Protein AF-0000000083340011 (afdb_homodimer)

Secondary structure (DSSP, 8-state):
---HHHHTSPEEEEEEETTEEEEEEE-TTSSS-SS--HHHHHHHHH----TT-EEEEES-TTSHHHHHHHHH-TTSEEEEEESBHHHHHHHHHHHHHTT-TTEEEEE-STTTTS-TT--EEEEEEE--TT--HHHHHHHHHHHHHHEEEEEEEEEEEEGGGHHHHHHHHHHHHS--EEEEE-SSEEEEEEE--/---HHHHTSPEEEEEEETTEEEEEEE-TTSSS-SS--HHHHHHHHH----TT-EEEEES-TTSHHHHHHHHH-TTSEEEEEESBHHHHHHHHHHHHHTT-TTEEEEE-STTTTS-TT--EEEEEEE--TT--HHHHHHHHHHHHHHEEEEEEEEEEEEGGGHHHHHHHHHHHHS--EEEEE-SSEEEEEEE--

Structure (mmCIF, N/CA/C/O backbone):
data_AF-0000000083340011-model_v1
#
loop_
_entity.id
_entity.type
_entity.pdbx_description
1 polymer 'Class I SAM-dependent methyltransferase'
#
loop_
_atom_site.group_PDB
_atom_site.id
_atom_site.type_symbol
_atom_site.label_atom_id
_atom_site.label_alt_id
_atom_site.label_comp_id
_atom_site.label_asym_id
_atom_site.label_entity_id
_atom_site.label_seq_id
_atom_site.pdbx_PDB_ins_code
_atom_site.Cartn_x
_atom_site.Cartn_y
_atom_site.Cartn_z
_atom_site.occupancy
_atom_site.B_iso_or_equiv
_atom_site.auth_seq_id
_atom_site.auth_comp_id
_atom_site.auth_asym_id
_atom_site.auth_atom_id
_atom_site.pdbx_PDB_model_num
ATOM 1 N N . MET A 1 1 ? 22.641 -5.551 -17.016 1 52.72 1 MET A N 1
ATOM 2 C CA . MET A 1 1 ? 21.766 -5.953 -15.922 1 52.72 1 MET A CA 1
ATOM 3 C C . MET A 1 1 ? 22.109 -5.223 -14.633 1 52.72 1 MET A C 1
ATOM 5 O O . MET A 1 1 ? 23.281 -5.191 -14.227 1 52.72 1 MET A O 1
ATOM 9 N N . ASP A 1 2 ? 21.172 -4.312 -14.086 1 65.56 2 ASP A N 1
ATOM 10 C CA . ASP A 1 2 ? 21.531 -3.594 -12.867 1 65.56 2 ASP A CA 1
ATOM 11 C C . ASP A 1 2 ? 21.969 -4.562 -11.773 1 65.56 2 ASP A C 1
ATOM 13 O O . ASP A 1 2 ? 21.406 -5.652 -11.641 1 65.56 2 ASP A O 1
ATOM 17 N N . ASN A 1 3 ? 23.047 -4.277 -11.188 1 88.88 3 ASN A N 1
ATOM 18 C CA . ASN A 1 3 ? 23.531 -5.074 -10.07 1 88.88 3 ASN A CA 1
ATOM 19 C C . ASN A 1 3 ? 22.484 -5.191 -8.961 1 88.88 3 ASN A C 1
ATOM 21 O O . ASN A 1 3 ? 22.188 -4.207 -8.281 1 88.88 3 ASN A O 1
ATOM 25 N N . ILE A 1 4 ? 21.875 -6.363 -8.898 1 96 4 ILE A N 1
ATOM 26 C CA . ILE A 1 4 ? 20.781 -6.613 -7.969 1 96 4 ILE A CA 1
ATOM 27 C C . ILE A 1 4 ? 21.234 -6.312 -6.543 1 96 4 ILE A C 1
ATOM 29 O O . ILE A 1 4 ? 20.469 -5.773 -5.742 1 96 4 ILE A O 1
ATOM 33 N N . ALA A 1 5 ? 22.438 -6.668 -6.25 1 95.88 5 ALA A N 1
ATOM 34 C CA . ALA A 1 5 ? 22.984 -6.379 -4.926 1 95.88 5 ALA A CA 1
ATOM 35 C C . ALA A 1 5 ? 22.953 -4.879 -4.633 1 95.88 5 ALA A C 1
ATOM 37 O O . ALA A 1 5 ? 22.656 -4.469 -3.506 1 95.88 5 ALA A O 1
ATOM 38 N N . GLN A 1 6 ? 23.234 -4.098 -5.574 1 96.94 6 GLN A N 1
ATOM 39 C CA . GLN A 1 6 ? 23.203 -2.648 -5.426 1 96.94 6 GLN A CA 1
ATOM 40 C C . GLN A 1 6 ? 21.781 -2.137 -5.254 1 96.94 6 GLN A C 1
ATOM 42 O O . GLN A 1 6 ? 21.531 -1.257 -4.43 1 96.94 6 GLN A O 1
ATOM 47 N N . LEU A 1 7 ? 20.859 -2.715 -6.035 1 97.25 7 LEU A N 1
ATOM 48 C CA . LEU A 1 7 ? 19.469 -2.312 -5.965 1 97.25 7 LEU A CA 1
ATOM 49 C C . LEU A 1 7 ? 18.891 -2.568 -4.574 1 97.25 7 LEU A C 1
ATOM 51 O O . LEU A 1 7 ? 18 -1.854 -4.125 1 97.25 7 LEU A O 1
ATOM 55 N N . LYS A 1 8 ? 19.5 -3.521 -3.877 1 97.19 8 LYS A N 1
ATOM 56 C CA . LYS A 1 8 ? 18.938 -3.928 -2.59 1 97.19 8 LYS A CA 1
ATOM 57 C C . LYS A 1 8 ? 19.5 -3.07 -1.456 1 97.19 8 LYS A C 1
ATOM 59 O O . LYS A 1 8 ? 19.047 -3.18 -0.312 1 97.19 8 LYS A O 1
ATOM 64 N N . GLN A 1 9 ? 20.438 -2.232 -1.775 1 97.94 9 GLN A N 1
ATOM 65 C CA . GLN A 1 9 ? 20.938 -1.296 -0.78 1 97.94 9 GLN A CA 1
ATOM 66 C C . GLN A 1 9 ? 19.984 -0.13 -0.576 1 97.94 9 GLN A C 1
ATOM 68 O O . GLN A 1 9 ? 19.281 0.272 -1.506 1 97.94 9 GLN A O 1
ATOM 73 N N . ASP A 1 10 ? 20.016 0.389 0.642 1 98.44 10 ASP A N 1
ATOM 74 C CA . ASP A 1 10 ? 19.188 1.56 0.917 1 98.44 10 ASP A CA 1
ATOM 75 C C . ASP A 1 10 ? 19.594 2.732 0.023 1 98.44 10 ASP A C 1
ATOM 77 O O . ASP A 1 10 ? 20.766 2.918 -0.285 1 98.44 10 ASP A O 1
ATOM 81 N N . LEU A 1 11 ? 18.609 3.465 -0.335 1 98.69 11 LEU A N 1
ATOM 82 C CA . LEU A 1 11 ? 18.828 4.785 -0.915 1 98.69 11 LEU A CA 1
ATOM 83 C C . LEU A 1 11 ? 19 5.836 0.176 1 98.69 11 LEU A C 1
ATOM 85 O O . LEU A 1 11 ? 18.562 5.641 1.309 1 98.69 11 LEU A O 1
ATOM 89 N N . THR A 1 12 ? 19.703 6.898 -0.152 1 98.81 12 THR A N 1
ATOM 90 C CA . THR A 1 12 ? 19.859 8.031 0.756 1 98.81 12 THR A CA 1
ATOM 91 C C . THR A 1 12 ? 19.391 9.32 0.094 1 98.81 12 THR A C 1
ATOM 93 O O . THR A 1 12 ? 19.75 9.602 -1.053 1 98.81 12 THR A O 1
ATOM 96 N N . ILE A 1 13 ? 18.625 10.055 0.791 1 98.88 13 ILE A N 1
ATOM 97 C CA . ILE A 1 13 ? 18.141 11.352 0.34 1 98.88 13 ILE A CA 1
ATOM 98 C C . ILE A 1 13 ? 18.578 12.438 1.326 1 98.88 13 ILE A C 1
ATOM 100 O O . ILE A 1 13 ? 18.281 12.344 2.521 1 98.88 13 ILE A O 1
ATOM 104 N N . HIS A 1 14 ? 19.266 13.398 0.87 1 98.81 14 HIS A N 1
ATOM 105 C CA . HIS A 1 14 ? 19.531 14.625 1.624 1 98.81 14 HIS A CA 1
ATOM 106 C C . HIS A 1 14 ? 18.625 15.758 1.169 1 98.81 14 HIS A C 1
ATOM 108 O O . HIS A 1 14 ? 18.516 16.031 -0.028 1 98.81 14 HIS A O 1
ATOM 114 N N . ALA A 1 15 ? 17.969 16.312 2.125 1 98.56 15 ALA A N 1
ATOM 115 C CA . ALA A 1 15 ? 17 17.359 1.741 1 98.56 15 ALA A CA 1
ATOM 116 C C . ALA A 1 15 ? 16.969 18.484 2.771 1 98.56 15 ALA A C 1
ATOM 118 O O . ALA A 1 15 ? 17.219 18.25 3.957 1 98.56 15 ALA A O 1
ATOM 119 N N . GLU A 1 16 ? 16.75 19.688 2.303 1 98.5 16 GLU A N 1
ATOM 120 C CA . GLU A 1 16 ? 16.375 20.797 3.154 1 98.5 16 GLU A CA 1
ATOM 121 C C . GLU A 1 16 ? 14.867 21.062 3.088 1 98.5 16 GLU A C 1
ATOM 123 O O . GLU A 1 16 ? 14.352 21.5 2.055 1 98.5 16 GLU A O 1
ATOM 128 N N . LEU A 1 17 ? 14.203 20.781 4.145 1 98.56 17 LEU A N 1
ATOM 129 C CA . LEU A 1 17 ? 12.75 20.906 4.215 1 98.56 17 LEU A CA 1
ATOM 130 C C . LEU A 1 17 ? 12.352 21.875 5.324 1 98.56 17 LEU A C 1
ATOM 132 O O . LEU A 1 17 ? 12.648 21.641 6.496 1 98.56 17 LEU A O 1
ATOM 136 N N . LYS A 1 18 ? 11.727 22.953 4.988 1 97.44 18 LYS A N 1
ATOM 137 C CA . LYS A 1 18 ? 11.297 24 5.91 1 97.44 18 LYS A CA 1
ATOM 138 C C . LYS A 1 18 ? 12.469 24.5 6.758 1 97.44 18 LYS A C 1
ATOM 140 O O . LYS A 1 18 ? 12.336 24.656 7.973 1 97.44 18 LYS A O 1
ATOM 145 N N . GLY A 1 19 ? 13.555 24.625 6.137 1 96.88 19 GLY A N 1
ATOM 146 C CA . GLY A 1 19 ? 14.727 25.188 6.781 1 96.88 19 GLY A CA 1
ATOM 147 C C . GLY A 1 19 ? 15.516 24.172 7.59 1 96.88 19 GLY A C 1
ATOM 148 O O . GLY A 1 19 ? 16.469 24.531 8.273 1 96.88 19 GLY A O 1
ATOM 149 N N . HIS A 1 20 ? 15.133 22.906 7.559 1 98.38 20 HIS A N 1
ATOM 150 C CA . HIS A 1 20 ? 15.828 21.859 8.289 1 98.38 20 HIS A CA 1
ATOM 151 C C . HIS A 1 20 ? 16.547 20.906 7.328 1 98.38 20 HIS A C 1
ATOM 153 O O . HIS A 1 20 ? 15.938 20.406 6.379 1 98.38 20 HIS A O 1
ATOM 159 N N . ALA A 1 21 ? 17.781 20.719 7.59 1 98.69 21 ALA A N 1
ATOM 160 C CA . ALA A 1 21 ? 18.516 19.688 6.863 1 98.69 21 ALA A CA 1
ATOM 161 C C . ALA A 1 21 ? 18.188 18.297 7.398 1 98.69 21 ALA A C 1
ATOM 163 O O . ALA A 1 21 ? 18.453 18 8.57 1 98.69 21 ALA A O 1
ATOM 164 N N . LEU A 1 22 ? 17.672 17.469 6.586 1 98.88 22 LEU A N 1
ATOM 165 C CA . LEU A 1 22 ? 17.281 16.125 6.984 1 98.88 22 LEU A CA 1
ATOM 166 C C . LEU A 1 22 ? 17.859 15.086 6.035 1 98.88 22 LEU A C 1
ATOM 168 O O . LEU A 1 22 ? 18.078 15.367 4.855 1 98.88 22 LEU A O 1
ATOM 172 N N . THR A 1 23 ? 18.156 13.953 6.559 1 98.94 23 THR A N 1
ATOM 173 C CA . THR A 1 23 ? 18.609 12.797 5.797 1 98.94 23 THR A CA 1
ATOM 174 C C . THR A 1 23 ? 17.609 11.648 5.914 1 98.94 23 THR A C 1
ATOM 176 O O . THR A 1 23 ? 17.156 11.328 7.008 1 98.94 23 THR A O 1
ATOM 179 N N . PHE A 1 24 ? 17.312 11.094 4.785 1 98.94 24 PHE A N 1
ATOM 180 C CA . PHE A 1 24 ? 16.375 9.984 4.758 1 98.94 24 PHE A CA 1
ATOM 181 C C . PHE A 1 24 ? 17 8.758 4.102 1 98.94 24 PHE A C 1
ATOM 183 O O . PHE A 1 24 ? 17.688 8.875 3.09 1 98.94 24 PHE A O 1
ATOM 190 N N . ARG A 1 25 ? 16.75 7.629 4.746 1 98.94 25 ARG A N 1
ATOM 191 C CA . ARG A 1 25 ? 16.906 6.355 4.055 1 98.94 25 ARG A CA 1
ATOM 192 C C . ARG A 1 25 ? 15.594 5.906 3.428 1 98.94 25 ARG A C 1
ATOM 194 O O . ARG A 1 25 ? 14.523 6.129 3.996 1 98.94 25 ARG A O 1
ATOM 201 N N . SER A 1 26 ? 15.695 5.352 2.266 1 98.75 26 SER A N 1
ATOM 202 C CA . SER A 1 26 ? 14.539 4.828 1.541 1 98.75 26 SER A CA 1
ATOM 203 C C . SER A 1 26 ? 14.891 3.545 0.795 1 98.75 26 SER A C 1
ATOM 205 O O . SER A 1 26 ? 16.047 3.1 0.823 1 98.75 26 SER A O 1
ATOM 207 N N . THR A 1 27 ? 13.867 2.891 0.229 1 98.44 27 THR A N 1
ATOM 208 C CA . THR A 1 27 ? 14.07 1.668 -0.54 1 98.44 27 THR A CA 1
ATOM 209 C C . THR A 1 27 ? 12.992 1.512 -1.605 1 98.44 27 THR A C 1
ATOM 211 O O . THR A 1 27 ? 12 2.244 -1.604 1 98.44 27 THR A O 1
ATOM 214 N N . TRP A 1 28 ? 13.234 0.636 -2.518 1 97.94 28 TRP A N 1
ATOM 215 C CA . TRP A 1 28 ? 12.258 0.339 -3.561 1 97.94 28 TRP A CA 1
ATOM 216 C C . TRP A 1 28 ? 11.008 -0.293 -2.971 1 97.94 28 TRP A C 1
ATOM 218 O O . TRP A 1 28 ? 11.086 -1.11 -2.051 1 97.94 28 TRP A O 1
ATOM 228 N N . GLY A 1 29 ? 9.867 0.068 -3.512 1 96.06 29 GLY A N 1
ATOM 229 C CA . GLY A 1 29 ? 8.594 -0.448 -3.025 1 96.06 29 GLY A CA 1
ATOM 230 C C . GLY A 1 29 ? 7.844 0.542 -2.156 1 96.06 29 GLY A C 1
ATOM 231 O O . GLY A 1 29 ? 6.684 0.312 -1.805 1 96.06 29 GLY A O 1
ATOM 232 N N . ILE A 1 30 ? 8.508 1.592 -1.795 1 96.94 30 ILE A N 1
ATOM 233 C CA . ILE A 1 30 ? 7.816 2.664 -1.09 1 96.94 30 ILE A CA 1
ATOM 234 C C . ILE A 1 30 ? 7.613 3.854 -2.027 1 96.94 30 ILE A C 1
ATOM 236 O O . ILE A 1 30 ? 8.305 3.975 -3.043 1 96.94 30 ILE A O 1
ATOM 240 N N . PHE A 1 31 ? 6.66 4.656 -1.719 1 96.44 31 PHE A N 1
ATOM 241 C CA . PHE A 1 31 ? 6.324 5.805 -2.549 1 96.44 31 PHE A CA 1
ATOM 242 C C . PHE A 1 31 ? 7.492 6.781 -2.621 1 96.44 31 PHE A C 1
ATOM 244 O O . PHE A 1 31 ? 8.062 7.148 -1.592 1 96.44 31 PHE A O 1
ATOM 251 N N . SER A 1 32 ? 7.871 7.18 -3.83 1 97.69 32 SER A N 1
ATOM 252 C CA . SER A 1 32 ? 8.891 8.18 -4.129 1 97.69 32 SER A CA 1
ATOM 253 C C . SER A 1 32 ? 10.203 7.855 -3.42 1 97.69 32 SER A C 1
ATOM 255 O O . SER A 1 32 ? 10.727 8.68 -2.662 1 97.69 32 SER A O 1
ATOM 257 N N . PRO A 1 33 ? 10.75 6.727 -3.73 1 98.12 33 PRO A N 1
ATOM 258 C CA . PRO A 1 33 ? 11.914 6.27 -2.973 1 98.12 33 PRO A CA 1
ATOM 259 C C . PRO A 1 33 ? 13.188 7.035 -3.326 1 98.12 33 PRO A C 1
ATOM 261 O O . PRO A 1 33 ? 14.156 7.02 -2.561 1 98.12 33 PRO A O 1
ATOM 264 N N . ARG A 1 34 ? 13.281 7.793 -4.406 1 97.69 34 ARG A N 1
ATOM 265 C CA . ARG A 1 34 ? 14.523 8.352 -4.914 1 97.69 34 ARG A CA 1
ATOM 266 C C . ARG A 1 34 ? 14.734 9.773 -4.391 1 97.69 34 ARG A C 1
ATOM 268 O O . ARG A 1 34 ? 15.875 10.25 -4.316 1 97.69 34 ARG A O 1
ATOM 275 N N . GLU A 1 35 ? 13.594 10.422 -4.168 1 98.56 35 GLU A N 1
ATOM 276 C CA . GLU A 1 35 ? 13.656 11.844 -3.838 1 98.56 35 GLU A CA 1
ATOM 277 C C . GLU A 1 35 ? 12.383 12.305 -3.133 1 98.56 35 GLU A C 1
ATOM 279 O O . GLU A 1 35 ? 11.383 11.578 -3.109 1 98.56 35 GLU A O 1
ATOM 284 N N . ILE A 1 36 ? 12.484 13.469 -2.592 1 98.75 36 ILE A N 1
ATOM 285 C CA . ILE A 1 36 ? 11.281 14.078 -2.027 1 98.75 36 ILE A CA 1
ATOM 286 C C . ILE A 1 36 ? 10.281 14.375 -3.143 1 98.75 36 ILE A C 1
ATOM 288 O O . ILE A 1 36 ? 10.609 15.07 -4.109 1 98.75 36 ILE A O 1
ATOM 292 N N . ASP A 1 37 ? 9.102 13.836 -3.029 1 97.56 37 ASP A N 1
ATOM 293 C CA . ASP A 1 37 ? 8.047 14.047 -4.012 1 97.56 37 ASP A CA 1
ATOM 294 C C . ASP A 1 37 ? 7.684 15.531 -4.113 1 97.56 37 ASP A C 1
ATOM 296 O O . ASP A 1 37 ? 7.652 16.234 -3.104 1 97.56 37 ASP A O 1
ATOM 300 N N . SER A 1 38 ? 7.305 15.992 -5.309 1 97.81 38 SER A N 1
ATOM 301 C CA . SER A 1 38 ? 7.059 17.406 -5.551 1 97.81 38 SER A CA 1
ATOM 302 C C . SER A 1 38 ? 5.84 17.906 -4.777 1 97.81 38 SER A C 1
ATOM 304 O O . SER A 1 38 ? 5.789 19.062 -4.359 1 97.81 38 SER A O 1
ATOM 306 N N . GLY A 1 39 ? 4.828 17.047 -4.598 1 98.31 39 GLY A N 1
ATOM 307 C CA . GLY A 1 39 ? 3.688 17.422 -3.775 1 98.31 39 GLY A CA 1
ATOM 308 C C . GLY A 1 39 ? 4.051 17.656 -2.322 1 98.31 39 GLY A C 1
ATOM 309 O O . GLY A 1 39 ? 3.598 18.625 -1.713 1 98.31 39 GLY A O 1
ATOM 310 N N . THR A 1 40 ? 4.871 16.781 -1.778 1 98.56 40 THR A N 1
ATOM 311 C CA . THR A 1 40 ? 5.371 16.922 -0.415 1 98.56 40 THR A CA 1
ATOM 312 C C . THR A 1 40 ? 6.176 18.203 -0.254 1 98.56 40 THR A C 1
ATOM 314 O O . THR A 1 40 ? 6.008 18.922 0.729 1 98.56 40 THR A O 1
ATOM 317 N N . ASP A 1 41 ? 7.012 18.453 -1.233 1 98.19 41 ASP A N 1
ATOM 318 C CA . ASP A 1 41 ? 7.824 19.672 -1.193 1 98.19 41 ASP A CA 1
ATOM 319 C C . ASP A 1 41 ? 6.949 20.922 -1.162 1 98.19 41 ASP A C 1
ATOM 321 O O . ASP A 1 41 ? 7.156 21.812 -0.334 1 98.19 41 ASP A O 1
ATOM 325 N N . LEU A 1 42 ? 6.031 21.016 -2.102 1 98.44 42 LEU A N 1
ATOM 326 C CA . LEU A 1 42 ? 5.098 22.141 -2.137 1 98.44 42 LEU A CA 1
ATOM 327 C C . LEU A 1 42 ? 4.332 22.25 -0.823 1 98.44 42 LEU A C 1
ATOM 329 O O . LEU A 1 42 ? 4.172 23.344 -0.285 1 98.44 42 LEU A O 1
ATOM 333 N N . PHE A 1 43 ? 3.873 21.141 -0.366 1 98.81 43 PHE A N 1
ATOM 334 C CA . PHE A 1 43 ? 3.08 21.031 0.853 1 98.81 43 PHE A CA 1
ATOM 335 C C . PHE A 1 43 ? 3.818 21.656 2.035 1 98.81 43 PHE A C 1
ATOM 337 O O . PHE A 1 43 ? 3.27 22.5 2.746 1 98.81 43 PHE A O 1
ATOM 344 N N . LEU A 1 44 ? 5.031 21.234 2.244 1 98.75 44 LEU A N 1
ATOM 345 C CA . LEU A 1 44 ? 5.816 21.641 3.406 1 98.75 44 LEU A CA 1
ATOM 346 C C . LEU A 1 44 ? 6.133 23.141 3.354 1 98.75 44 LEU A C 1
ATOM 348 O O . LEU A 1 44 ? 6.219 23.797 4.395 1 98.75 44 LEU A O 1
ATOM 352 N N . LYS A 1 45 ? 6.238 23.688 2.197 1 98.19 45 LYS A N 1
ATOM 353 C CA . LYS A 1 45 ? 6.523 25.109 2.039 1 98.19 45 LYS A CA 1
ATOM 354 C C . LYS A 1 45 ? 5.352 25.953 2.521 1 98.19 45 LYS A C 1
ATOM 356 O O . LYS A 1 45 ? 5.527 27.125 2.869 1 98.19 45 LYS A O 1
ATOM 361 N N . HIS A 1 46 ? 4.184 25.344 2.58 1 98.31 46 HIS A N 1
ATOM 362 C CA . HIS A 1 46 ? 2.994 26.125 2.865 1 98.31 46 HIS A CA 1
ATOM 363 C C . HIS A 1 46 ? 2.324 25.672 4.156 1 98.31 46 HIS A C 1
ATOM 365 O O . HIS A 1 46 ? 1.261 26.188 4.52 1 98.31 46 HIS A O 1
ATOM 371 N N . LEU A 1 47 ? 2.865 24.766 4.816 1 98.44 47 LEU A N 1
ATOM 372 C CA . LEU A 1 47 ? 2.326 24.281 6.086 1 98.44 47 LEU A CA 1
ATOM 373 C C . LEU A 1 47 ? 2.787 25.172 7.238 1 98.44 47 LEU A C 1
ATOM 375 O O . LEU A 1 47 ? 3.982 25.422 7.387 1 98.44 47 LEU A O 1
ATOM 379 N N . GLU A 1 48 ? 1.874 25.688 7.98 1 95.5 48 GLU A N 1
ATOM 380 C CA . GLU A 1 48 ? 2.191 26.469 9.172 1 95.5 48 GLU A CA 1
ATOM 381 C C . GLU A 1 48 ? 2.062 25.625 10.438 1 95.5 48 GLU A C 1
ATOM 383 O O . GLU A 1 48 ? 1.054 24.938 10.633 1 95.5 48 GLU A O 1
ATOM 388 N N . LEU A 1 49 ? 3.053 25.672 11.281 1 96.06 49 LEU A N 1
ATOM 389 C CA . LEU A 1 49 ? 3.094 24.844 12.484 1 96.06 49 LEU A CA 1
ATOM 390 C C . LEU A 1 49 ? 3.604 25.656 13.672 1 96.06 49 LEU A C 1
ATOM 392 O O . LEU A 1 49 ? 4.508 26.484 13.531 1 96.06 49 LEU A O 1
ATOM 396 N N . ALA A 1 50 ? 3.018 25.391 14.828 1 97.25 50 ALA A N 1
ATOM 397 C CA . ALA A 1 50 ? 3.564 25.891 16.094 1 97.25 50 ALA A CA 1
ATOM 398 C C . ALA A 1 50 ? 4.594 24.922 16.656 1 97.25 50 ALA A C 1
ATOM 400 O O . ALA A 1 50 ? 4.66 23.766 16.25 1 97.25 50 ALA A O 1
ATOM 401 N N . GLU A 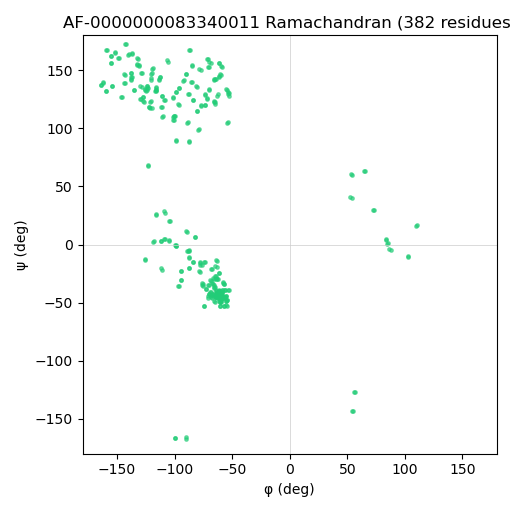1 51 ? 5.352 25.344 17.656 1 98.19 51 GLU A N 1
ATOM 402 C CA . GLU A 1 51 ? 6.465 24.562 18.188 1 98.19 51 GLU A CA 1
ATOM 403 C C . GLU A 1 51 ? 5.961 23.438 19.094 1 98.19 51 GLU A C 1
ATOM 405 O O . GLU A 1 51 ? 6.703 22.516 19.406 1 98.19 51 GLU A O 1
ATOM 410 N N . ASP A 1 52 ? 4.719 23.562 19.547 1 98.44 52 ASP A N 1
ATOM 411 C CA . ASP A 1 52 ? 4.207 22.594 20.516 1 98.44 52 ASP A CA 1
ATOM 412 C C . ASP A 1 52 ? 3.049 21.797 19.938 1 98.44 52 ASP A C 1
ATOM 414 O O . ASP A 1 52 ? 2.193 21.297 20.672 1 98.44 52 ASP A O 1
ATOM 418 N N . GLU A 1 53 ? 2.979 21.641 18.609 1 98.06 53 GLU A N 1
ATOM 419 C CA . GLU A 1 53 ? 1.888 20.953 17.938 1 98.06 53 GLU A CA 1
ATOM 420 C C . GLU A 1 53 ? 1.851 19.469 18.297 1 98.06 53 GLU A C 1
ATOM 422 O O . GLU A 1 53 ? 2.895 18.859 18.516 1 98.06 53 GLU A O 1
ATOM 427 N N . ILE A 1 54 ? 0.667 18.984 18.438 1 98.88 54 ILE A N 1
ATOM 428 C CA . ILE A 1 54 ? 0.414 17.547 18.422 1 98.88 54 ILE A CA 1
ATOM 429 C C . ILE A 1 54 ? -0.095 17.109 17.047 1 98.88 54 ILE A C 1
ATOM 431 O O . ILE A 1 54 ? -1.239 17.406 16.688 1 98.88 54 ILE A O 1
ATOM 435 N N . CYS A 1 55 ? 0.755 16.359 16.312 1 98.88 55 CYS A N 1
ATOM 436 C CA . CYS A 1 55 ? 0.523 16.203 14.883 1 98.88 55 CYS A CA 1
ATOM 437 C C . CYS A 1 55 ? 0.302 14.734 14.531 1 98.88 55 CYS A C 1
ATOM 439 O O . CYS A 1 55 ? 0.803 13.836 15.219 1 98.88 55 CYS A O 1
ATOM 441 N N . LEU A 1 56 ? -0.455 14.539 13.477 1 98.94 56 LEU A N 1
ATOM 442 C CA . LEU A 1 56 ? -0.595 13.234 12.836 1 98.94 56 LEU A CA 1
ATOM 443 C C . LEU A 1 56 ? -0.3 13.336 11.344 1 98.94 56 LEU A C 1
ATOM 445 O O . LEU A 1 56 ? -0.889 14.164 10.641 1 98.94 56 LEU A O 1
ATOM 449 N N . ASP A 1 57 ? 0.634 12.57 10.883 1 98.94 57 ASP A N 1
ATOM 450 C CA . ASP A 1 57 ? 0.903 12.383 9.461 1 98.94 57 ASP A CA 1
ATOM 451 C C . ASP A 1 57 ? 0.31 11.062 8.969 1 98.94 57 ASP A C 1
ATOM 453 O O . ASP A 1 57 ? 0.859 9.992 9.227 1 98.94 57 ASP A O 1
ATOM 457 N N . LEU A 1 58 ? -0.788 11.102 8.195 1 98.75 58 LEU A N 1
ATOM 458 C CA . LEU A 1 58 ? -1.475 9.93 7.66 1 98.75 58 LEU A CA 1
ATOM 459 C C . LEU A 1 58 ? -0.875 9.508 6.324 1 98.75 58 LEU A C 1
ATOM 461 O O . LEU A 1 58 ? -0.843 10.305 5.375 1 98.75 58 LEU A O 1
ATOM 465 N N . GLY A 1 59 ? -0.548 8.227 6.203 1 98.44 59 GLY A N 1
ATOM 466 C CA . GLY A 1 59 ? 0.208 7.809 5.035 1 98.44 59 GLY A CA 1
ATOM 467 C C . GLY A 1 59 ? 1.6 8.406 4.977 1 98.44 59 GLY A C 1
ATOM 468 O O . GLY A 1 59 ? 1.952 9.078 4.004 1 98.44 59 GLY A O 1
ATOM 469 N N . CYS A 1 60 ? 2.408 8.047 5.965 1 98.88 60 CYS A N 1
ATOM 470 C CA . CYS A 1 60 ? 3.598 8.844 6.242 1 98.88 60 CYS A CA 1
ATOM 471 C C . CYS A 1 60 ? 4.754 8.43 5.336 1 98.88 60 CYS A C 1
ATOM 473 O O . CYS A 1 60 ? 5.754 9.141 5.238 1 98.88 60 CYS A O 1
ATOM 475 N N . GLY A 1 61 ? 4.656 7.25 4.66 1 98.75 61 GLY A N 1
ATOM 476 C CA . GLY A 1 61 ? 5.828 6.789 3.932 1 98.75 61 GLY A CA 1
ATOM 477 C C . GLY A 1 61 ? 7.07 6.703 4.797 1 98.75 61 GLY A C 1
ATOM 478 O O . GLY A 1 61 ? 7.008 6.25 5.941 1 98.75 61 GLY A O 1
ATOM 479 N N . TYR A 1 62 ? 8.172 7.043 4.195 1 98.94 62 TYR A N 1
ATOM 480 C CA . TYR A 1 62 ? 9.406 6.961 4.973 1 98.94 62 TYR A CA 1
ATOM 481 C C . TYR A 1 62 ? 9.586 8.203 5.836 1 98.94 62 TYR A C 1
ATOM 483 O O . TYR A 1 62 ? 10.664 8.414 6.41 1 98.94 62 TYR A O 1
ATOM 491 N N . GLY A 1 63 ? 8.617 9.102 5.898 1 98.94 63 GLY A N 1
ATOM 492 C CA . GLY A 1 63 ? 8.508 10.055 6.996 1 98.94 63 GLY A CA 1
ATOM 493 C C . GLY A 1 63 ? 8.828 11.477 6.586 1 98.94 63 GLY A C 1
ATOM 494 O O . GLY A 1 63 ? 9.07 12.336 7.441 1 98.94 63 GLY A O 1
ATOM 495 N N . PRO A 1 64 ? 8.867 11.859 5.312 1 98.94 64 PRO A N 1
ATOM 496 C CA . PRO A 1 64 ? 9.312 13.211 4.957 1 98.94 64 PRO A CA 1
ATOM 497 C C . PRO A 1 64 ? 8.445 14.305 5.578 1 98.94 64 PRO A C 1
ATOM 499 O O . PRO A 1 64 ? 8.977 15.273 6.125 1 98.94 64 PRO A O 1
ATOM 502 N N . ILE A 1 65 ? 7.18 14.141 5.547 1 98.94 65 ILE A N 1
ATOM 503 C CA . ILE A 1 65 ? 6.312 15.18 6.09 1 98.94 65 ILE A CA 1
ATOM 504 C C . ILE A 1 65 ? 6.355 15.141 7.617 1 98.94 65 ILE A C 1
ATOM 506 O O . ILE A 1 65 ? 6.664 16.141 8.266 1 98.94 65 ILE A O 1
ATOM 510 N N . GLY A 1 66 ? 6.102 13.984 8.203 1 98.94 66 GLY A N 1
ATOM 511 C CA . GLY A 1 66 ? 6.047 13.836 9.648 1 98.94 66 GLY A CA 1
ATOM 512 C C . GLY A 1 66 ? 7.336 14.234 10.336 1 98.94 66 GLY A C 1
ATOM 513 O O . GLY A 1 66 ? 7.312 14.914 11.367 1 98.94 66 GLY A O 1
ATOM 514 N N . LEU A 1 67 ? 8.422 13.883 9.781 1 98.94 67 LEU A N 1
ATOM 515 C CA . LEU A 1 67 ? 9.695 14.172 10.43 1 98.94 67 LEU A CA 1
ATOM 516 C C . LEU A 1 67 ? 10.062 15.641 10.273 1 98.94 67 LEU A C 1
ATOM 518 O O . LEU A 1 67 ? 10.68 16.234 11.164 1 98.94 67 LEU A O 1
ATOM 522 N N . THR A 1 68 ? 9.68 16.234 9.164 1 98.94 68 THR A N 1
ATOM 523 C CA . THR A 1 68 ? 9.836 17.672 9.047 1 98.94 68 THR A CA 1
ATOM 524 C C . THR A 1 68 ? 9.008 18.391 10.102 1 98.94 68 THR A C 1
ATOM 526 O O . THR A 1 68 ? 9.484 19.344 10.734 1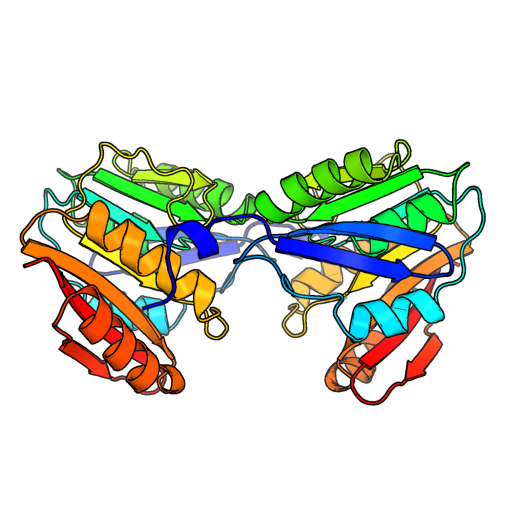 98.94 68 THR A O 1
ATOM 529 N N . MET A 1 69 ? 7.812 17.938 10.312 1 98.94 69 MET A N 1
ATOM 530 C CA . MET A 1 69 ? 6.969 18.5 11.352 1 98.94 69 MET A CA 1
ATOM 531 C C . MET A 1 69 ? 7.617 18.359 12.727 1 98.94 69 MET A C 1
ATOM 533 O O . MET A 1 69 ? 7.562 19.281 13.547 1 98.94 69 MET A O 1
ATOM 537 N N . ALA A 1 70 ? 8.195 17.219 12.953 1 98.94 70 ALA A N 1
ATOM 538 C CA . ALA A 1 70 ? 8.859 16.969 14.227 1 98.94 70 ALA A CA 1
ATOM 539 C C . ALA A 1 70 ? 10.008 17.953 14.445 1 98.94 70 ALA A C 1
ATOM 541 O O . ALA A 1 70 ? 10.219 18.438 15.555 1 98.94 70 ALA A O 1
ATOM 542 N N . ALA A 1 71 ? 10.742 18.234 13.383 1 98.88 71 ALA A N 1
ATOM 543 C CA . ALA A 1 71 ? 11.836 19.188 13.461 1 98.88 71 ALA A CA 1
ATOM 544 C C . ALA A 1 71 ? 11.305 20.594 13.742 1 98.88 71 ALA A C 1
ATOM 546 O O . ALA A 1 71 ? 11.938 21.375 14.469 1 98.88 71 ALA A O 1
ATOM 547 N N . CYS A 1 72 ? 10.18 20.922 13.219 1 98.56 72 CYS A N 1
ATOM 548 C CA . CYS A 1 72 ? 9.586 22.25 13.352 1 98.56 72 CYS A CA 1
ATOM 549 C C . CYS A 1 72 ? 8.922 22.422 14.711 1 98.56 72 CYS A C 1
ATOM 551 O O . CYS A 1 72 ? 8.734 23.531 15.18 1 98.56 72 CYS A O 1
ATOM 553 N N . ALA A 1 73 ? 8.562 21.312 15.352 1 98.5 73 ALA A N 1
ATOM 554 C CA . ALA A 1 73 ? 7.82 21.344 16.609 1 98.5 73 ALA A CA 1
ATOM 555 C C . ALA A 1 73 ? 8.57 20.594 17.703 1 98.5 73 ALA A C 1
ATOM 557 O O . ALA A 1 73 ? 8.055 19.609 18.25 1 98.5 73 ALA A O 1
ATOM 558 N N . PRO A 1 74 ? 9.672 21.125 18.109 1 98.12 74 PRO A N 1
ATOM 559 C CA . PRO A 1 74 ? 10.516 20.391 19.062 1 98.12 74 PRO A CA 1
ATOM 560 C C . PRO A 1 74 ? 9.844 20.203 20.422 1 98.12 74 PRO A C 1
ATOM 562 O O . PRO A 1 74 ? 10.219 19.297 21.172 1 98.12 74 PRO A O 1
ATOM 565 N N . LYS A 1 75 ? 8.859 20.953 20.734 1 98.69 75 LYS A N 1
ATOM 566 C CA . LYS A 1 75 ? 8.148 20.828 22 1 98.69 75 LYS A CA 1
ATOM 567 C C . LYS A 1 75 ? 6.859 20.031 21.844 1 98.69 75 LYS A C 1
ATOM 569 O O . LYS A 1 75 ? 6.094 19.859 22.797 1 98.69 75 LYS A O 1
ATOM 574 N N . GLY A 1 76 ? 6.602 19.625 20.609 1 98.62 76 GLY A N 1
ATOM 575 C CA . GLY A 1 76 ? 5.379 18.891 20.297 1 98.62 76 GLY A CA 1
ATOM 576 C C . GLY A 1 76 ? 5.582 17.391 20.203 1 98.62 76 GLY A C 1
ATOM 577 O O . GLY A 1 76 ? 6.535 16.859 20.766 1 98.62 76 GLY A O 1
ATOM 578 N N . GLN A 1 77 ? 4.578 16.75 19.656 1 98.81 77 GLN A N 1
ATOM 579 C CA . GLN A 1 77 ? 4.551 15.305 19.406 1 98.81 77 GLN A CA 1
ATOM 580 C C . GLN A 1 77 ? 4.004 15 18.016 1 98.81 77 GLN A C 1
ATOM 582 O O . GLN A 1 77 ? 2.992 15.57 17.594 1 98.81 77 GLN A O 1
ATOM 587 N N . VAL A 1 78 ? 4.734 14.141 17.344 1 98.94 78 VAL A N 1
ATOM 588 C CA . VAL A 1 78 ? 4.324 13.828 15.977 1 98.94 78 VAL A CA 1
ATOM 589 C C . VAL A 1 78 ? 4.078 12.328 15.844 1 98.94 78 VAL A C 1
ATOM 591 O O . VAL A 1 78 ? 4.988 11.523 16.062 1 98.94 78 VAL A O 1
ATOM 594 N N . HIS A 1 79 ? 2.842 11.984 15.516 1 98.94 79 HIS A N 1
ATOM 595 C CA . HIS A 1 79 ? 2.459 10.617 15.164 1 98.94 79 HIS A CA 1
ATOM 596 C C . HIS A 1 79 ? 2.463 10.422 13.648 1 98.94 79 HIS A C 1
ATOM 598 O O . HIS A 1 79 ? 2.016 11.297 12.906 1 98.94 79 HIS A O 1
ATOM 604 N N . MET A 1 80 ? 3.023 9.344 13.258 1 98.94 80 MET A N 1
ATOM 605 C CA . MET A 1 80 ? 3.055 8.945 11.852 1 98.94 80 MET A CA 1
ATOM 606 C C . MET A 1 80 ? 2.439 7.559 11.672 1 98.94 80 MET A C 1
ATOM 608 O O . MET A 1 80 ? 2.742 6.637 12.43 1 98.94 80 MET A O 1
ATOM 612 N N . VAL A 1 81 ? 1.567 7.438 10.617 1 98.94 81 VAL A N 1
ATOM 613 C CA . VAL A 1 81 ? 0.954 6.125 10.438 1 98.94 81 VAL A CA 1
ATOM 614 C C . VAL A 1 81 ? 0.926 5.77 8.953 1 98.94 81 VAL A C 1
ATOM 616 O O . VAL A 1 81 ? 0.835 6.652 8.094 1 98.94 81 VAL A O 1
ATOM 619 N N . ASP A 1 82 ? 1.052 4.523 8.695 1 98.81 82 ASP A N 1
ATOM 620 C CA . ASP A 1 82 ? 0.975 3.912 7.371 1 98.81 82 ASP A CA 1
ATOM 621 C C . ASP A 1 82 ? 0.565 2.443 7.465 1 98.81 82 ASP A C 1
ATOM 623 O O . ASP A 1 82 ? 0.748 1.809 8.508 1 98.81 82 ASP A O 1
ATOM 627 N N . LYS A 1 83 ? 0.019 1.948 6.441 1 98.31 83 LYS A N 1
ATOM 628 C CA . LYS A 1 83 ? -0.343 0.533 6.426 1 98.31 83 LYS A CA 1
ATOM 629 C C . LYS A 1 83 ? 0.824 -0.327 5.949 1 98.31 83 LYS A C 1
ATOM 631 O O . LYS A 1 83 ? 0.795 -1.552 6.086 1 98.31 83 LYS A O 1
ATOM 636 N N . ASP A 1 84 ? 1.775 0.251 5.266 1 98.56 84 ASP A N 1
ATOM 637 C CA . ASP A 1 84 ? 2.967 -0.391 4.723 1 98.56 84 ASP A CA 1
ATOM 638 C C . ASP A 1 84 ? 4.039 -0.562 5.797 1 98.56 84 ASP A C 1
ATOM 640 O O . ASP A 1 84 ? 4.609 0.42 6.273 1 98.56 84 ASP A O 1
ATOM 644 N N . PHE A 1 85 ? 4.375 -1.83 6.152 1 98.88 85 PHE A N 1
ATOM 645 C CA . PHE A 1 85 ? 5.312 -2.068 7.242 1 98.88 85 PHE A CA 1
ATOM 646 C C . PHE A 1 85 ? 6.691 -1.523 6.902 1 98.88 85 PHE A C 1
ATOM 648 O O . PHE A 1 85 ? 7.441 -1.108 7.789 1 98.88 85 PHE A O 1
ATOM 655 N N . VAL A 1 86 ? 7.035 -1.483 5.629 1 98.88 86 VAL A N 1
ATOM 656 C CA . VAL A 1 86 ? 8.328 -0.952 5.195 1 98.88 86 VAL A CA 1
ATOM 657 C C . VAL A 1 86 ? 8.375 0.554 5.441 1 98.88 86 VAL A C 1
ATOM 659 O O . VAL A 1 86 ? 9.391 1.082 5.902 1 98.88 86 VAL A O 1
ATOM 662 N N . ALA A 1 87 ? 7.301 1.184 5.109 1 98.88 87 ALA A N 1
ATOM 663 C CA . ALA A 1 87 ? 7.188 2.613 5.387 1 98.88 87 ALA A CA 1
ATOM 664 C C . ALA A 1 87 ? 7.434 2.908 6.863 1 98.88 87 ALA A C 1
ATOM 666 O O . ALA A 1 87 ? 8.227 3.789 7.199 1 98.88 87 ALA A O 1
ATOM 667 N N . ILE A 1 88 ? 6.797 2.148 7.727 1 98.94 88 ILE A N 1
ATOM 668 C CA . ILE A 1 88 ? 6.887 2.354 9.172 1 98.94 88 ILE A CA 1
ATOM 669 C C . ILE A 1 88 ? 8.32 2.109 9.641 1 98.94 88 ILE A C 1
ATOM 671 O O . ILE A 1 88 ? 8.867 2.891 10.422 1 98.94 88 ILE A O 1
ATOM 675 N N . GLU A 1 89 ? 8.906 1.06 9.172 1 98.94 89 GLU A N 1
ATOM 676 C CA . GLU A 1 89 ? 10.281 0.745 9.523 1 98.94 89 GLU A CA 1
ATOM 677 C C . GLU A 1 89 ? 11.227 1.883 9.141 1 98.94 89 GLU A C 1
ATOM 679 O O . GLU A 1 89 ? 12.047 2.318 9.953 1 98.94 89 GLU A O 1
ATOM 684 N N . TYR A 1 90 ? 11.078 2.4 7.977 1 98.94 90 TYR A N 1
ATOM 685 C CA . TYR A 1 90 ? 11.977 3.436 7.48 1 98.94 90 TYR A CA 1
ATOM 686 C C . TYR A 1 90 ? 11.672 4.781 8.133 1 98.94 90 TYR A C 1
ATOM 688 O O . TYR A 1 90 ? 12.578 5.582 8.367 1 98.94 90 TYR A O 1
ATOM 696 N N . ALA A 1 91 ? 10.422 5.051 8.391 1 98.94 91 ALA A N 1
ATOM 697 C CA . ALA A 1 91 ? 10.078 6.285 9.086 1 98.94 91 ALA A CA 1
ATOM 698 C C . ALA A 1 91 ? 10.734 6.34 10.461 1 98.94 91 ALA A C 1
ATOM 700 O O . ALA A 1 91 ? 11.289 7.371 10.852 1 98.94 91 ALA A O 1
ATOM 701 N N . ASN A 1 92 ? 10.648 5.258 11.156 1 99 92 ASN A N 1
ATOM 702 C CA . ASN A 1 92 ? 11.266 5.211 12.477 1 99 92 ASN A CA 1
ATOM 703 C C . ASN A 1 92 ? 12.789 5.262 12.391 1 99 92 ASN A C 1
ATOM 705 O O . ASN A 1 92 ? 13.438 5.934 13.188 1 99 92 ASN A O 1
ATOM 709 N N . LYS A 1 93 ? 13.367 4.539 11.461 1 98.94 93 LYS A N 1
ATOM 710 C CA . LYS A 1 93 ? 14.805 4.613 11.211 1 98.94 93 LYS A CA 1
ATOM 711 C C . LYS A 1 93 ? 15.234 6.051 10.922 1 98.94 93 LYS A C 1
ATOM 713 O O . LYS A 1 93 ? 16.25 6.512 11.445 1 98.94 93 LYS A O 1
ATOM 718 N N . ASN A 1 94 ? 14.469 6.707 10.125 1 98.94 94 ASN A N 1
ATOM 719 C CA . ASN A 1 94 ? 14.789 8.078 9.742 1 98.94 94 ASN A CA 1
ATOM 720 C C . ASN A 1 94 ? 14.602 9.047 10.906 1 98.94 94 ASN A C 1
ATOM 722 O O . ASN A 1 94 ? 15.328 10.031 11.023 1 98.94 94 ASN A O 1
ATOM 726 N N . ALA A 1 95 ? 13.602 8.805 11.773 1 98.94 95 ALA A N 1
ATOM 727 C CA . ALA A 1 95 ? 13.461 9.602 12.984 1 98.94 95 ALA A CA 1
ATOM 728 C C . ALA A 1 95 ? 14.727 9.539 13.836 1 98.94 95 ALA A C 1
ATOM 730 O O . ALA A 1 95 ? 15.234 10.562 14.289 1 98.94 95 ALA A O 1
ATOM 731 N N . GLU A 1 96 ? 15.203 8.352 13.992 1 98.94 96 GLU A N 1
ATOM 732 C CA . GLU A 1 96 ? 16.422 8.141 14.773 1 98.94 96 GLU A CA 1
ATOM 733 C C . GLU A 1 96 ? 17.625 8.805 14.102 1 98.94 96 GLU A C 1
ATOM 735 O O . GLU A 1 96 ? 18.422 9.469 14.766 1 98.94 96 GLU A O 1
ATOM 740 N N . LEU A 1 97 ? 17.734 8.617 12.836 1 98.88 97 LEU A N 1
ATOM 741 C CA . LEU A 1 97 ? 18.844 9.141 12.047 1 98.88 97 LEU A CA 1
ATOM 742 C C . LEU A 1 97 ? 18.938 10.656 12.18 1 98.88 97 LEU A C 1
ATOM 744 O O . LEU A 1 97 ? 20.047 11.219 12.172 1 98.88 97 LEU A O 1
ATOM 748 N N . ASN A 1 98 ? 17.828 11.305 12.312 1 98.94 98 ASN A N 1
ATOM 749 C CA . ASN A 1 98 ? 17.797 12.766 12.359 1 98.94 98 ASN A CA 1
ATOM 750 C C . ASN A 1 98 ? 17.688 13.273 13.797 1 98.94 98 ASN A C 1
ATOM 752 O O . ASN A 1 98 ? 17.531 14.477 14.023 1 98.94 98 ASN A O 1
ATOM 756 N N . GLY A 1 99 ? 17.625 12.383 14.789 1 98.81 99 GLY A N 1
ATOM 757 C CA . GLY A 1 99 ? 17.547 12.766 16.188 1 98.81 99 GLY A CA 1
ATOM 758 C C . GLY A 1 99 ? 16.188 13.328 16.578 1 98.81 99 GLY A C 1
ATOM 759 O O . GLY A 1 99 ? 16.094 14.227 17.406 1 98.81 99 GLY A O 1
ATOM 760 N N . LEU A 1 100 ? 15.203 12.898 15.93 1 98.88 100 LEU A N 1
ATOM 761 C CA . LEU A 1 100 ? 13.852 13.383 16.188 1 98.88 100 LEU A CA 1
ATOM 762 C C . LEU A 1 100 ? 13.086 12.414 17.094 1 98.88 100 LEU A C 1
ATOM 764 O O . LEU A 1 100 ? 12.266 11.633 16.609 1 98.88 100 LEU A O 1
ATOM 768 N N . HIS A 1 101 ? 13.195 12.617 18.344 1 98.62 101 HIS A N 1
ATOM 769 C CA . HIS A 1 101 ? 12.68 11.68 19.328 1 98.62 101 HIS A CA 1
ATOM 770 C C . HIS A 1 101 ? 11.219 11.977 19.656 1 98.62 101 HIS A C 1
ATOM 772 O O . HIS A 1 101 ? 10.547 11.164 20.297 1 98.62 101 HIS A O 1
ATOM 778 N N . ASN A 1 102 ? 10.75 13.086 19.203 1 98.81 102 ASN A N 1
ATOM 779 C CA . ASN A 1 102 ? 9.359 13.445 19.453 1 98.81 102 ASN A CA 1
ATOM 780 C C . ASN A 1 102 ? 8.438 12.922 18.344 1 98.81 102 ASN A C 1
ATOM 782 O O . ASN A 1 102 ? 7.273 13.312 18.266 1 98.81 102 ASN A O 1
ATOM 786 N N . ALA A 1 103 ? 8.93 12.047 17.469 1 98.94 103 ALA A N 1
ATOM 787 C CA . ALA A 1 103 ? 8.141 11.438 16.391 1 98.94 103 ALA A CA 1
ATOM 788 C C . ALA A 1 103 ? 8.125 9.922 16.531 1 98.94 103 ALA A C 1
ATOM 790 O O . ALA A 1 103 ? 9.141 9.312 16.891 1 98.94 103 ALA A O 1
ATOM 791 N N . LYS A 1 104 ? 6.98 9.359 16.203 1 98.88 104 LYS A N 1
ATOM 792 C CA . LYS A 1 104 ? 6.844 7.906 16.203 1 98.88 104 LYS A CA 1
ATOM 793 C C . LYS A 1 104 ? 5.934 7.441 15.078 1 98.88 104 LYS A C 1
ATOM 795 O O . LYS A 1 104 ? 4.906 8.07 14.797 1 98.88 104 LYS A O 1
ATOM 800 N N . ALA A 1 105 ? 6.336 6.355 14.438 1 98.94 105 ALA A N 1
ATOM 801 C CA . ALA A 1 105 ? 5.547 5.766 13.359 1 98.94 105 ALA A CA 1
ATOM 802 C C . ALA A 1 105 ? 5.02 4.391 13.758 1 98.94 105 ALA A C 1
ATOM 804 O O . ALA A 1 105 ? 5.719 3.615 14.414 1 98.94 105 ALA A O 1
ATOM 805 N N . TYR A 1 106 ? 3.852 4.07 13.383 1 98.94 106 TYR A N 1
ATOM 806 C CA . TYR A 1 106 ? 3.289 2.748 13.633 1 98.94 106 TYR A CA 1
ATOM 807 C C . TYR A 1 106 ? 2.201 2.416 12.617 1 98.94 106 TYR A C 1
ATOM 809 O O . TYR A 1 106 ? 1.727 3.295 11.898 1 98.94 106 TYR A O 1
ATOM 817 N N . LEU A 1 107 ? 1.877 1.143 12.5 1 98.94 107 LEU A N 1
ATOM 818 C CA . LEU A 1 107 ? 0.934 0.641 11.508 1 98.94 107 LEU A CA 1
ATOM 819 C C . LEU A 1 107 ? -0.487 1.086 11.836 1 98.94 107 LEU A C 1
ATOM 821 O O . LEU A 1 107 ? -0.935 0.963 12.977 1 98.94 107 LEU A O 1
ATOM 825 N N . SER A 1 108 ? -1.156 1.572 10.805 1 98.88 108 SER A N 1
ATOM 826 C CA . SER A 1 108 ? -2.566 1.924 10.938 1 98.88 108 SER A CA 1
ATOM 827 C C . SER A 1 108 ? -3.242 2.041 9.578 1 98.88 108 SER A C 1
ATOM 829 O O . SER A 1 108 ? -2.646 2.549 8.625 1 98.88 108 SER A O 1
ATOM 831 N N . ASN A 1 109 ? -4.422 1.582 9.422 1 98.5 109 ASN A N 1
ATOM 832 C CA . ASN A 1 109 ? -5.332 1.906 8.328 1 98.5 109 ASN A CA 1
ATOM 833 C C . ASN A 1 109 ? -6.184 3.131 8.648 1 98.5 109 ASN A C 1
ATOM 835 O O . ASN A 1 109 ? -7.215 3.016 9.32 1 98.5 109 ASN A O 1
ATOM 839 N N . GLY A 1 110 ? -5.844 4.25 8.039 1 98.06 110 GLY A N 1
ATOM 840 C CA . GLY A 1 110 ? -6.359 5.488 8.602 1 98.06 110 GLY A CA 1
ATOM 841 C C . GLY A 1 110 ? -5.996 5.68 10.062 1 98.06 110 GLY A C 1
ATOM 842 O O . GLY A 1 110 ? -4.824 5.59 10.43 1 98.06 110 GLY A O 1
ATOM 843 N N . LEU A 1 111 ? -6.969 5.914 10.859 1 98.69 111 LEU A N 1
ATOM 844 C CA . LEU A 1 111 ? -6.73 6.145 12.273 1 98.69 111 LEU A CA 1
ATOM 845 C C . LEU A 1 111 ? -7.121 4.922 13.102 1 98.69 111 LEU A C 1
ATOM 847 O O . LEU A 1 111 ? -7.316 5.02 14.312 1 98.69 111 LEU A O 1
ATOM 851 N N . SER A 1 112 ? -7.203 3.75 12.484 1 98.19 112 SER A N 1
ATOM 852 C CA . SER A 1 112 ? -7.762 2.566 13.125 1 98.19 112 SER A CA 1
ATOM 853 C C . SER A 1 112 ? -6.934 2.156 14.344 1 98.19 112 SER A C 1
ATOM 855 O O . SER A 1 112 ? -7.465 1.588 15.297 1 98.19 112 SER A O 1
ATOM 857 N N . LYS A 1 113 ? -5.645 2.438 14.305 1 98.69 113 LYS A N 1
ATOM 858 C CA . LYS A 1 113 ? -4.785 1.997 15.398 1 98.69 113 LYS A CA 1
ATOM 859 C C . LYS A 1 113 ? -4.262 3.186 16.203 1 98.69 113 LYS A C 1
ATOM 861 O O . LYS A 1 113 ? -3.404 3.025 17.062 1 98.69 113 LYS A O 1
ATOM 866 N N . VAL A 1 114 ? -4.695 4.367 15.852 1 98.88 114 VAL A N 1
ATOM 867 C CA . VAL A 1 114 ? -4.312 5.566 16.594 1 98.88 114 VAL A CA 1
ATOM 868 C C . VAL A 1 114 ? -5.047 5.609 17.922 1 98.88 114 VAL A C 1
ATOM 870 O O . VAL A 1 114 ? -6.27 5.457 17.984 1 98.88 114 VAL A O 1
ATOM 873 N N . PRO A 1 115 ? -4.301 5.809 19.016 1 98.5 115 PRO A N 1
ATOM 874 C CA . PRO A 1 115 ? -4.992 5.895 20.297 1 98.5 115 PRO A CA 1
ATOM 875 C C . PRO A 1 115 ? -6.098 6.949 20.312 1 98.5 115 PRO A C 1
ATOM 877 O O . PRO A 1 115 ? -5.863 8.094 19.906 1 98.5 115 PRO A O 1
ATOM 880 N N . LYS A 1 116 ? -7.211 6.57 20.812 1 97.75 116 LYS A N 1
ATOM 881 C CA . LYS A 1 116 ? -8.422 7.371 20.641 1 97.75 116 LYS A CA 1
ATOM 882 C C . LYS A 1 116 ? -8.422 8.57 21.594 1 97.75 116 LYS A C 1
ATOM 884 O O . LYS A 1 116 ? -9.195 9.516 21.406 1 97.75 116 LYS A O 1
ATOM 889 N N . ASP A 1 117 ? -7.586 8.547 22.562 1 97.75 117 ASP A N 1
ATOM 890 C CA . ASP A 1 117 ? -7.582 9.617 23.562 1 97.75 117 ASP A CA 1
ATOM 891 C C . ASP A 1 117 ? -6.699 10.773 23.109 1 97.75 117 ASP A C 1
ATOM 893 O O . ASP A 1 117 ? -6.656 11.82 23.781 1 97.75 117 ASP A O 1
ATOM 897 N N . ILE A 1 118 ? -6.027 10.664 22.047 1 98.31 118 ILE A N 1
ATOM 898 C CA . ILE A 1 118 ? -5.164 11.742 21.578 1 98.31 118 ILE A CA 1
ATOM 899 C C . ILE A 1 118 ? -6 12.789 20.844 1 98.31 118 ILE A C 1
ATOM 901 O O . ILE A 1 118 ? -6.871 12.453 20.047 1 98.31 118 ILE A O 1
ATOM 905 N N . GLN A 1 119 ? -5.719 14.023 21.141 1 98.31 119 GLN A N 1
ATOM 906 C CA . GLN A 1 119 ? -6.266 15.164 20.406 1 98.31 119 GLN A CA 1
ATOM 907 C C . GLN A 1 119 ? -5.176 15.883 19.609 1 98.31 119 GLN A C 1
ATOM 909 O O . GLN A 1 119 ? -4.277 16.484 20.203 1 98.31 119 GLN A O 1
ATOM 914 N N . PHE A 1 120 ? -5.379 15.875 18.391 1 98.88 120 PHE A N 1
ATOM 915 C CA . PHE A 1 120 ? -4.375 16.484 17.531 1 98.88 120 PHE A CA 1
ATOM 916 C C . PHE A 1 120 ? -4.68 17.969 17.312 1 98.88 120 PHE A C 1
ATOM 918 O O . PHE A 1 120 ? -5.844 18.359 17.266 1 98.88 120 PHE A O 1
ATOM 925 N N . THR A 1 121 ? -3.609 18.734 17.188 1 98.88 121 THR A N 1
ATOM 926 C CA . THR A 1 121 ? -3.766 20.125 16.766 1 98.88 121 THR A CA 1
ATOM 927 C C . THR A 1 121 ? -3.596 20.266 15.258 1 98.88 121 THR A C 1
ATOM 929 O O . THR A 1 121 ? -4.098 21.219 14.656 1 98.88 121 THR A O 1
ATOM 932 N N . THR A 1 122 ? -2.914 19.328 14.625 1 98.94 122 THR A N 1
ATOM 933 C CA . THR A 1 122 ? -2.709 19.344 13.188 1 98.94 122 THR A CA 1
ATOM 934 C C . THR A 1 122 ? -2.666 17.922 12.633 1 98.94 122 THR A C 1
ATOM 936 O O . THR A 1 122 ? -1.934 17.078 13.148 1 98.94 122 THR A O 1
ATOM 939 N N . VAL A 1 123 ? -3.447 17.594 11.656 1 98.94 123 VAL A N 1
ATOM 940 C CA . VAL A 1 123 ? -3.393 16.359 10.891 1 98.94 123 VAL A CA 1
ATOM 941 C C . VAL A 1 123 ? -3.051 16.672 9.43 1 98.94 123 VAL A C 1
ATOM 943 O O . VAL A 1 123 ? -3.576 17.625 8.852 1 98.94 123 VAL A O 1
ATOM 946 N N . VAL A 1 124 ? -2.123 15.898 8.875 1 98.94 124 VAL A N 1
ATOM 947 C CA . VAL A 1 124 ? -1.71 16.125 7.496 1 98.94 124 VAL A CA 1
ATOM 948 C C . VAL A 1 124 ? -1.707 14.812 6.73 1 98.94 124 VAL A C 1
ATOM 950 O O . VAL A 1 124 ? -1.674 13.734 7.332 1 98.94 124 VAL A O 1
ATOM 953 N N . SER A 1 125 ? -1.758 14.961 5.398 1 98.88 125 SER A N 1
ATOM 954 C CA . SER A 1 125 ? -1.63 13.781 4.551 1 98.88 125 SER A CA 1
ATOM 955 C C . SER A 1 125 ? -1.316 14.172 3.107 1 98.88 125 SER A C 1
ATOM 957 O O . SER A 1 125 ? -1.83 15.172 2.602 1 98.88 125 SER A O 1
ATOM 959 N N . ASN A 1 126 ? -0.395 13.453 2.5 1 98.62 126 ASN A N 1
ATOM 960 C CA . ASN A 1 126 ? -0.291 13.398 1.046 1 98.62 126 ASN A CA 1
ATOM 961 C C . ASN A 1 126 ? -1.18 12.305 0.463 1 98.62 126 ASN A C 1
ATOM 963 O O . ASN A 1 126 ? -0.743 11.164 0.302 1 98.62 126 ASN A O 1
ATOM 967 N N . ILE A 1 127 ? -2.426 12.633 0.169 1 96.44 127 ILE A N 1
ATOM 968 C CA . ILE A 1 127 ? -3.488 11.68 -0.142 1 96.44 127 ILE A CA 1
ATOM 969 C C . ILE A 1 127 ? -3.252 11.078 -1.525 1 96.44 127 ILE A C 1
ATOM 971 O O . ILE A 1 127 ? -3.07 11.812 -2.504 1 96.44 127 ILE A O 1
ATOM 975 N N . PRO A 1 128 ? -3.234 9.75 -1.518 1 92.75 128 PRO A N 1
ATOM 976 C CA . PRO A 1 128 ? -3.078 9.117 -2.83 1 92.75 128 PRO A CA 1
ATOM 977 C C . PRO A 1 128 ? -4.195 9.492 -3.801 1 92.75 128 PRO A C 1
ATOM 979 O O . PRO A 1 128 ? -5.348 9.656 -3.391 1 92.75 128 PRO A O 1
ATOM 982 N N . ALA A 1 129 ? -3.877 9.43 -5.051 1 90.31 129 ALA A N 1
ATOM 983 C CA . ALA A 1 129 ? -4.801 9.812 -6.113 1 90.31 129 ALA A CA 1
ATOM 984 C C . ALA A 1 129 ? -6.012 8.883 -6.148 1 90.31 129 ALA A C 1
ATOM 986 O O . ALA A 1 129 ? -7.098 9.281 -6.574 1 90.31 129 ALA A O 1
ATOM 987 N N . LYS A 1 130 ? -5.938 7.668 -5.734 1 88.25 130 LYS A N 1
ATOM 988 C CA . LYS A 1 130 ? -7.004 6.68 -5.875 1 88.25 130 LYS A CA 1
ATOM 989 C C . LYS A 1 130 ? -7.637 6.363 -4.52 1 88.25 130 LYS A C 1
ATOM 991 O O . LYS A 1 130 ? -8.156 5.262 -4.316 1 88.25 130 LYS A O 1
ATOM 996 N N . VAL A 1 131 ? -7.578 7.316 -3.709 1 88.31 131 VAL A N 1
ATOM 997 C CA . VAL A 1 131 ? -8.25 7.094 -2.436 1 88.31 131 VAL A CA 1
ATOM 998 C C . VAL A 1 131 ? -9.758 6.957 -2.664 1 88.31 131 VAL A C 1
ATOM 1000 O O . VAL A 1 131 ? -10.375 7.816 -3.301 1 88.31 131 VAL A O 1
ATOM 1003 N N . GLY A 1 132 ? -10.398 5.91 -2.33 1 91.56 132 GLY A N 1
ATOM 1004 C CA . GLY A 1 132 ? -11.82 5.676 -2.5 1 91.56 132 GLY A CA 1
ATOM 1005 C C . GLY A 1 132 ? -12.68 6.551 -1.607 1 91.56 132 GLY A C 1
ATOM 1006 O O . GLY A 1 132 ? -12.25 6.961 -0.529 1 91.56 132 GLY A O 1
ATOM 1007 N N . LYS A 1 133 ? -13.906 6.773 -2.012 1 95.38 133 LYS A N 1
ATOM 1008 C CA . LYS A 1 133 ? -14.852 7.633 -1.315 1 95.38 133 LYS A CA 1
ATOM 1009 C C . LYS A 1 133 ? -15.125 7.125 0.098 1 95.38 133 LYS A C 1
ATOM 1011 O O . LYS A 1 133 ? -15.172 7.91 1.048 1 95.38 133 LYS A O 1
ATOM 1016 N N . GLU A 1 134 ? -15.273 5.887 0.232 1 97.44 134 GLU A N 1
ATOM 1017 C CA . GLU A 1 134 ? -15.625 5.301 1.524 1 97.44 134 GLU A CA 1
ATOM 1018 C C . GLU A 1 134 ? -14.477 5.449 2.521 1 97.44 134 GLU A C 1
ATOM 1020 O O . GLU A 1 134 ? -14.688 5.863 3.662 1 97.44 134 GLU A O 1
ATOM 1025 N N . MET A 1 135 ? -13.289 5.121 2 1 97.31 135 MET A N 1
ATOM 1026 C CA . MET A 1 135 ? -12.133 5.25 2.883 1 97.31 135 MET A CA 1
ATOM 1027 C C . MET A 1 135 ? -11.914 6.707 3.287 1 97.31 135 MET A C 1
ATOM 1029 O O . MET A 1 135 ? -11.602 6.992 4.441 1 97.31 135 MET A O 1
ATOM 1033 N N . LEU A 1 136 ? -12.062 7.613 2.361 1 97.69 136 LEU A N 1
ATOM 1034 C CA . LEU A 1 136 ? -11.914 9.031 2.668 1 97.69 136 LEU A CA 1
ATOM 1035 C C . LEU A 1 136 ? -12.938 9.477 3.705 1 97.69 136 LEU A C 1
ATOM 1037 O O . LEU A 1 136 ? -12.609 10.211 4.637 1 97.69 136 LEU A O 1
ATOM 1041 N N . SER A 1 137 ? -14.141 9.078 3.588 1 98 137 SER A N 1
ATOM 1042 C CA . SER A 1 137 ? -15.203 9.422 4.531 1 98 137 SER A CA 1
ATOM 1043 C C . SER A 1 137 ? -14.859 8.945 5.941 1 98 137 SER A C 1
ATOM 1045 O O . SER A 1 137 ? -15.016 9.695 6.906 1 98 137 SER A O 1
ATOM 1047 N N . ILE A 1 138 ? -14.406 7.734 6.035 1 98.25 138 ILE A N 1
ATOM 1048 C CA . ILE A 1 138 ? -14.008 7.188 7.328 1 98.25 138 ILE A CA 1
ATOM 1049 C C . ILE A 1 138 ? -12.891 8.031 7.93 1 98.25 138 ILE A C 1
ATOM 1051 O O . ILE A 1 138 ? -12.969 8.438 9.094 1 98.25 138 ILE A O 1
ATOM 1055 N N . MET A 1 139 ? -11.891 8.281 7.113 1 98.31 139 MET A N 1
ATOM 1056 C CA . MET A 1 139 ? -10.727 9.031 7.57 1 98.31 139 MET A CA 1
ATOM 1057 C C . MET A 1 139 ? -11.125 10.422 8.055 1 98.31 139 MET A C 1
ATOM 1059 O O . MET A 1 139 ? -10.711 10.844 9.141 1 98.31 139 MET A O 1
ATOM 1063 N N . LEU A 1 140 ? -11.914 11.125 7.262 1 98.56 140 LEU A N 1
ATOM 1064 C CA . LEU A 1 140 ? -12.297 12.484 7.609 1 98.56 140 LEU A CA 1
ATOM 1065 C C . LEU A 1 140 ? -13.125 12.508 8.891 1 98.56 140 LEU A C 1
ATOM 1067 O O . LEU A 1 140 ? -12.945 13.398 9.734 1 98.56 140 LEU A O 1
ATOM 1071 N N . HIS A 1 141 ? -13.945 11.602 9.047 1 98.44 141 HIS A N 1
ATOM 1072 C CA . HIS A 1 141 ? -14.75 11.523 10.266 1 98.44 141 HIS A CA 1
ATOM 1073 C C . HIS A 1 141 ? -13.875 11.242 11.484 1 98.44 141 HIS A C 1
ATOM 1075 O O . HIS A 1 141 ? -14.031 11.883 12.523 1 98.44 141 HIS A O 1
ATOM 1081 N N . ASP A 1 142 ? -13.016 10.242 11.359 1 98.69 142 ASP A N 1
ATOM 1082 C CA . ASP A 1 142 ? -12.125 9.906 12.461 1 98.69 142 ASP A CA 1
ATOM 1083 C C . ASP A 1 142 ? -11.227 11.086 12.82 1 98.69 142 ASP A C 1
ATOM 1085 O O . ASP A 1 142 ? -10.969 11.344 14 1 98.69 142 ASP A O 1
ATOM 1089 N N . ILE A 1 143 ? -10.734 11.758 11.797 1 98.88 143 ILE A N 1
ATOM 1090 C CA . ILE A 1 143 ? -9.906 12.938 12.016 1 98.88 143 ILE A CA 1
ATOM 1091 C C . ILE A 1 143 ? -10.711 14 12.758 1 98.88 143 ILE A C 1
ATOM 1093 O O . ILE A 1 143 ? -10.227 14.594 13.727 1 98.88 143 ILE A O 1
ATOM 1097 N N . HIS A 1 144 ? -11.906 14.258 12.266 1 98.75 144 HIS A N 1
ATOM 1098 C CA . HIS A 1 144 ? -12.766 15.242 12.922 1 98.75 144 HIS A CA 1
ATOM 1099 C C . HIS A 1 144 ? -12.938 14.914 14.406 1 98.75 144 HIS A C 1
ATOM 1101 O O . HIS A 1 144 ? -12.883 15.812 15.25 1 98.75 144 HIS A O 1
ATOM 1107 N N . GLN A 1 145 ? -13.055 13.68 14.688 1 98.25 145 GLN A N 1
ATOM 1108 C CA . GLN A 1 145 ? -13.258 13.25 16.062 1 98.25 145 GLN A CA 1
ATOM 1109 C C . GLN A 1 145 ? -12 13.477 16.906 1 98.25 145 GLN A C 1
ATOM 1111 O O . GLN A 1 145 ? -12.086 13.781 18.094 1 98.25 145 GLN A O 1
ATOM 1116 N N . GLN A 1 146 ? -10.875 13.398 16.297 1 98.75 146 GLN A N 1
ATOM 1117 C CA . GLN A 1 146 ? -9.648 13.398 17.094 1 98.75 146 GLN A CA 1
ATOM 1118 C C . GLN A 1 146 ? -8.891 14.711 16.922 1 98.75 146 GLN A C 1
ATOM 1120 O O . GLN A 1 146 ? -7.758 14.844 17.391 1 98.75 146 GLN A O 1
ATOM 1125 N N . LEU A 1 147 ? -9.469 15.625 16.203 1 98.75 147 LEU A N 1
ATOM 1126 C CA . LEU A 1 147 ? -8.898 16.969 16.141 1 98.75 147 LEU A CA 1
ATOM 1127 C C . LEU A 1 147 ? -9.383 17.812 17.312 1 98.75 147 LEU A C 1
ATOM 1129 O O . LEU A 1 147 ? -10.562 17.781 17.672 1 98.75 147 LEU A O 1
ATOM 1133 N N . ALA A 1 148 ? -8.461 18.609 17.875 1 98.44 148 ALA A N 1
ATOM 1134 C CA . ALA A 1 148 ? -8.836 19.594 18.891 1 98.44 148 ALA A CA 1
ATOM 1135 C C . ALA A 1 148 ? -9.641 20.734 18.281 1 98.44 148 ALA A C 1
ATOM 1137 O O . ALA A 1 148 ? -9.508 21.031 17.094 1 98.44 148 ALA A O 1
ATOM 1138 N N . PRO A 1 149 ? -10.484 21.328 19.172 1 98.06 149 PRO A N 1
ATOM 1139 C CA . PRO A 1 149 ? -11.102 22.547 18.672 1 98.06 149 PRO A CA 1
ATOM 1140 C C . PRO A 1 149 ? -10.086 23.562 18.156 1 98.06 149 PRO A C 1
ATOM 1142 O O . PRO A 1 149 ? -9.078 23.828 18.812 1 98.06 149 PRO A O 1
ATOM 1145 N N . GLY A 1 150 ? -10.336 24.016 16.969 1 98.25 150 GLY A N 1
ATOM 1146 C CA . GLY A 1 150 ? -9.398 24.938 16.359 1 98.25 150 GLY A CA 1
ATOM 1147 C C . GLY A 1 150 ? -8.266 24.25 15.625 1 98.25 150 GLY A C 1
ATOM 1148 O O . GLY A 1 150 ? -7.465 24.906 14.953 1 98.25 150 GLY A O 1
ATOM 1149 N N . GLY A 1 151 ? -8.266 22.906 15.727 1 98.69 151 GLY A N 1
ATOM 1150 C CA . GLY A 1 151 ? -7.25 22.141 15.023 1 98.69 151 GLY A CA 1
ATOM 1151 C C . GLY A 1 151 ? -7.453 22.109 13.523 1 98.69 151 GLY A C 1
ATOM 1152 O O . GLY A 1 151 ? -8.555 22.359 13.031 1 98.69 151 GLY A O 1
ATOM 1153 N N . GLN A 1 152 ? -6.375 21.797 12.781 1 98.81 152 GLN A N 1
ATOM 1154 C CA . GLN A 1 152 ? -6.453 21.859 11.32 1 98.81 152 GLN A CA 1
ATOM 1155 C C . GLN A 1 152 ? -6.164 20.484 10.703 1 98.81 152 GLN A C 1
ATOM 1157 O O . GLN A 1 152 ? -5.395 19.703 11.25 1 98.81 152 GLN A O 1
ATOM 1162 N N . LEU A 1 153 ? -6.801 20.266 9.617 1 98.88 153 LEU A N 1
ATOM 1163 C CA . LEU A 1 153 ? -6.43 19.25 8.633 1 98.88 153 LEU A CA 1
ATOM 1164 C C . LEU A 1 153 ? -5.887 19.906 7.367 1 98.88 153 LEU A C 1
ATOM 1166 O O . LEU A 1 153 ? -6.535 20.766 6.781 1 98.88 153 LEU A O 1
ATOM 1170 N N . VAL A 1 154 ? -4.676 19.531 6.965 1 98.94 154 VAL A N 1
ATOM 1171 C CA . VAL A 1 154 ? -4.078 20.031 5.73 1 98.94 154 VAL A CA 1
ATOM 1172 C C . VAL A 1 154 ? -3.615 18.859 4.867 1 98.94 154 VAL A C 1
ATOM 1174 O O . VAL A 1 154 ? -2.881 17.984 5.336 1 98.94 154 VAL A O 1
ATOM 1177 N N . VAL A 1 155 ? -4.078 18.859 3.58 1 98.88 155 VAL A N 1
ATOM 1178 C CA . VAL A 1 155 ? -3.709 17.734 2.715 1 98.88 155 VAL A CA 1
ATOM 1179 C C . VAL A 1 155 ? -3.172 18.266 1.388 1 98.88 155 VAL A C 1
ATOM 1181 O O . VAL A 1 155 ? -3.453 19.406 1.008 1 98.88 155 VAL A O 1
ATOM 1184 N N . VAL A 1 156 ? -2.359 17.516 0.75 1 98.88 156 VAL A N 1
ATOM 1185 C CA . VAL A 1 156 ? -1.929 17.781 -0.619 1 98.88 156 VAL A CA 1
ATOM 1186 C C . VAL A 1 156 ? -2.416 16.656 -1.537 1 98.88 156 VAL A C 1
ATOM 1188 O O . VAL A 1 156 ? -2.359 15.477 -1.174 1 98.88 156 VAL A O 1
ATOM 1191 N N . THR A 1 157 ? -3.012 17.031 -2.66 1 98.62 157 THR A N 1
ATOM 1192 C CA . THR A 1 157 ? -3.502 16.109 -3.682 1 98.62 157 THR A CA 1
ATOM 1193 C C . THR A 1 157 ? -3.145 16.625 -5.078 1 98.62 157 THR A C 1
ATOM 1195 O O . THR A 1 157 ? -2.764 17.781 -5.246 1 98.62 157 THR A O 1
ATOM 1198 N N . ILE A 1 158 ? -3.26 15.672 -6.039 1 98.12 158 ILE A N 1
ATOM 1199 C CA . ILE A 1 158 ? -3.17 16.141 -7.418 1 98.12 158 ILE A CA 1
ATOM 1200 C C . ILE A 1 158 ? -4.301 17.125 -7.707 1 98.12 158 ILE A C 1
ATOM 1202 O O . ILE A 1 158 ? -5.355 17.062 -7.074 1 98.12 158 ILE A O 1
ATOM 1206 N N . ASN A 1 159 ? -4.086 17.984 -8.688 1 98.44 159 ASN A N 1
ATOM 1207 C CA . ASN A 1 159 ? -5.059 19.031 -9.008 1 98.44 159 ASN A CA 1
ATOM 1208 C C . ASN A 1 159 ? -6.426 18.438 -9.344 1 98.44 159 ASN A C 1
ATOM 1210 O O . ASN A 1 159 ? -7.457 19.047 -9.062 1 98.44 159 ASN A O 1
ATOM 1214 N N . GLY A 1 160 ? -6.508 17.297 -9.922 1 97.5 160 GLY A N 1
ATOM 1215 C CA . GLY A 1 160 ? -7.742 16.672 -10.344 1 97.5 160 GLY A CA 1
ATOM 1216 C C . GLY A 1 160 ? -8.672 16.344 -9.195 1 97.5 160 GLY A C 1
ATOM 1217 O O . GLY A 1 160 ? -9.867 16.125 -9.398 1 97.5 160 GLY A O 1
ATOM 1218 N N . LEU A 1 161 ? -8.164 16.391 -7.957 1 98 161 LEU A N 1
ATOM 1219 C CA . LEU A 1 161 ? -8.961 16 -6.793 1 98 161 LEU A CA 1
ATOM 1220 C C . LEU A 1 161 ? -9.406 17.234 -6.016 1 98 161 LEU A C 1
ATOM 1222 O O . LEU A 1 161 ? -10.055 17.125 -4.969 1 98 161 LEU A O 1
ATOM 1226 N N . ARG A 1 162 ? -9.109 18.375 -6.473 1 97.75 162 ARG A N 1
ATOM 1227 C CA . ARG A 1 162 ? -9.359 19.609 -5.723 1 97.75 162 ARG A CA 1
ATOM 1228 C C . ARG A 1 162 ? -10.836 19.734 -5.367 1 97.75 162 ARG A C 1
ATOM 1230 O O . ARG A 1 162 ? -11.188 19.938 -4.207 1 97.75 162 ARG A O 1
ATOM 1237 N N . GLN A 1 163 ? -11.703 19.609 -6.414 1 98.19 163 GLN A N 1
ATOM 1238 C CA . GLN A 1 163 ? -13.133 19.781 -6.184 1 98.19 163 GLN A CA 1
ATOM 1239 C C . GLN A 1 163 ? -13.688 18.672 -5.293 1 98.19 163 GLN A C 1
ATOM 1241 O O . GLN A 1 163 ? -14.586 18.906 -4.484 1 98.19 163 GLN A O 1
ATOM 1246 N N . TYR A 1 164 ? -13.148 17.516 -5.516 1 98.12 164 TYR A N 1
ATOM 1247 C CA . TYR A 1 164 ? -13.516 16.359 -4.699 1 98.12 164 TYR A CA 1
ATOM 1248 C C . TYR A 1 164 ? -13.211 16.609 -3.227 1 98.12 164 TYR A C 1
ATOM 1250 O O . TYR A 1 164 ? -14.047 16.359 -2.357 1 98.12 164 TYR A O 1
ATOM 1258 N N . MET A 1 165 ? -12.07 17.188 -2.877 1 98.38 165 MET A N 1
ATOM 1259 C CA . MET A 1 165 ? -11.664 17.5 -1.506 1 98.38 165 MET A CA 1
ATOM 1260 C C . MET A 1 165 ? -12.5 18.641 -0.936 1 98.38 165 MET A C 1
ATOM 1262 O O . MET A 1 165 ? -12.906 18.594 0.225 1 98.38 165 MET A O 1
ATOM 1266 N N . LYS A 1 166 ? -12.711 19.625 -1.748 1 98.69 166 LYS A N 1
ATOM 1267 C CA . LYS A 1 166 ? -13.523 20.75 -1.311 1 98.69 166 LYS A CA 1
ATOM 1268 C C . LYS A 1 166 ? -14.898 20.281 -0.832 1 98.69 166 LYS A C 1
ATOM 1270 O O . LYS A 1 166 ? -15.344 20.656 0.25 1 98.69 166 LYS A O 1
ATOM 1275 N N . ARG A 1 167 ? -15.508 19.469 -1.628 1 98.38 167 ARG A N 1
ATOM 1276 C CA . ARG A 1 167 ? -16.828 18.953 -1.285 1 98.38 167 ARG A CA 1
ATOM 1277 C C . ARG A 1 167 ? -16.797 18.156 0.012 1 98.38 167 ARG A C 1
ATOM 1279 O O . ARG A 1 167 ? -17.625 18.359 0.897 1 98.38 167 ARG A O 1
ATOM 1286 N N . ASN A 1 168 ? -15.844 17.297 0.162 1 98.25 168 ASN A N 1
ATOM 1287 C CA . ASN A 1 168 ? -15.781 16.406 1.319 1 98.25 168 ASN A CA 1
ATOM 1288 C C . ASN A 1 168 ? -15.391 17.172 2.584 1 98.25 168 ASN A C 1
ATOM 1290 O O . ASN A 1 168 ? -15.898 16.875 3.67 1 98.25 168 ASN A O 1
ATOM 1294 N N . PHE A 1 169 ? -14.461 18.156 2.48 1 98.69 169 PHE A N 1
ATOM 1295 C CA . PHE A 1 169 ? -14.102 18.984 3.623 1 98.69 169 PHE A CA 1
ATOM 1296 C C . PHE A 1 169 ? -15.305 19.766 4.117 1 98.69 169 PHE A C 1
ATOM 1298 O O . PHE A 1 169 ? -15.57 19.828 5.32 1 98.69 169 PHE A O 1
ATOM 1305 N N . ASN A 1 170 ? -16.031 20.391 3.17 1 98.62 170 ASN A N 1
ATOM 1306 C CA . ASN A 1 170 ? -17.219 21.141 3.555 1 98.62 170 ASN A CA 1
ATOM 1307 C C . ASN A 1 170 ? -18.266 20.25 4.219 1 98.62 170 ASN A C 1
ATOM 1309 O O . ASN A 1 170 ? -18.906 20.656 5.188 1 98.62 170 ASN A O 1
ATOM 1313 N N . GLU A 1 171 ? -18.391 19.125 3.705 1 97.75 171 GLU A N 1
ATOM 1314 C CA . GLU A 1 171 ? -19.375 18.188 4.246 1 97.75 171 GLU A CA 1
ATOM 1315 C C . GLU A 1 171 ? -19.047 17.812 5.688 1 97.75 171 GLU A C 1
ATOM 1317 O O . GLU A 1 171 ? -19.953 17.734 6.535 1 97.75 171 GLU A O 1
ATOM 1322 N N . VAL A 1 172 ? -17.828 17.578 6.027 1 98.06 172 VAL A N 1
ATOM 1323 C CA . VAL A 1 172 ? -17.453 17 7.32 1 98.06 172 VAL A CA 1
ATOM 1324 C C . VAL A 1 172 ? -17.078 18.125 8.297 1 98.06 172 VAL A C 1
ATOM 1326 O O . VAL A 1 172 ? -17.406 18.047 9.484 1 98.06 172 VAL A O 1
ATOM 1329 N N . PHE A 1 173 ? -16.453 19.172 7.812 1 98.38 173 PHE A N 1
ATOM 1330 C CA . PHE A 1 173 ? -15.906 20.188 8.703 1 98.38 173 PHE A CA 1
ATOM 1331 C C . PHE A 1 173 ? -16.672 21.5 8.578 1 98.38 173 PHE A C 1
ATOM 1333 O O . PHE A 1 173 ? -16.562 22.375 9.438 1 98.38 173 PHE A O 1
ATOM 1340 N N . GLY A 1 174 ? -17.375 21.641 7.445 1 98.5 174 GLY A N 1
ATOM 1341 C CA . GLY A 1 174 ? -18.156 22.844 7.223 1 98.5 174 GLY A CA 1
ATOM 1342 C C . GLY A 1 174 ? -17.344 23.984 6.641 1 98.5 174 GLY A C 1
ATOM 1343 O O . GLY A 1 174 ? -17.844 25.109 6.492 1 98.5 174 GLY A O 1
ATOM 1344 N N . ASN A 1 175 ? -16.047 23.766 6.387 1 98.75 175 ASN A N 1
ATOM 1345 C CA . ASN A 1 175 ? -15.195 24.797 5.785 1 98.75 175 ASN A CA 1
ATOM 1346 C C . ASN A 1 175 ? -14.102 24.172 4.918 1 98.75 175 ASN A C 1
ATOM 1348 O O . ASN A 1 175 ? -13.805 22.984 5.039 1 98.75 175 ASN A O 1
ATOM 1352 N N . TYR A 1 176 ? -13.594 25 4.074 1 98.75 176 TYR A N 1
ATOM 1353 C CA . TYR A 1 176 ? -12.539 24.625 3.135 1 98.75 176 TYR A CA 1
ATOM 1354 C C . TYR A 1 176 ? -11.727 25.859 2.732 1 98.75 176 TYR A C 1
ATOM 1356 O O . TYR A 1 176 ? -12.281 26.938 2.496 1 98.75 176 TYR A O 1
ATOM 1364 N N . GLU A 1 177 ? -10.406 25.656 2.707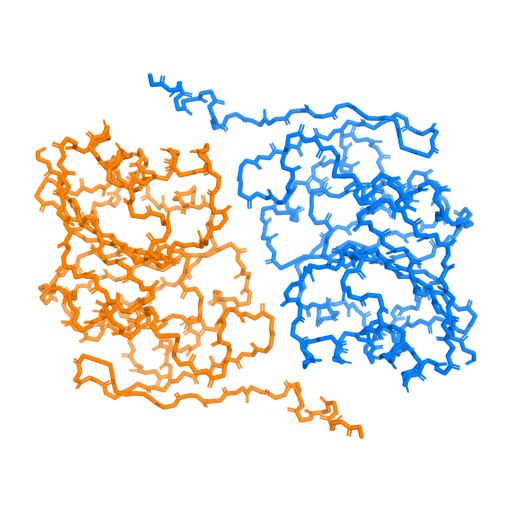 1 98.81 177 GLU A N 1
ATOM 1365 C CA . GLU A 1 177 ? -9.484 26.672 2.193 1 98.81 177 GLU A CA 1
ATOM 1366 C C . GLU A 1 177 ? -8.516 26.062 1.178 1 98.81 177 GLU A C 1
ATOM 1368 O O . GLU A 1 177 ? -7.852 25.078 1.463 1 98.81 177 GLU A O 1
ATOM 1373 N N . LYS A 1 178 ? -8.469 26.625 -0.002 1 98.75 178 LYS A N 1
ATOM 1374 C CA . LYS A 1 178 ? -7.391 26.328 -0.94 1 98.75 178 LYS A CA 1
ATOM 1375 C C . LYS A 1 178 ? -6.121 27.094 -0.586 1 98.75 178 LYS A C 1
ATOM 1377 O O . LYS A 1 178 ? -5.938 28.234 -1.017 1 98.75 178 LYS A O 1
ATOM 1382 N N . VAL A 1 179 ? -5.207 26.469 0.055 1 98.88 179 VAL A N 1
ATOM 1383 C CA . VAL A 1 179 ? -4.016 27.125 0.573 1 98.88 179 VAL A CA 1
ATOM 1384 C C . VAL A 1 179 ? -3.092 27.516 -0.583 1 98.88 179 VAL A C 1
ATOM 1386 O O . VAL A 1 179 ? -2.533 28.609 -0.603 1 98.88 179 VAL A O 1
ATOM 1389 N N . LYS A 1 180 ? -2.861 26.641 -1.51 1 98.69 180 LYS A N 1
ATOM 1390 C CA . LYS A 1 180 ? -1.989 26.844 -2.664 1 98.69 180 LYS A CA 1
ATOM 1391 C C . LYS A 1 180 ? -2.326 25.859 -3.781 1 98.69 180 LYS A C 1
ATOM 1393 O O . LYS A 1 180 ? -2.58 24.672 -3.521 1 98.69 180 LYS A O 1
ATOM 1398 N N . GLN A 1 181 ? -2.459 26.312 -4.988 1 98.19 181 GLN A N 1
ATOM 1399 C CA . GLN A 1 181 ? -2.514 25.453 -6.168 1 98.19 181 GLN A CA 1
ATOM 1400 C C . GLN A 1 181 ? -1.254 25.609 -7.016 1 98.19 181 GLN A C 1
ATOM 1402 O O . GLN A 1 181 ? -0.994 26.672 -7.566 1 98.19 181 GLN A O 1
ATOM 1407 N N . GLY A 1 182 ? -0.49 24.547 -6.996 1 97.69 182 GLY A N 1
ATOM 1408 C CA . GLY A 1 182 ? 0.683 24.531 -7.855 1 97.69 182 GLY A CA 1
ATOM 1409 C C . GLY A 1 182 ? 0.406 23.953 -9.227 1 97.69 182 GLY A C 1
ATOM 1410 O O . GLY A 1 182 ? -0.749 23.875 -9.656 1 97.69 182 GLY A O 1
ATOM 1411 N N . LYS A 1 183 ? 1.489 23.641 -9.953 1 97.19 183 LYS A N 1
ATOM 1412 C CA . LYS A 1 183 ? 1.396 23.125 -11.312 1 97.19 183 LYS A CA 1
ATOM 1413 C C . LYS A 1 183 ? 0.614 21.812 -11.344 1 97.19 183 LYS A C 1
ATOM 1415 O O . LYS A 1 183 ? -0.258 21.625 -12.195 1 97.19 183 LYS A O 1
ATOM 1420 N N . ASP A 1 184 ? 0.902 20.953 -10.32 1 98.12 184 ASP A N 1
ATOM 1421 C CA . ASP A 1 184 ? 0.345 19.594 -10.398 1 98.12 184 ASP A CA 1
ATOM 1422 C C . ASP A 1 184 ? -0.449 19.266 -9.141 1 98.12 184 ASP A C 1
ATOM 1424 O O . ASP A 1 184 ? -1.215 18.297 -9.125 1 98.12 184 ASP A O 1
ATOM 1428 N N . TYR A 1 185 ? -0.289 20.094 -8.102 1 98.62 185 TYR A N 1
ATOM 1429 C CA . TYR A 1 185 ? -0.829 19.719 -6.797 1 98.62 185 TYR A CA 1
ATOM 1430 C C . TYR A 1 185 ? -1.602 20.875 -6.18 1 98.62 185 TYR A C 1
ATOM 1432 O O . TYR A 1 185 ? -1.324 22.047 -6.469 1 98.62 185 TYR A O 1
ATOM 1440 N N . THR A 1 186 ? -2.5 20.547 -5.34 1 98.81 186 THR A N 1
ATOM 1441 C CA . THR A 1 186 ? -3.266 21.516 -4.555 1 98.81 186 THR A CA 1
ATOM 1442 C C . THR A 1 186 ? -3.164 21.203 -3.064 1 98.81 186 THR A C 1
ATOM 1444 O O . THR A 1 186 ? -3.273 20.031 -2.662 1 98.81 186 THR A O 1
ATOM 1447 N N . ILE A 1 187 ? -2.918 22.172 -2.273 1 98.94 187 ILE A N 1
ATOM 1448 C CA . ILE A 1 187 ? -2.961 22.062 -0.819 1 98.94 187 ILE A CA 1
ATOM 1449 C C . ILE A 1 187 ? -4.316 22.547 -0.304 1 98.94 187 ILE A C 1
ATOM 1451 O O . ILE A 1 187 ? -4.707 23.688 -0.551 1 98.94 187 ILE A O 1
ATOM 1455 N N . SER A 1 188 ? -5.012 21.719 0.353 1 98.88 188 SER A N 1
ATOM 1456 C CA . SER A 1 188 ? -6.32 22 0.925 1 98.88 188 SER A CA 1
ATOM 1457 C C . SER A 1 188 ? -6.273 22 2.449 1 98.88 188 SER A C 1
ATOM 1459 O O . SER A 1 188 ? -5.574 21.172 3.049 1 98.88 188 SER A O 1
ATOM 1461 N N . ARG A 1 189 ? -7.051 22.875 3.07 1 98.88 189 ARG A N 1
ATOM 1462 C CA . ARG A 1 189 ? -7.082 23 4.523 1 98.88 189 ARG A CA 1
ATOM 1463 C C . ARG A 1 189 ? -8.508 23.156 5.031 1 98.88 189 ARG A C 1
ATOM 1465 O O . ARG A 1 189 ? -9.336 23.797 4.387 1 98.88 189 ARG A O 1
ATOM 1472 N N . CYS A 1 190 ? -8.781 22.594 6.145 1 98.81 190 CYS A N 1
ATOM 1473 C CA . CYS A 1 190 ? -9.977 22.875 6.926 1 98.81 190 CYS A CA 1
ATOM 1474 C C . CYS A 1 190 ? -9.656 22.906 8.414 1 98.81 190 CYS A C 1
ATOM 1476 O O . CYS A 1 190 ? -8.578 22.484 8.836 1 98.81 190 CYS A O 1
ATOM 1478 N N . VAL A 1 191 ? -10.57 23.5 9.234 1 98.62 191 VAL A N 1
ATOM 1479 C CA . VAL A 1 191 ? -10.391 23.672 10.672 1 98.62 191 VAL A CA 1
ATOM 1480 C C . VAL A 1 191 ? -11.602 23.141 11.422 1 98.62 191 VAL A C 1
ATOM 1482 O O . VAL A 1 191 ? -12.742 23.328 10.984 1 98.62 191 VAL A O 1
ATOM 1485 N N . LYS A 1 192 ? -11.312 22.438 12.453 1 98.06 192 LYS A N 1
ATOM 1486 C CA . LYS A 1 192 ? -12.422 22.047 13.32 1 98.06 192 LYS A CA 1
ATOM 1487 C C . LYS A 1 192 ? -12.93 23.234 14.125 1 98.06 192 LYS A C 1
ATOM 1489 O O . LYS A 1 192 ? -12.18 23.844 14.898 1 98.06 192 LYS A O 1
ATOM 1494 N N . GLN A 1 193 ? -14.203 23.562 13.945 1 94.62 193 GLN A N 1
ATOM 1495 C CA . GLN A 1 193 ? -14.805 24.688 14.648 1 94.62 193 GLN A CA 1
ATOM 1496 C C . GLN A 1 193 ? -15.461 24.234 15.953 1 94.62 193 GLN A C 1
ATOM 1498 O O . GLN A 1 193 ? -15.898 23.078 16.062 1 94.62 193 GLN A O 1
ATOM 1503 N N . MET B 1 1 ? -25.438 11.492 4.266 1 52.56 1 MET B N 1
ATOM 1504 C CA . MET B 1 1 ? -24.109 11.125 4.77 1 52.56 1 MET B CA 1
ATOM 1505 C C . MET B 1 1 ? -24.047 9.633 5.07 1 52.56 1 MET B C 1
ATOM 1507 O O . MET B 1 1 ? -24.922 9.086 5.758 1 52.56 1 MET B O 1
ATOM 1511 N N . ASP B 1 2 ? -23.188 8.82 4.293 1 65.69 2 ASP B N 1
ATOM 1512 C CA . ASP B 1 2 ? -23.141 7.387 4.566 1 65.69 2 ASP B CA 1
ATOM 1513 C C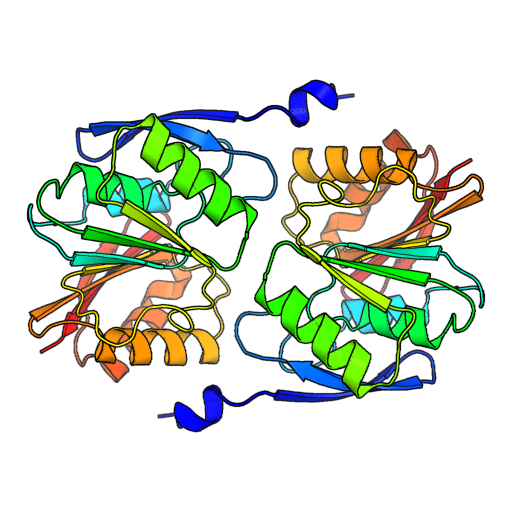 . ASP B 1 2 ? -22.859 7.117 6.043 1 65.69 2 ASP B C 1
ATOM 1515 O O . ASP B 1 2 ? -22.094 7.836 6.672 1 65.69 2 ASP B O 1
ATOM 1519 N N . ASN B 1 3 ? -23.641 6.301 6.609 1 88.94 3 ASN B N 1
ATOM 1520 C CA . ASN B 1 3 ? -23.453 5.898 7.996 1 88.94 3 ASN B CA 1
ATOM 1521 C C . ASN B 1 3 ? -22.047 5.363 8.234 1 88.94 3 ASN B C 1
ATOM 1523 O O . ASN B 1 3 ? -21.688 4.293 7.738 1 88.94 3 ASN B O 1
ATOM 1527 N N . ILE B 1 4 ? -21.234 6.184 8.883 1 95.94 4 ILE B N 1
ATOM 1528 C CA . ILE B 1 4 ? -19.812 5.875 9.102 1 95.94 4 ILE B CA 1
ATOM 1529 C C . ILE B 1 4 ? -19.688 4.535 9.82 1 95.94 4 ILE B C 1
ATOM 1531 O O . ILE B 1 4 ? -18.781 3.75 9.531 1 95.94 4 ILE B O 1
ATOM 1535 N N . ALA B 1 5 ? -20.578 4.305 10.742 1 95.88 5 ALA B N 1
ATOM 1536 C CA . ALA B 1 5 ? -20.562 3.029 11.453 1 95.88 5 ALA B CA 1
ATOM 1537 C C . ALA B 1 5 ? -20.719 1.859 10.484 1 95.88 5 ALA B C 1
ATOM 1539 O O . ALA B 1 5 ? -20.078 0.819 10.648 1 95.88 5 ALA B O 1
ATOM 1540 N N . GLN B 1 6 ? -21.516 1.995 9.531 1 96.88 6 GLN B N 1
ATOM 1541 C CA . GLN B 1 6 ? -21.719 0.959 8.523 1 96.88 6 GLN B CA 1
ATOM 1542 C C . GLN B 1 6 ? -20.484 0.791 7.645 1 96.88 6 GLN B C 1
ATOM 1544 O O . GLN B 1 6 ? -20.094 -0.333 7.32 1 96.88 6 GLN B O 1
ATOM 1549 N N . LEU B 1 7 ? -19.875 1.921 7.281 1 97.19 7 LEU B N 1
ATOM 1550 C CA . LEU B 1 7 ? -18.688 1.893 6.434 1 97.19 7 LEU B CA 1
ATOM 1551 C C . LEU B 1 7 ? -17.547 1.142 7.121 1 97.19 7 LEU B C 1
ATOM 1553 O O . LEU B 1 7 ? -16.719 0.531 6.453 1 97.19 7 LEU B O 1
ATOM 1557 N N . LYS B 1 8 ? -17.609 1.11 8.445 1 97.12 8 LYS B N 1
ATOM 1558 C CA . LYS B 1 8 ? -16.5 0.528 9.195 1 97.12 8 LYS B CA 1
ATOM 1559 C C . LYS B 1 8 ? -16.688 -0.972 9.398 1 97.12 8 LYS B C 1
ATOM 1561 O O . LYS B 1 8 ? -15.797 -1.659 9.898 1 97.12 8 LYS B O 1
ATOM 1566 N N . GLN B 1 9 ? -17.828 -1.459 8.984 1 97.88 9 GLN B N 1
ATOM 1567 C CA . GLN B 1 9 ? -18.047 -2.9 9.031 1 97.88 9 GLN B CA 1
ATOM 1568 C C . GLN B 1 9 ? -17.359 -3.605 7.875 1 97.88 9 GLN B C 1
ATOM 1570 O O . GLN B 1 9 ? -17.188 -3.031 6.793 1 97.88 9 GLN B O 1
ATOM 1575 N N . ASP B 1 10 ? -17 -4.855 8.148 1 98.44 10 ASP B N 1
ATOM 1576 C CA . ASP B 1 10 ? -16.391 -5.645 7.082 1 98.44 10 ASP B CA 1
ATOM 1577 C C . ASP B 1 10 ? -17.344 -5.809 5.902 1 98.44 10 ASP B C 1
ATOM 1579 O O . ASP B 1 10 ? -18.547 -5.934 6.09 1 98.44 10 ASP B O 1
ATOM 1583 N N . LEU B 1 11 ? -16.766 -5.809 4.766 1 98.69 11 LEU B N 1
ATOM 1584 C CA . LEU B 1 11 ? -17.469 -6.27 3.576 1 98.69 11 LEU B CA 1
ATOM 1585 C C . LEU B 1 11 ? -17.375 -7.785 3.443 1 98.69 11 LEU B C 1
ATOM 1587 O O . LEU B 1 11 ? -16.484 -8.406 4.004 1 98.69 11 LEU B O 1
ATOM 1591 N N . THR B 1 12 ? -18.344 -8.367 2.758 1 98.81 12 THR B N 1
ATOM 1592 C CA . THR B 1 12 ? -18.328 -9.797 2.463 1 98.81 12 THR B CA 1
ATOM 1593 C C . THR B 1 12 ? -18.453 -10.039 0.962 1 98.81 12 THR B C 1
ATOM 1595 O O . THR B 1 12 ? -19.297 -9.438 0.297 1 98.81 12 THR B O 1
ATOM 1598 N N . ILE B 1 13 ? -17.625 -10.859 0.478 1 98.88 13 ILE B N 1
ATOM 1599 C CA . ILE B 1 13 ? -17.656 -11.258 -0.924 1 98.88 13 ILE B CA 1
ATOM 1600 C C . ILE B 1 13 ? -17.844 -12.773 -1.024 1 98.88 13 ILE B C 1
ATOM 1602 O O . ILE B 1 13 ? -17.078 -13.539 -0.446 1 98.88 13 ILE B O 1
ATOM 1606 N N . HIS B 1 14 ? -18.844 -13.188 -1.704 1 98.81 14 HIS B N 1
ATOM 1607 C CA . HIS B 1 14 ? -19.016 -14.586 -2.102 1 98.81 14 HIS B CA 1
ATOM 1608 C C . HIS B 1 14 ? -18.625 -14.789 -3.562 1 98.81 14 HIS B C 1
ATOM 1610 O O . HIS B 1 14 ? -19.094 -14.062 -4.441 1 98.81 14 HIS B O 1
ATOM 1616 N N . ALA B 1 15 ? -17.766 -15.734 -3.736 1 98.56 15 ALA B N 1
ATOM 1617 C CA . ALA B 1 15 ? -17.281 -15.914 -5.102 1 98.56 15 ALA B CA 1
ATOM 1618 C C . ALA B 1 15 ? -17.047 -17.391 -5.41 1 98.56 15 ALA B C 1
ATOM 1620 O O . ALA B 1 15 ? -16.734 -18.172 -4.512 1 98.56 15 ALA B O 1
ATOM 1621 N N . GLU B 1 16 ? -17.281 -17.766 -6.648 1 98.5 16 GLU B N 1
ATOM 1622 C CA . GLU B 1 16 ? -16.812 -19.047 -7.188 1 98.5 16 GLU B CA 1
ATOM 1623 C C . GLU B 1 16 ? -15.562 -18.859 -8.039 1 98.5 16 GLU B C 1
ATOM 1625 O O . GLU B 1 16 ? -15.625 -18.266 -9.117 1 98.5 16 GLU B O 1
ATOM 1630 N N . LEU B 1 17 ? -14.484 -19.312 -7.539 1 98.56 17 LEU B N 1
ATOM 1631 C CA . LEU B 1 17 ? -13.195 -19.156 -8.195 1 98.56 17 LEU B CA 1
ATOM 1632 C C . LEU B 1 17 ? -12.57 -20.516 -8.5 1 98.56 17 LEU B C 1
ATOM 1634 O O . LEU B 1 17 ? -12.305 -21.297 -7.586 1 98.56 17 LEU B O 1
ATOM 1638 N N . LYS B 1 18 ? -12.359 -20.828 -9.734 1 97.5 18 LYS B N 1
ATOM 1639 C CA . LYS B 1 18 ? -11.812 -22.094 -10.211 1 97.5 18 LYS B CA 1
ATOM 1640 C C . LYS B 1 18 ? -12.594 -23.281 -9.641 1 97.5 18 LYS B C 1
ATOM 1642 O O . LYS B 1 18 ? -12 -24.266 -9.18 1 97.5 18 LYS B O 1
ATOM 1647 N N . GLY B 1 19 ? -13.844 -23.109 -9.617 1 96.88 19 GLY B N 1
ATOM 1648 C CA . GLY B 1 19 ? -14.727 -24.188 -9.211 1 96.88 19 GLY B CA 1
ATOM 1649 C C . GLY B 1 19 ? -14.883 -24.297 -7.711 1 96.88 19 GLY B C 1
ATOM 1650 O O . GLY B 1 19 ? -15.523 -25.234 -7.215 1 96.88 19 GLY B O 1
ATOM 1651 N N . HIS B 1 20 ? -14.312 -23.406 -6.941 1 98.38 20 HIS B N 1
ATOM 1652 C CA . HIS B 1 20 ? -14.422 -23.406 -5.488 1 98.38 20 HIS B CA 1
ATOM 1653 C C . HIS B 1 20 ? -15.258 -22.234 -4.992 1 98.38 20 HIS B C 1
ATOM 1655 O O . HIS B 1 20 ? -15.008 -21.094 -5.367 1 98.38 20 HIS B O 1
ATOM 1661 N N . ALA B 1 21 ? -16.219 -22.562 -4.203 1 98.69 21 ALA B N 1
ATOM 1662 C CA . ALA B 1 21 ? -16.969 -21.5 -3.52 1 98.69 21 ALA B CA 1
ATOM 1663 C C . ALA B 1 21 ? -16.172 -20.953 -2.342 1 98.69 21 ALA B C 1
ATOM 1665 O O . ALA B 1 21 ? -15.859 -21.672 -1.397 1 98.69 21 ALA B O 1
ATOM 1666 N N . LEU B 1 22 ? -15.875 -19.719 -2.371 1 98.88 22 LEU B N 1
ATOM 1667 C CA . LEU B 1 22 ? -15.094 -19.078 -1.323 1 98.88 22 LEU B CA 1
ATOM 1668 C C . LEU B 1 22 ? -15.797 -17.828 -0.811 1 98.88 22 LEU B C 1
ATOM 1670 O O . LEU B 1 22 ? -16.531 -17.172 -1.556 1 98.88 22 LEU B O 1
ATOM 1674 N N . THR B 1 23 ? -15.617 -17.547 0.421 1 98.94 23 THR B N 1
ATOM 1675 C CA . THR B 1 23 ? -16.094 -16.328 1.066 1 98.94 23 THR B CA 1
ATOM 1676 C C . THR B 1 23 ? -14.93 -15.477 1.562 1 98.94 23 THR B C 1
ATOM 1678 O O . THR B 1 23 ? -14 -15.992 2.184 1 98.94 23 THR B O 1
ATOM 1681 N N . PHE B 1 24 ? -15.023 -14.227 1.264 1 98.94 24 PHE B N 1
ATOM 1682 C CA . PHE B 1 24 ? -13.977 -13.305 1.686 1 98.94 24 PHE B CA 1
ATOM 1683 C C . PHE B 1 24 ? -14.562 -12.164 2.506 1 98.94 24 PHE B C 1
ATOM 1685 O O . PHE B 1 24 ? -15.609 -11.617 2.162 1 98.94 24 PHE B O 1
ATOM 1692 N N . ARG B 1 25 ? -13.859 -11.867 3.588 1 98.94 25 ARG B N 1
ATOM 1693 C CA . ARG B 1 25 ? -14.031 -10.57 4.234 1 98.94 25 ARG B CA 1
ATOM 1694 C C . ARG B 1 25 ? -13.023 -9.555 3.693 1 98.94 25 ARG B C 1
ATOM 1696 O O . ARG B 1 25 ? -11.883 -9.906 3.391 1 98.94 25 ARG B O 1
ATOM 1703 N N . SER B 1 26 ? -13.484 -8.359 3.535 1 98.75 26 SER B N 1
ATOM 1704 C CA . SER B 1 26 ? -12.656 -7.258 3.064 1 98.75 26 SER B CA 1
ATOM 1705 C C . SER B 1 26 ? -13.023 -5.953 3.766 1 98.75 26 SER B C 1
ATOM 1707 O O . SER B 1 26 ? -13.945 -5.918 4.586 1 98.75 26 SER B O 1
ATOM 1709 N N . THR B 1 27 ? -12.211 -4.902 3.523 1 98.38 27 THR B N 1
ATOM 1710 C CA . THR B 1 27 ? -12.461 -3.59 4.113 1 98.38 27 THR B CA 1
ATOM 1711 C C . THR B 1 27 ? -11.914 -2.482 3.217 1 98.38 27 THR B C 1
ATOM 1713 O O . THR B 1 27 ? -11.188 -2.752 2.262 1 98.38 27 THR B O 1
ATOM 1716 N N . TRP B 1 28 ? -12.344 -1.295 3.49 1 97.94 28 TRP B N 1
ATOM 1717 C CA . TRP B 1 28 ? -11.852 -0.134 2.756 1 97.94 28 TRP B CA 1
ATOM 1718 C C . TRP B 1 28 ? -10.367 0.091 3.018 1 97.94 28 TRP B C 1
ATOM 1720 O O . TRP B 1 28 ? -9.898 -0.08 4.145 1 97.94 28 TRP B O 1
ATOM 1730 N N . GLY B 1 29 ? -9.648 0.491 1.995 1 96 29 GLY B N 1
ATOM 1731 C CA . GLY B 1 29 ? -8.219 0.724 2.109 1 96 29 GLY B CA 1
ATOM 1732 C C . GLY B 1 29 ? -7.387 -0.397 1.521 1 96 29 GLY B C 1
ATOM 1733 O O . GLY B 1 29 ? -6.164 -0.274 1.404 1 96 29 GLY B O 1
ATOM 1734 N N . ILE B 1 30 ? -8.023 -1.469 1.197 1 97 30 ILE B N 1
ATOM 1735 C CA . ILE B 1 30 ? -7.32 -2.533 0.489 1 97 30 ILE B CA 1
ATOM 1736 C C . ILE B 1 30 ? -7.773 -2.568 -0.97 1 97 30 ILE B C 1
ATOM 1738 O O . ILE B 1 30 ? -8.82 -2.025 -1.313 1 97 30 ILE B O 1
ATOM 1742 N N . PHE B 1 31 ? -6.969 -3.139 -1.795 1 96.44 31 PHE B N 1
ATOM 1743 C CA . PHE B 1 31 ? -7.238 -3.201 -3.227 1 96.44 31 PHE B CA 1
ATOM 1744 C C . PHE B 1 31 ? -8.5 -4.004 -3.504 1 96.44 31 PHE B C 1
ATOM 1746 O O . PHE B 1 31 ? -8.664 -5.117 -3 1 96.44 31 PHE B O 1
ATOM 1753 N N . SER B 1 32 ? -9.43 -3.434 -4.273 1 97.75 32 SER B N 1
ATOM 1754 C CA . SER B 1 32 ? -10.656 -4.055 -4.746 1 97.75 32 SER B CA 1
ATOM 1755 C C . SER B 1 32 ? -11.469 -4.633 -3.588 1 97.75 32 SER B C 1
ATOM 1757 O O . SER B 1 32 ? -11.781 -5.824 -3.582 1 97.75 32 SER B O 1
ATOM 1759 N N . PRO B 1 33 ? -11.844 -3.801 -2.688 1 98.06 33 PRO B N 1
ATOM 1760 C CA . PRO B 1 33 ? -12.477 -4.301 -1.466 1 98.06 33 PRO B CA 1
ATOM 1761 C C . PRO B 1 33 ? -13.906 -4.785 -1.696 1 98.06 33 PRO B C 1
ATOM 1763 O O . PRO B 1 33 ? -14.445 -5.547 -0.887 1 98.06 33 PRO B O 1
ATOM 1766 N N . ARG B 1 34 ? -14.586 -4.48 -2.787 1 97.62 34 ARG B N 1
ATOM 1767 C CA . ARG B 1 34 ? -16.016 -4.715 -2.959 1 97.62 34 ARG B CA 1
ATOM 1768 C C . ARG B 1 34 ? -16.266 -6.051 -3.648 1 97.62 34 ARG B C 1
ATOM 1770 O O . ARG B 1 34 ? -17.344 -6.641 -3.492 1 97.62 34 ARG B O 1
ATOM 1777 N N . GLU B 1 35 ? -15.305 -6.406 -4.488 1 98.56 35 GLU B N 1
ATOM 1778 C CA . GLU B 1 35 ? -15.5 -7.57 -5.348 1 98.56 35 GLU B CA 1
ATOM 1779 C C . GLU B 1 35 ? -14.172 -8.125 -5.84 1 98.56 35 GLU B C 1
ATOM 1781 O O . GLU B 1 35 ? -13.133 -7.48 -5.703 1 98.56 35 GLU B O 1
ATOM 1786 N N . ILE B 1 36 ? -14.273 -9.305 -6.383 1 98.75 36 ILE B N 1
ATOM 1787 C CA . ILE B 1 36 ? -13.086 -9.867 -7.027 1 98.75 36 ILE B CA 1
ATOM 1788 C C . ILE B 1 36 ? -12.711 -9.031 -8.242 1 98.75 36 ILE B C 1
ATOM 1790 O O . ILE B 1 36 ? -13.539 -8.812 -9.133 1 98.75 36 ILE B O 1
ATOM 1794 N N . ASP B 1 37 ? -11.508 -8.539 -8.266 1 97.62 37 ASP B N 1
ATOM 1795 C CA . ASP B 1 37 ? -11 -7.738 -9.375 1 97.62 37 ASP B CA 1
ATOM 1796 C C . ASP B 1 37 ? -11.031 -8.531 -10.68 1 97.62 37 ASP B C 1
ATOM 1798 O O . ASP B 1 37 ? -10.742 -9.727 -10.695 1 97.62 37 ASP B O 1
ATOM 1802 N N . SER B 1 38 ? -11.281 -7.855 -11.805 1 97.88 38 SER B N 1
ATOM 1803 C CA . SER B 1 38 ? -11.461 -8.531 -13.086 1 97.88 38 SER B CA 1
ATOM 1804 C C . SER B 1 38 ? -10.156 -9.172 -13.562 1 97.88 38 SER B C 1
ATOM 1806 O O . SER B 1 38 ? -10.18 -10.211 -14.227 1 97.88 38 SER B O 1
ATOM 1808 N N . GLY B 1 39 ? -9.008 -8.555 -13.258 1 98.31 39 GLY B N 1
ATOM 1809 C CA . GLY B 1 39 ? -7.738 -9.18 -13.578 1 98.31 39 GLY B CA 1
ATOM 1810 C C . GLY B 1 39 ? -7.504 -10.484 -12.836 1 98.31 39 GLY B C 1
ATOM 1811 O O . GLY B 1 39 ? -7.047 -11.469 -13.422 1 98.31 39 GLY B O 1
ATOM 1812 N N . THR B 1 40 ? -7.828 -10.492 -11.562 1 98.56 40 THR B N 1
ATOM 1813 C CA . THR B 1 40 ? -7.734 -11.68 -10.734 1 98.56 40 THR B CA 1
ATOM 1814 C C . THR B 1 40 ? -8.641 -12.789 -11.266 1 98.56 40 THR B C 1
ATOM 1816 O O . THR B 1 40 ? -8.227 -13.945 -11.352 1 98.56 40 THR B O 1
ATOM 1819 N N . ASP B 1 41 ? -9.836 -12.383 -11.617 1 98.19 41 ASP B N 1
ATOM 1820 C CA . ASP B 1 41 ? -10.789 -13.352 -12.156 1 98.19 41 ASP B CA 1
ATOM 1821 C C . ASP B 1 41 ? -10.25 -14 -13.43 1 98.19 41 ASP B C 1
ATOM 1823 O O . ASP B 1 41 ? -10.273 -15.227 -13.562 1 98.19 41 ASP B O 1
ATOM 1827 N N . LEU B 1 42 ? -9.852 -13.188 -14.383 1 98.44 42 LEU B N 1
ATOM 1828 C CA . LEU B 1 42 ? -9.266 -13.695 -15.625 1 98.44 42 LEU B CA 1
ATOM 1829 C C . LEU B 1 42 ? -8.062 -14.586 -15.328 1 98.44 42 LEU B C 1
ATOM 1831 O O . LEU B 1 42 ? -7.918 -15.656 -15.93 1 98.44 42 LEU B O 1
ATOM 1835 N N . PHE B 1 43 ? -7.242 -14.125 -14.461 1 98.81 43 PHE B N 1
ATOM 1836 C CA . PHE B 1 43 ? -6.012 -14.805 -14.07 1 98.81 43 PHE B CA 1
ATOM 1837 C C . PHE B 1 43 ? -6.301 -16.219 -13.594 1 98.81 43 PHE B C 1
ATOM 1839 O O . PHE B 1 43 ? -5.691 -17.188 -14.078 1 98.81 43 PHE B O 1
ATOM 1846 N N . LEU B 1 44 ? -7.215 -16.359 -12.68 1 98.75 44 LEU B N 1
ATOM 1847 C CA . LEU B 1 44 ? -7.512 -17.641 -12.047 1 98.75 44 LEU B CA 1
ATOM 1848 C C . LEU B 1 44 ? -8.117 -18.625 -13.047 1 98.75 44 LEU B C 1
ATOM 1850 O O . LEU B 1 44 ? -7.898 -19.828 -12.945 1 98.75 44 LEU B O 1
ATOM 1854 N N . LYS B 1 45 ? -8.789 -18.125 -14.016 1 98.19 45 LYS B N 1
ATOM 1855 C CA . LYS B 1 45 ? -9.398 -18.984 -15.039 1 98.19 45 LYS B CA 1
ATOM 1856 C C . LYS B 1 45 ? -8.328 -19.656 -15.898 1 98.19 45 LYS B C 1
ATOM 1858 O O . LYS B 1 45 ? -8.578 -20.688 -16.516 1 98.19 45 LYS B O 1
ATOM 1863 N N . HIS B 1 46 ? -7.148 -19.062 -15.891 1 98.38 46 HIS B N 1
ATOM 1864 C CA . HIS B 1 46 ? -6.133 -19.547 -16.812 1 98.38 46 HIS B CA 1
ATOM 1865 C C . HIS B 1 46 ? -4.91 -20.078 -16.078 1 98.38 46 HIS B C 1
ATOM 1867 O O . HIS B 1 46 ? -3.922 -20.469 -16.703 1 98.38 46 HIS B O 1
ATOM 1873 N N . LEU B 1 47 ? -4.934 -20.094 -14.828 1 98.44 47 LEU B N 1
ATOM 1874 C CA . LEU B 1 47 ? -3.834 -20.609 -14.031 1 98.44 47 LEU B CA 1
ATOM 1875 C C . LEU B 1 47 ? -3.941 -22.125 -13.891 1 98.44 47 LEU B C 1
ATOM 1877 O O . LEU B 1 47 ? -4.996 -22.656 -13.516 1 98.44 47 LEU B O 1
ATOM 1881 N N . GLU B 1 48 ? -2.924 -22.828 -14.258 1 95.56 48 GLU B N 1
ATOM 1882 C CA . GLU B 1 48 ? -2.869 -24.266 -14.086 1 95.56 48 GLU B CA 1
ATOM 1883 C C . GLU B 1 48 ? -2.066 -24.641 -12.844 1 95.56 48 GLU B C 1
ATOM 1885 O O . GLU B 1 48 ? -0.952 -24.156 -12.641 1 95.56 48 GLU B O 1
ATOM 1890 N N . LEU B 1 49 ? -2.617 -25.5 -12.031 1 96.19 49 LEU B N 1
ATOM 1891 C CA . LEU B 1 49 ? -1.996 -25.875 -10.766 1 96.19 49 LEU B CA 1
ATOM 1892 C C . LEU B 1 49 ? -2.117 -27.375 -10.523 1 96.19 49 LEU B C 1
ATOM 1894 O O . LEU B 1 49 ? -3.146 -27.984 -10.836 1 96.19 49 LEU B O 1
ATOM 1898 N N . ALA B 1 50 ? -1.063 -27.953 -9.977 1 97.31 50 ALA B N 1
ATOM 1899 C CA . ALA B 1 50 ? -1.128 -29.312 -9.453 1 97.31 50 ALA B CA 1
ATOM 1900 C C . ALA B 1 50 ? -1.607 -29.328 -8 1 97.31 50 ALA B C 1
ATOM 1902 O O . ALA B 1 50 ? -1.61 -28.281 -7.336 1 97.31 50 ALA B O 1
ATOM 1903 N N . GLU B 1 51 ? -1.965 -30.484 -7.473 1 98.19 51 GLU B N 1
ATOM 1904 C CA . GLU B 1 51 ? -2.57 -30.609 -6.152 1 98.19 51 GLU B CA 1
ATOM 1905 C C . GLU B 1 51 ? -1.525 -30.453 -5.047 1 98.19 51 GLU B C 1
ATOM 1907 O O . GLU B 1 51 ? -1.869 -30.25 -3.885 1 98.19 51 GLU B O 1
ATOM 1912 N N . ASP B 1 52 ? -0.266 -30.609 -5.422 1 98.44 52 ASP B N 1
ATOM 1913 C CA . ASP B 1 52 ? 0.783 -30.609 -4.406 1 98.44 52 ASP B CA 1
ATOM 1914 C C . ASP B 1 52 ? 1.733 -29.438 -4.594 1 98.44 52 ASP B C 1
ATOM 1916 O O . ASP B 1 52 ? 2.896 -29.5 -4.191 1 98.44 52 ASP B O 1
ATOM 1920 N N . GLU B 1 53 ? 1.292 -28.359 -5.207 1 98.06 53 GLU B N 1
ATOM 1921 C CA . GLU B 1 53 ? 2.119 -27.188 -5.504 1 98.06 53 GLU B CA 1
ATOM 1922 C C . GLU B 1 53 ? 2.604 -26.516 -4.227 1 98.06 53 GLU B C 1
ATOM 1924 O O . GLU B 1 53 ? 1.89 -26.5 -3.219 1 98.06 53 GLU B O 1
ATOM 1929 N N . ILE B 1 54 ? 3.809 -26.047 -4.273 1 98.88 54 ILE B N 1
ATOM 1930 C CA . ILE B 1 54 ? 4.316 -25.078 -3.312 1 98.88 54 ILE B CA 1
ATOM 1931 C C . ILE B 1 54 ? 4.289 -23.688 -3.928 1 98.88 54 ILE B C 1
ATOM 1933 O O . ILE B 1 54 ? 5.098 -23.375 -4.805 1 98.88 54 ILE B O 1
ATOM 1937 N N . CYS B 1 55 ? 3.385 -22.812 -3.404 1 98.88 55 CYS B N 1
ATOM 1938 C CA . CYS B 1 55 ? 3.029 -21.609 -4.133 1 98.88 55 CYS B CA 1
ATOM 1939 C C . CYS B 1 55 ? 3.375 -20.359 -3.326 1 98.88 55 CYS B C 1
ATOM 1941 O O . CYS B 1 55 ? 3.398 -20.406 -2.094 1 98.88 55 CYS B O 1
ATOM 1943 N N . LEU B 1 56 ? 3.654 -19.312 -4.043 1 98.94 56 LEU B N 1
ATOM 1944 C CA . LEU B 1 56 ? 3.773 -17.969 -3.479 1 98.94 56 LEU B CA 1
ATOM 1945 C C . LEU B 1 56 ? 2.873 -16.984 -4.215 1 98.94 56 LEU B C 1
ATOM 1947 O O . LEU B 1 56 ? 2.934 -16.875 -5.445 1 98.94 56 LEU B O 1
ATOM 1951 N N . ASP B 1 57 ? 2.014 -16.344 -3.508 1 98.94 57 ASP B N 1
ATOM 1952 C CA . ASP B 1 57 ? 1.225 -15.219 -4.004 1 98.94 57 ASP B CA 1
ATOM 1953 C C . ASP B 1 57 ? 1.811 -13.891 -3.535 1 98.94 57 ASP B C 1
ATOM 1955 O O . ASP B 1 57 ? 1.653 -13.516 -2.373 1 98.94 57 ASP B O 1
ATOM 1959 N N . LEU B 1 58 ? 2.449 -13.117 -4.43 1 98.75 58 LEU B N 1
ATOM 1960 C CA . LEU B 1 58 ? 3.074 -11.836 -4.125 1 98.75 58 LEU B CA 1
ATOM 1961 C C . LEU B 1 58 ? 2.072 -10.695 -4.266 1 98.75 58 LEU B C 1
ATOM 1963 O O . LEU B 1 58 ? 1.5 -10.492 -5.34 1 98.75 58 LEU B O 1
ATOM 1967 N N . GLY B 1 59 ? 1.997 -9.852 -3.24 1 98.5 59 GLY B N 1
ATOM 1968 C CA . GLY B 1 59 ? 0.927 -8.867 -3.232 1 98.5 59 GLY B CA 1
ATOM 1969 C C . GLY B 1 59 ? -0.454 -9.492 -3.133 1 98.5 59 GLY B C 1
ATOM 1970 O O . GLY B 1 59 ? -1.309 -9.258 -3.99 1 98.5 59 GLY B O 1
ATOM 1971 N N . CYS B 1 60 ? -0.685 -10.156 -2.018 1 98.88 60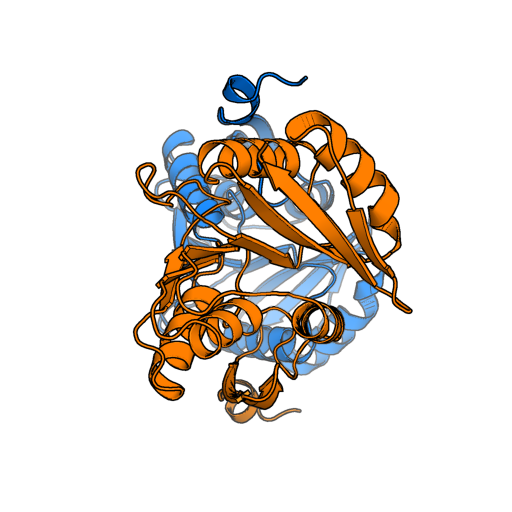 CYS B N 1
ATOM 1972 C CA . CYS B 1 60 ? -1.787 -11.109 -1.975 1 98.88 60 CYS B CA 1
ATOM 1973 C C . CYS B 1 60 ? -3.105 -10.406 -1.674 1 98.88 60 CYS B C 1
ATOM 1975 O O . CYS B 1 60 ? -4.176 -10.992 -1.843 1 98.88 60 CYS B O 1
ATOM 1977 N N . GLY B 1 61 ? -3.059 -9.133 -1.189 1 98.75 61 GLY B N 1
ATOM 1978 C CA . GLY B 1 61 ? -4.309 -8.531 -0.744 1 98.75 61 GLY B CA 1
ATOM 1979 C C . GLY B 1 61 ? -5.035 -9.375 0.292 1 98.75 61 GLY B C 1
ATOM 1980 O O . GLY B 1 61 ? -4.41 -9.922 1.202 1 98.75 61 GLY B O 1
ATOM 1981 N N . TYR B 1 62 ? -6.336 -9.359 0.179 1 98.94 62 TYR B N 1
ATOM 1982 C CA . TYR B 1 62 ? -7.09 -10.133 1.164 1 98.94 62 TYR B CA 1
ATOM 1983 C C . TYR B 1 62 ? -7.148 -11.602 0.778 1 98.94 62 TYR B C 1
ATOM 1985 O O . TYR B 1 62 ? -7.902 -12.375 1.374 1 98.94 62 TYR B O 1
ATOM 1993 N N . GLY B 1 63 ? -6.453 -12.039 -0.261 1 98.94 63 GLY B N 1
ATOM 1994 C CA . GLY B 1 63 ? -6.09 -13.438 -0.43 1 98.94 63 GLY B CA 1
ATOM 1995 C C . GLY B 1 63 ? -6.832 -14.109 -1.57 1 98.94 63 GLY B C 1
ATOM 1996 O O . GLY B 1 63 ? -6.859 -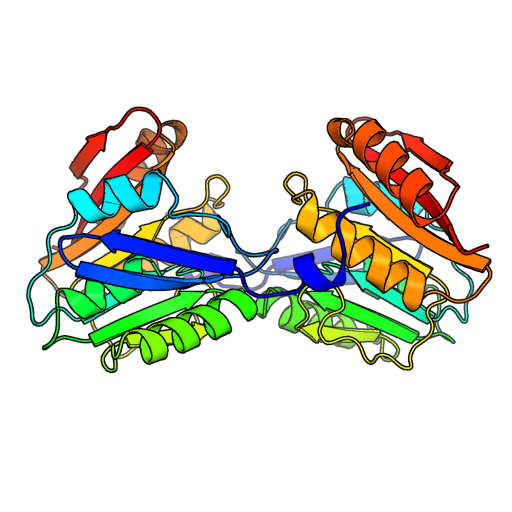15.336 -1.659 1 98.94 63 GLY B O 1
ATOM 1997 N N . PRO B 1 64 ? -7.461 -13.414 -2.516 1 98.94 64 PRO B N 1
ATOM 1998 C CA . PRO B 1 64 ? -8.273 -14.102 -3.518 1 98.94 64 PRO B CA 1
ATOM 1999 C C . PRO B 1 64 ? -7.465 -15.094 -4.355 1 98.94 64 PRO B C 1
ATOM 2001 O O . PRO B 1 64 ? -7.902 -16.219 -4.57 1 98.94 64 PRO B O 1
ATOM 2004 N N . ILE B 1 65 ? -6.324 -14.711 -4.793 1 98.94 65 ILE B N 1
ATOM 2005 C CA . ILE B 1 65 ? -5.539 -15.609 -5.633 1 98.94 65 ILE B CA 1
ATOM 2006 C C . ILE B 1 65 ? -4.938 -16.719 -4.781 1 98.94 65 ILE B C 1
ATOM 2008 O O . ILE B 1 65 ? -5.145 -17.906 -5.055 1 98.94 65 ILE B O 1
ATOM 2012 N N . GLY B 1 66 ? -4.234 -16.359 -3.707 1 98.94 66 GLY B N 1
ATOM 2013 C CA . GLY B 1 66 ? -3.557 -17.328 -2.857 1 98.94 66 GLY B CA 1
ATOM 2014 C C . GLY B 1 66 ? -4.496 -18.359 -2.256 1 98.94 66 GLY B C 1
ATOM 2015 O O . GLY B 1 66 ? -4.184 -19.547 -2.229 1 98.94 66 GLY B O 1
ATOM 2016 N N . LEU B 1 67 ? -5.621 -17.938 -1.839 1 98.94 67 LEU B N 1
ATOM 2017 C CA . LEU B 1 67 ? -6.547 -18.844 -1.187 1 98.94 67 LEU B CA 1
ATOM 2018 C C . LEU B 1 67 ? -7.227 -19.75 -2.211 1 98.94 67 LEU B C 1
ATOM 2020 O O . LEU B 1 67 ? -7.527 -20.906 -1.919 1 98.94 67 LEU B O 1
ATOM 2024 N N . THR B 1 68 ? -7.465 -19.219 -3.391 1 98.94 68 THR B N 1
ATOM 2025 C CA . THR B 1 68 ? -7.941 -20.094 -4.457 1 98.94 68 THR B CA 1
ATOM 2026 C C . THR B 1 68 ? -6.914 -21.172 -4.777 1 98.94 68 THR B C 1
ATOM 2028 O O . THR B 1 68 ? -7.266 -22.344 -4.949 1 98.94 68 THR B O 1
ATOM 2031 N N . MET B 1 69 ? -5.672 -20.797 -4.82 1 98.94 69 MET B N 1
ATOM 2032 C CA . MET B 1 69 ? -4.605 -21.766 -5.043 1 98.94 69 MET B CA 1
ATOM 2033 C C . MET B 1 69 ? -4.59 -22.828 -3.941 1 98.94 69 MET B C 1
ATOM 2035 O O . MET B 1 69 ? -4.387 -24.016 -4.211 1 98.94 69 MET B O 1
ATOM 2039 N N . ALA B 1 70 ? -4.777 -22.375 -2.732 1 98.94 70 ALA B N 1
ATOM 2040 C CA . ALA B 1 70 ? -4.797 -23.297 -1.602 1 98.94 70 ALA B CA 1
ATOM 2041 C C . ALA B 1 70 ? -5.926 -24.312 -1.741 1 98.94 70 ALA B C 1
ATOM 2043 O O . ALA B 1 70 ? -5.746 -25.5 -1.43 1 98.94 70 ALA B O 1
ATOM 2044 N N . ALA B 1 71 ? -7.062 -23.844 -2.205 1 98.88 71 ALA B N 1
ATOM 2045 C CA . ALA B 1 71 ? -8.195 -24.734 -2.428 1 98.88 71 ALA B CA 1
ATOM 2046 C C . ALA B 1 71 ? -7.895 -25.75 -3.535 1 98.88 71 ALA B C 1
ATOM 2048 O O . ALA B 1 71 ? -8.312 -26.906 -3.463 1 98.88 71 ALA B O 1
ATOM 2049 N N . CYS B 1 72 ? -7.188 -25.344 -4.523 1 98.56 72 CYS B N 1
ATOM 2050 C CA . CYS B 1 72 ? -6.867 -26.156 -5.68 1 98.56 72 CYS B CA 1
ATOM 2051 C C . CYS B 1 72 ? -5.75 -27.141 -5.355 1 98.56 72 CYS B C 1
ATOM 2053 O O . CYS B 1 72 ? -5.609 -28.172 -6.023 1 98.56 72 CYS B O 1
ATOM 2055 N N . ALA B 1 73 ? -4.941 -26.844 -4.355 1 98.5 73 ALA B N 1
ATOM 2056 C CA . ALA B 1 73 ? -3.77 -27.656 -4.027 1 98.5 73 ALA B CA 1
ATOM 2057 C C . ALA B 1 73 ? -3.826 -28.141 -2.58 1 98.5 73 ALA B C 1
ATOM 2059 O O . ALA B 1 73 ? -2.945 -27.828 -1.777 1 98.5 73 ALA B O 1
ATOM 2060 N N . PRO B 1 74 ? -4.754 -28.984 -2.301 1 98.12 74 PRO B N 1
ATOM 2061 C CA . PRO B 1 74 ? -4.965 -29.406 -0.912 1 98.12 74 PRO B CA 1
ATOM 2062 C C . PRO B 1 74 ? -3.764 -30.156 -0.333 1 98.12 74 PRO B C 1
ATOM 2064 O O . PRO B 1 74 ? -3.6 -30.203 0.889 1 98.12 74 PRO B O 1
ATOM 2067 N N . LYS B 1 75 ? -2.906 -30.672 -1.125 1 98.69 75 LYS B N 1
ATOM 2068 C CA . LYS B 1 75 ? -1.724 -31.391 -0.657 1 98.69 75 LYS B CA 1
ATOM 2069 C C . LYS B 1 75 ? -0.489 -30.5 -0.687 1 98.69 75 LYS B C 1
ATOM 2071 O O . LYS B 1 75 ? 0.62 -30.953 -0.396 1 98.69 75 LYS B O 1
ATOM 2076 N N . GLY B 1 76 ? -0.681 -29.281 -1.138 1 98.62 76 GLY B N 1
ATOM 2077 C CA . GLY B 1 76 ? 0.416 -28.328 -1.275 1 98.62 76 GLY B CA 1
ATOM 2078 C C . GLY B 1 76 ? 0.496 -27.344 -0.131 1 98.62 76 GLY B C 1
ATOM 2079 O O . GLY B 1 76 ? -0.005 -27.609 0.964 1 98.62 76 GLY B O 1
ATOM 2080 N N . GLN B 1 77 ? 1.288 -26.312 -0.346 1 98.81 77 GLN B N 1
ATOM 2081 C CA . GLN B 1 77 ? 1.497 -25.203 0.577 1 98.81 77 GLN B CA 1
ATOM 2082 C C . GLN B 1 77 ? 1.468 -23.859 -0.156 1 98.81 77 GLN B C 1
ATOM 2084 O O . GLN B 1 77 ? 2.078 -23.719 -1.218 1 98.81 77 GLN B O 1
ATOM 2089 N N . VAL B 1 78 ? 0.721 -22.969 0.427 1 98.94 78 VAL B N 1
ATOM 2090 C CA . VAL B 1 78 ? 0.583 -21.672 -0.228 1 98.94 78 VAL B CA 1
ATOM 2091 C C . VAL B 1 78 ? 1.048 -20.562 0.714 1 98.94 78 VAL B C 1
ATOM 2093 O O . VAL B 1 78 ? 0.493 -20.391 1.803 1 98.94 78 VAL B O 1
ATOM 2096 N N . HIS B 1 79 ? 2.08 -19.844 0.286 1 98.94 79 HIS B N 1
ATOM 2097 C CA . HIS B 1 79 ? 2.547 -18.641 0.953 1 98.94 79 HIS B CA 1
ATOM 2098 C C . HIS B 1 79 ? 1.958 -17.391 0.304 1 98.94 79 HIS B C 1
ATOM 2100 O O . HIS B 1 79 ? 1.871 -17.297 -0.923 1 98.94 79 HIS B O 1
ATOM 2106 N N . MET B 1 80 ? 1.512 -16.516 1.122 1 98.94 80 MET B N 1
ATOM 2107 C CA . MET B 1 80 ? 0.985 -15.227 0.694 1 98.94 80 MET B CA 1
ATOM 2108 C C . MET B 1 80 ? 1.733 -14.086 1.372 1 98.94 80 MET B C 1
ATOM 2110 O O . MET B 1 80 ? 1.963 -14.117 2.582 1 98.94 80 MET B O 1
ATOM 2114 N N . VAL B 1 81 ? 2.1 -13.047 0.551 1 98.94 81 VAL B N 1
ATOM 2115 C CA . VAL B 1 81 ? 2.832 -11.953 1.174 1 98.94 81 VAL B CA 1
ATOM 2116 C C . VAL B 1 81 ? 2.312 -10.617 0.641 1 98.94 81 VAL B C 1
ATOM 2118 O O . VAL B 1 81 ? 1.862 -10.531 -0.504 1 98.94 81 VAL B O 1
ATOM 2121 N N . ASP B 1 82 ? 2.346 -9.648 1.486 1 98.81 82 ASP B N 1
ATOM 2122 C CA . ASP B 1 82 ? 1.987 -8.266 1.207 1 98.81 82 ASP B CA 1
ATOM 2123 C C . ASP B 1 82 ? 2.684 -7.309 2.176 1 98.81 82 ASP B C 1
ATOM 2125 O O . ASP B 1 82 ? 3.076 -7.711 3.273 1 98.81 82 ASP B O 1
ATOM 2129 N N . LYS B 1 83 ? 2.844 -6.117 1.773 1 98.38 83 LYS B N 1
ATOM 2130 C CA . LYS B 1 83 ? 3.441 -5.129 2.664 1 98.38 83 LYS B CA 1
ATOM 2131 C C . LYS B 1 83 ? 2.379 -4.461 3.535 1 98.38 83 LYS B C 1
ATOM 2133 O O . LYS B 1 83 ? 2.705 -3.775 4.504 1 98.38 83 LYS B O 1
ATOM 2138 N N . ASP B 1 84 ? 1.138 -4.516 3.133 1 98.56 84 ASP B N 1
ATOM 2139 C CA . ASP B 1 84 ? -0.017 -3.939 3.814 1 98.56 84 ASP B CA 1
ATOM 2140 C C . ASP B 1 84 ? -0.491 -4.844 4.949 1 98.56 84 ASP B C 1
ATOM 2142 O O . ASP B 1 84 ? -1.002 -5.938 4.707 1 98.56 84 ASP B O 1
ATOM 2146 N N . PHE B 1 85 ? -0.386 -4.363 6.219 1 98.88 85 PHE B N 1
ATOM 2147 C CA . PHE B 1 85 ? -0.719 -5.207 7.359 1 98.88 85 PHE B CA 1
ATOM 2148 C C . PHE B 1 85 ? -2.197 -5.582 7.344 1 98.88 85 PHE B C 1
ATOM 2150 O O . PHE B 1 85 ? -2.576 -6.656 7.812 1 98.88 85 PHE B O 1
ATOM 2157 N N . VAL B 1 86 ? -3.037 -4.73 6.789 1 98.81 86 VAL B N 1
ATOM 2158 C CA . VAL B 1 86 ? -4.469 -5.008 6.699 1 98.81 86 VAL B CA 1
ATOM 2159 C C . VAL B 1 86 ? -4.707 -6.168 5.73 1 98.81 86 VAL B C 1
ATOM 2161 O O . VAL B 1 86 ? -5.523 -7.051 6.008 1 98.81 86 VAL B O 1
ATOM 2164 N N . ALA B 1 87 ? -4.023 -6.109 4.641 1 98.88 87 ALA B N 1
ATOM 2165 C CA . ALA B 1 87 ? -4.094 -7.207 3.68 1 98.88 87 ALA B CA 1
ATOM 2166 C C . ALA B 1 87 ? -3.76 -8.539 4.34 1 98.88 87 ALA B C 1
ATOM 2168 O O . ALA B 1 87 ? -4.504 -9.516 4.199 1 98.88 87 ALA B O 1
ATOM 2169 N N . ILE B 1 88 ? -2.678 -8.57 5.094 1 98.94 88 ILE B N 1
ATOM 2170 C CA . ILE B 1 88 ? -2.199 -9.789 5.738 1 98.94 88 ILE B CA 1
ATOM 2171 C C . ILE B 1 88 ? -3.227 -10.273 6.762 1 98.94 88 ILE B C 1
ATOM 2173 O O . ILE B 1 88 ? -3.545 -11.461 6.816 1 98.94 88 ILE B O 1
ATOM 2177 N N . GLU B 1 89 ? -3.73 -9.367 7.535 1 98.94 89 GLU B N 1
ATOM 2178 C CA . GLU B 1 89 ? -4.742 -9.711 8.531 1 98.94 89 GLU B CA 1
ATOM 2179 C C . GLU B 1 89 ? -5.969 -10.344 7.875 1 98.94 89 GLU B C 1
ATOM 2181 O O . GLU B 1 89 ? -6.445 -11.391 8.32 1 98.94 89 GLU B O 1
ATOM 2186 N N . TYR B 1 90 ? -6.426 -9.773 6.816 1 98.94 90 TYR B N 1
ATOM 2187 C CA . TYR B 1 90 ? -7.641 -10.258 6.164 1 98.94 90 TYR B CA 1
ATOM 2188 C C . TYR B 1 90 ? -7.367 -11.531 5.379 1 98.94 90 TYR B C 1
ATOM 2190 O O . TYR B 1 90 ? -8.234 -12.406 5.285 1 98.94 90 TYR B O 1
ATOM 2198 N N . ALA B 1 91 ? -6.211 -11.641 4.793 1 98.94 91 ALA B N 1
ATOM 2199 C CA . ALA B 1 91 ? -5.863 -12.883 4.102 1 98.94 91 ALA B CA 1
ATOM 2200 C C . ALA B 1 91 ? -5.887 -14.07 5.059 1 98.94 91 ALA B C 1
ATOM 2202 O O . ALA B 1 91 ? -6.426 -15.133 4.73 1 98.94 91 ALA B O 1
ATOM 2203 N N . ASN B 1 92 ? -5.293 -13.883 6.195 1 99 92 ASN B N 1
ATOM 2204 C CA . ASN B 1 92 ? -5.285 -14.953 7.184 1 99 92 ASN B CA 1
ATOM 2205 C C . ASN B 1 92 ? -6.684 -15.227 7.727 1 99 92 ASN B C 1
ATOM 2207 O O . ASN B 1 92 ? -7.062 -16.391 7.926 1 99 92 ASN B O 1
ATOM 2211 N N . LYS B 1 93 ? -7.445 -14.188 8.016 1 98.94 93 LYS B N 1
ATOM 2212 C CA . LYS B 1 93 ? -8.836 -14.336 8.422 1 98.94 93 LYS B CA 1
ATOM 2213 C C . LYS B 1 93 ? -9.625 -15.133 7.387 1 98.94 93 LYS B C 1
ATOM 2215 O O . LYS B 1 93 ? -10.406 -16.016 7.738 1 98.94 93 LYS B O 1
ATOM 2220 N N . ASN B 1 94 ? -9.414 -14.805 6.164 1 98.94 94 ASN B N 1
ATOM 2221 C CA . ASN B 1 94 ? -10.133 -15.461 5.078 1 98.94 94 ASN B CA 1
ATOM 2222 C C . ASN B 1 94 ? -9.672 -16.906 4.895 1 98.94 94 ASN B C 1
ATOM 2224 O O . ASN B 1 94 ? -10.469 -17.766 4.531 1 98.94 94 ASN B O 1
ATOM 2228 N N . ALA B 1 95 ? -8.383 -17.188 5.109 1 98.94 95 ALA B N 1
ATOM 2229 C CA . ALA B 1 95 ? -7.914 -18.578 5.098 1 98.94 95 ALA B CA 1
ATOM 2230 C C . ALA B 1 95 ? -8.672 -19.422 6.125 1 98.94 95 ALA B C 1
ATOM 2232 O O . ALA B 1 95 ? -9.141 -20.516 5.812 1 98.94 95 ALA B O 1
ATOM 2233 N N . GLU B 1 96 ? -8.789 -18.875 7.285 1 98.94 96 GLU B N 1
ATOM 2234 C CA . GLU B 1 96 ? -9.508 -19.562 8.359 1 98.94 96 GLU B CA 1
ATOM 2235 C C . GLU B 1 96 ? -10.984 -19.734 8.016 1 98.94 96 GLU B C 1
ATOM 2237 O O . GLU B 1 96 ? -11.547 -20.812 8.203 1 98.94 96 GLU B O 1
ATOM 2242 N N . LEU B 1 97 ? -11.57 -18.688 7.531 1 98.88 97 LEU B N 1
ATOM 2243 C CA . LEU B 1 97 ? -12.984 -18.672 7.191 1 98.88 97 LEU B CA 1
ATOM 2244 C C . LEU B 1 97 ? -13.32 -19.766 6.18 1 98.88 97 LEU B C 1
ATOM 2246 O O . LEU B 1 97 ? -14.414 -20.328 6.215 1 98.88 97 LEU B O 1
ATOM 2250 N N . ASN B 1 98 ? -12.414 -20.047 5.305 1 98.94 98 ASN B N 1
ATOM 2251 C CA . ASN B 1 98 ? -12.648 -21 4.23 1 98.94 98 ASN B CA 1
ATOM 2252 C C . ASN B 1 98 ? -12.062 -22.375 4.562 1 98.94 98 ASN B C 1
ATOM 2254 O O . ASN B 1 98 ? -12.07 -23.281 3.723 1 98.94 98 ASN B O 1
ATOM 2258 N N . GLY B 1 99 ? -11.43 -22.531 5.727 1 98.81 99 GLY B N 1
ATOM 2259 C CA . GLY B 1 99 ? -10.859 -23.797 6.145 1 98.81 99 GLY B CA 1
ATOM 2260 C C . GLY B 1 99 ? -9.602 -24.172 5.375 1 98.81 99 GLY B C 1
ATOM 2261 O O . GLY B 1 99 ? -9.352 -25.344 5.113 1 98.81 99 GLY B O 1
ATOM 2262 N N . LEU B 1 100 ? -8.898 -23.219 4.941 1 98.88 100 LEU B N 1
ATOM 2263 C CA . LEU B 1 100 ? -7.691 -23.453 4.156 1 98.88 100 LEU B CA 1
ATOM 2264 C C . LEU B 1 100 ? -6.445 -23.359 5.031 1 98.88 100 LEU B C 1
ATOM 2266 O O . LEU B 1 100 ? -5.758 -22.328 5.023 1 98.88 100 LEU B O 1
ATOM 2270 N N . HIS B 1 101 ? -6.066 -24.438 5.578 1 98.62 101 HIS B N 1
ATOM 2271 C CA . HIS B 1 101 ? -5.008 -24.469 6.582 1 98.62 101 HIS B CA 1
ATOM 2272 C C . HIS B 1 101 ? -3.637 -24.594 5.93 1 98.62 101 HIS B C 1
ATOM 2274 O O . HIS B 1 101 ? -2.611 -24.422 6.594 1 98.62 101 HIS B O 1
ATOM 2280 N N . ASN B 1 102 ? -3.633 -24.875 4.676 1 98.81 102 ASN B N 1
ATOM 2281 C CA . ASN B 1 102 ? -2.367 -25.016 3.963 1 98.81 102 ASN B CA 1
ATOM 2282 C C . ASN B 1 102 ? -1.907 -23.672 3.391 1 98.81 102 ASN B C 1
ATOM 2284 O O . ASN B 1 102 ? -0.993 -23.625 2.566 1 98.81 102 ASN B O 1
ATOM 2288 N N . ALA B 1 103 ? -2.531 -22.562 3.773 1 98.94 103 ALA B N 1
ATOM 2289 C CA . ALA B 1 103 ? -2.162 -21.219 3.336 1 98.94 103 ALA B CA 1
ATOM 2290 C C . ALA B 1 103 ? -1.789 -20.328 4.523 1 98.94 103 ALA B C 1
ATOM 2292 O O . ALA B 1 103 ? -2.416 -20.406 5.582 1 98.94 103 ALA B O 1
ATOM 2293 N N . LYS B 1 104 ? -0.791 -19.516 4.312 1 98.88 104 LYS B N 1
ATOM 2294 C CA . LYS B 1 104 ? -0.379 -18.547 5.336 1 98.88 104 LYS B CA 1
ATOM 2295 C C . LYS B 1 104 ? 0.061 -17.234 4.707 1 98.88 104 LYS B C 1
ATOM 2297 O O . LYS B 1 104 ? 0.73 -17.219 3.672 1 98.88 104 LYS B O 1
ATOM 2302 N N . ALA B 1 105 ? -0.344 -16.141 5.336 1 98.94 105 ALA B N 1
ATOM 2303 C CA . ALA B 1 105 ? 0.032 -14.812 4.879 1 98.94 105 ALA B CA 1
ATOM 2304 C C . ALA B 1 105 ? 0.939 -14.117 5.891 1 98.94 105 ALA B C 1
ATOM 2306 O O . ALA B 1 105 ? 0.746 -14.25 7.102 1 98.94 105 ALA B O 1
ATOM 2307 N N . TYR B 1 106 ? 1.893 -13.398 5.441 1 98.94 106 TYR B N 1
ATOM 2308 C CA . TYR B 1 106 ? 2.76 -12.633 6.324 1 98.94 106 TYR B CA 1
ATOM 2309 C C . TYR B 1 106 ? 3.377 -11.445 5.586 1 98.94 106 TYR B C 1
ATOM 2311 O O . TYR B 1 106 ? 3.32 -11.375 4.359 1 98.94 106 TYR B O 1
ATOM 2319 N N . LEU B 1 107 ? 3.871 -10.484 6.336 1 98.94 107 LEU B N 1
ATOM 2320 C CA . LEU B 1 107 ? 4.398 -9.234 5.793 1 98.94 107 LEU B CA 1
ATOM 2321 C C . LEU B 1 107 ? 5.707 -9.469 5.047 1 98.94 107 LEU B C 1
ATOM 2323 O O . LEU B 1 107 ? 6.602 -10.148 5.559 1 98.94 107 LEU B O 1
ATOM 2327 N N . SER B 1 108 ? 5.781 -8.883 3.865 1 98.88 108 SER B N 1
ATOM 2328 C CA . SER B 1 108 ? 7.02 -8.93 3.094 1 98.88 108 SER B CA 1
ATOM 2329 C C . SER B 1 108 ? 7.031 -7.855 2.01 1 98.88 108 SER B C 1
ATOM 2331 O O . SER B 1 108 ? 6.004 -7.586 1.382 1 98.88 108 SER B O 1
ATOM 2333 N N . ASN B 1 109 ? 8.102 -7.203 1.78 1 98.5 109 ASN B N 1
ATOM 2334 C CA . ASN B 1 109 ? 8.391 -6.418 0.586 1 98.5 109 ASN B CA 1
ATOM 2335 C C . ASN B 1 109 ? 9.039 -7.27 -0.501 1 98.5 109 ASN B C 1
ATOM 2337 O O . ASN B 1 109 ? 10.25 -7.48 -0.488 1 98.5 109 ASN B O 1
ATOM 2341 N N . GLY B 1 110 ? 8.266 -7.598 -1.521 1 98 110 GLY B N 1
ATOM 2342 C CA . GLY B 1 110 ? 8.703 -8.703 -2.355 1 98 110 GLY B CA 1
ATOM 2343 C C . GLY B 1 110 ? 8.945 -9.977 -1.572 1 98 110 GLY B C 1
ATOM 2344 O O . GLY B 1 110 ? 8.078 -10.43 -0.827 1 98 110 GLY B O 1
ATOM 2345 N N . LEU B 1 111 ? 10.094 -10.531 -1.727 1 98.69 111 LEU B N 1
ATOM 2346 C CA . LEU B 1 111 ? 10.422 -11.773 -1.047 1 98.69 111 LEU B CA 1
ATOM 2347 C C . LEU B 1 111 ? 11.352 -11.523 0.134 1 98.69 111 LEU B C 1
ATOM 2349 O O . LEU B 1 111 ? 12.008 -12.453 0.621 1 98.69 111 LEU B O 1
ATOM 2353 N N . SER B 1 112 ? 11.398 -10.297 0.64 1 98.25 112 SER B N 1
ATOM 2354 C CA . SER B 1 112 ? 12.398 -9.914 1.628 1 98.25 112 SER B CA 1
ATOM 2355 C C . SER B 1 112 ? 12.25 -10.719 2.914 1 98.25 112 SER B C 1
ATOM 2357 O O . SER B 1 112 ? 13.227 -10.953 3.621 1 98.25 112 SER B O 1
ATOM 2359 N N . LYS B 1 113 ? 11.039 -11.133 3.223 1 98.69 113 LYS B N 1
ATOM 2360 C CA . LYS B 1 113 ? 10.812 -11.836 4.48 1 98.69 113 LYS B CA 1
ATOM 2361 C C . LYS B 1 113 ? 10.445 -13.297 4.238 1 98.69 113 LYS B C 1
ATOM 2363 O O . LYS B 1 113 ? 10.078 -14.016 5.168 1 98.69 113 LYS B O 1
ATOM 2368 N N . VAL B 1 114 ? 10.453 -13.711 3 1 98.88 114 VAL B N 1
ATOM 2369 C CA . VAL B 1 114 ? 10.172 -15.094 2.654 1 98.88 114 VAL B CA 1
ATOM 2370 C C . VAL B 1 114 ? 11.367 -15.977 3.023 1 98.88 114 VAL B C 1
ATOM 2372 O O . VAL B 1 114 ? 12.5 -15.672 2.654 1 98.88 114 VAL B O 1
ATOM 2375 N N . PRO B 1 115 ? 11.117 -17.062 3.75 1 98.5 115 PRO B N 1
ATOM 2376 C CA . PRO B 1 115 ? 12.242 -17.922 4.078 1 98.5 115 PRO B CA 1
ATOM 2377 C C . PRO B 1 115 ? 13.016 -18.391 2.844 1 98.5 115 PRO B C 1
ATOM 2379 O O . PRO B 1 115 ? 12.414 -18.875 1.881 1 98.5 115 PRO B O 1
ATOM 2382 N N . LYS B 1 116 ? 14.289 -18.297 2.93 1 97.75 116 LYS B N 1
ATOM 2383 C CA . LYS B 1 116 ? 15.133 -18.438 1.744 1 97.75 116 LYS B CA 1
ATOM 2384 C C . LYS B 1 116 ? 15.281 -19.906 1.357 1 97.75 116 LYS B C 1
ATOM 2386 O O . LYS B 1 116 ? 15.703 -20.219 0.239 1 97.75 116 LYS B O 1
ATOM 2391 N N . ASP B 1 117 ? 14.945 -20.781 2.236 1 97.75 117 ASP B N 1
ATOM 2392 C CA . ASP B 1 117 ? 15.141 -22.203 1.977 1 97.75 117 ASP B CA 1
ATOM 2393 C C . ASP B 1 117 ? 13.938 -22.797 1.245 1 97.75 117 ASP B C 1
ATOM 2395 O O . ASP B 1 117 ? 13.961 -23.969 0.834 1 97.75 117 ASP B O 1
ATOM 2399 N N . ILE B 1 118 ? 12.922 -22.078 1.045 1 98.31 118 ILE B N 1
ATOM 2400 C CA . ILE B 1 118 ? 11.742 -22.578 0.351 1 98.31 118 ILE B CA 1
ATOM 2401 C C . ILE B 1 118 ? 11.977 -22.547 -1.157 1 98.31 118 ILE B C 1
ATOM 2403 O O . ILE B 1 118 ? 12.477 -21.562 -1.691 1 98.31 118 ILE B O 1
ATOM 2407 N N . GLN B 1 119 ? 11.594 -23.609 -1.81 1 98.31 119 GLN B N 1
ATOM 2408 C CA . GLN B 1 119 ? 11.547 -23.688 -3.266 1 98.31 119 GLN B CA 1
ATOM 2409 C C . GLN B 1 119 ? 10.109 -23.781 -3.768 1 98.31 119 GLN B C 1
ATOM 2411 O O . GLN B 1 119 ? 9.438 -24.781 -3.543 1 98.31 119 GLN B O 1
ATOM 2416 N N . PHE B 1 120 ? 9.789 -22.828 -4.48 1 98.88 120 PHE B N 1
ATOM 2417 C CA . PHE B 1 120 ? 8.414 -22.781 -4.977 1 98.88 120 PHE B CA 1
ATOM 2418 C C . PHE B 1 120 ? 8.297 -23.5 -6.312 1 98.88 120 PHE B C 1
ATOM 2420 O O . PHE B 1 120 ? 9.234 -23.484 -7.113 1 98.88 120 PHE B O 1
ATOM 2427 N N . THR B 1 121 ? 7.141 -24.109 -6.52 1 98.94 121 THR B N 1
ATOM 2428 C CA . THR B 1 121 ? 6.828 -24.656 -7.832 1 98.94 121 THR B CA 1
ATOM 2429 C C . THR B 1 121 ? 6.023 -23.672 -8.664 1 98.94 121 THR B C 1
ATOM 2431 O O . THR B 1 121 ? 6.031 -23.734 -9.891 1 98.94 121 THR B O 1
ATOM 2434 N N . THR B 1 122 ? 5.34 -22.75 -8.016 1 98.94 122 THR B N 1
ATOM 2435 C CA . THR B 1 122 ? 4.555 -21.719 -8.695 1 98.94 122 THR B CA 1
ATOM 2436 C C . THR B 1 122 ? 4.574 -20.406 -7.914 1 98.94 122 THR B C 1
ATOM 2438 O O . THR B 1 122 ? 4.305 -20.391 -6.711 1 98.94 122 THR B O 1
ATOM 2441 N N . VAL B 1 123 ? 4.93 -19.328 -8.523 1 98.94 123 VAL B N 1
ATOM 2442 C CA . VAL B 1 123 ? 4.812 -17.984 -7.988 1 98.94 123 VAL B CA 1
ATOM 2443 C C . VAL B 1 123 ? 3.846 -17.172 -8.844 1 98.94 123 VAL B C 1
ATOM 2445 O O . VAL B 1 123 ? 3.879 -17.25 -10.078 1 98.94 123 VAL B O 1
ATOM 2448 N N . VAL B 1 124 ? 2.955 -16.438 -8.172 1 98.94 124 VAL B N 1
ATOM 2449 C CA . VAL B 1 124 ? 1.971 -15.641 -8.906 1 98.94 124 VAL B CA 1
ATOM 2450 C C . VAL B 1 124 ? 1.915 -14.227 -8.328 1 98.94 124 VAL B C 1
ATOM 2452 O O . VAL B 1 124 ? 2.35 -13.992 -7.199 1 98.94 124 VAL B O 1
ATOM 2455 N N . SER B 1 125 ? 1.381 -13.328 -9.164 1 98.88 125 SER B N 1
ATOM 2456 C CA . SER B 1 125 ? 1.152 -11.977 -8.68 1 98.88 125 SER B CA 1
ATOM 2457 C C . SER B 1 125 ? 0.201 -11.211 -9.602 1 98.88 125 SER B C 1
ATOM 2459 O O . SER B 1 125 ? 0.249 -11.375 -10.82 1 98.88 125 SER B O 1
ATOM 2461 N N . ASN B 1 126 ? -0.723 -10.484 -9.016 1 98.62 126 ASN B N 1
ATOM 2462 C CA . ASN B 1 126 ? -1.403 -9.391 -9.703 1 98.62 126 ASN B CA 1
ATOM 2463 C C . ASN B 1 126 ? -0.633 -8.086 -9.57 1 98.62 126 ASN B C 1
ATOM 2465 O O . ASN B 1 126 ? -0.85 -7.324 -8.625 1 98.62 126 ASN B O 1
ATOM 2469 N N . ILE B 1 127 ? 0.277 -7.828 -10.484 1 96.5 127 ILE B N 1
ATOM 2470 C CA . ILE B 1 127 ? 1.281 -6.773 -10.391 1 96.5 127 ILE B CA 1
ATOM 2471 C C . ILE B 1 127 ? 0.619 -5.41 -10.578 1 96.5 127 ILE B C 1
ATOM 2473 O O . ILE B 1 127 ? -0.09 -5.188 -11.562 1 96.5 127 ILE B O 1
ATOM 2477 N N . PRO B 1 128 ? 0.87 -4.566 -9.578 1 92.94 128 PRO B N 1
ATOM 2478 C CA . PRO B 1 128 ? 0.315 -3.221 -9.734 1 92.94 128 PRO B CA 1
ATOM 2479 C C . PRO B 1 128 ? 0.827 -2.518 -10.992 1 92.94 128 PRO B C 1
ATOM 2481 O O . PRO B 1 128 ? 1.986 -2.693 -11.375 1 92.94 128 PRO B O 1
ATOM 2484 N N . ALA B 1 129 ? 0.044 -1.625 -11.5 1 90.56 129 ALA B N 1
ATOM 2485 C CA . ALA B 1 129 ? 0.348 -0.898 -12.727 1 90.56 129 ALA B CA 1
ATOM 2486 C C . ALA B 1 129 ? 1.589 -0.026 -12.562 1 90.56 129 ALA B C 1
ATOM 2488 O O . ALA B 1 129 ? 2.297 0.253 -13.531 1 90.56 129 ALA B O 1
ATOM 2489 N N . LYS B 1 130 ? 1.928 0.426 -11.398 1 88.56 130 LYS B N 1
ATOM 2490 C CA . LYS B 1 130 ? 3.01 1.382 -11.18 1 88.56 130 LYS B CA 1
ATOM 2491 C C . LYS B 1 130 ? 4.203 0.715 -10.508 1 88.56 130 LYS B C 1
ATOM 2493 O O . LYS B 1 130 ? 4.98 1.376 -9.812 1 88.56 130 LYS B O 1
ATOM 2498 N N . VAL B 1 131 ? 4.305 -0.505 -10.734 1 88.81 131 VAL B N 1
ATOM 2499 C CA . VAL B 1 131 ? 5.484 -1.167 -10.18 1 88.81 131 VAL B CA 1
ATOM 2500 C C . VAL B 1 131 ? 6.746 -0.605 -10.836 1 88.81 131 VAL B C 1
ATOM 2502 O O . VAL B 1 131 ? 6.848 -0.558 -12.062 1 88.81 131 VAL B O 1
ATOM 2505 N N . GLY B 1 132 ? 7.672 -0.08 -10.133 1 92 132 GLY B N 1
ATOM 2506 C CA . GLY B 1 132 ? 8.914 0.482 -10.648 1 92 132 GLY B CA 1
ATOM 2507 C C . GLY B 1 132 ? 9.867 -0.569 -11.18 1 92 132 GLY B C 1
ATOM 2508 O O . GLY B 1 132 ? 9.844 -1.719 -10.734 1 92 132 GLY B O 1
ATOM 2509 N N . LYS B 1 133 ? 10.758 -0.156 -12.055 1 95.5 133 LYS B N 1
ATOM 2510 C CA . LYS B 1 133 ? 11.719 -1.038 -12.719 1 95.5 133 LYS B CA 1
ATOM 2511 C C . LYS B 1 133 ? 12.641 -1.702 -11.703 1 95.5 133 LYS B C 1
ATOM 2513 O O . LYS B 1 133 ? 12.922 -2.898 -11.797 1 95.5 133 LYS B O 1
ATOM 2518 N N . GLU B 1 134 ? 13.062 -0.972 -10.773 1 97.5 134 GLU B N 1
ATOM 2519 C CA . GLU B 1 134 ? 14.023 -1.484 -9.805 1 97.5 134 GLU B CA 1
ATOM 2520 C C . GLU B 1 134 ? 13.391 -2.547 -8.906 1 97.5 134 GLU B C 1
ATOM 2522 O O . GLU B 1 134 ? 13.961 -3.615 -8.703 1 97.5 134 GLU B O 1
ATOM 2527 N N . MET B 1 135 ? 12.188 -2.195 -8.453 1 97.38 135 MET B N 1
ATOM 2528 C CA . MET B 1 135 ? 11.492 -3.162 -7.602 1 97.38 135 MET B CA 1
ATOM 2529 C C . MET B 1 135 ? 11.18 -4.438 -8.375 1 97.38 135 MET B C 1
ATOM 2531 O O . MET B 1 135 ? 11.328 -5.543 -7.848 1 97.38 135 MET B O 1
ATOM 2535 N N . LEU B 1 136 ? 10.742 -4.301 -9.594 1 97.75 136 LEU B N 1
ATOM 2536 C CA . LEU B 1 136 ? 10.453 -5.469 -10.422 1 97.75 136 LEU B CA 1
ATOM 2537 C C . LEU B 1 136 ? 11.711 -6.312 -10.625 1 97.75 136 LEU B C 1
ATOM 2539 O O . LEU B 1 136 ? 11.656 -7.543 -10.547 1 97.75 136 LEU B O 1
ATOM 2543 N N . SER B 1 137 ? 12.812 -5.73 -10.891 1 98.06 137 SER B N 1
ATOM 2544 C CA . SER B 1 137 ? 14.07 -6.438 -11.086 1 98.06 137 SER B CA 1
ATOM 2545 C C . SER B 1 137 ? 14.445 -7.246 -9.852 1 98.06 137 SER B C 1
ATOM 2547 O O . SER B 1 137 ? 14.828 -8.414 -9.961 1 98.06 137 SER B O 1
ATOM 2549 N N . ILE B 1 138 ? 14.32 -6.625 -8.719 1 98.25 138 ILE B N 1
ATOM 2550 C CA . ILE B 1 138 ? 14.625 -7.312 -7.465 1 98.25 138 ILE B CA 1
ATOM 2551 C C . ILE B 1 138 ? 13.711 -8.523 -7.312 1 98.25 138 ILE B C 1
ATOM 2553 O O . ILE B 1 138 ? 14.18 -9.633 -7.035 1 98.25 138 ILE B O 1
ATOM 2557 N N . MET B 1 139 ? 12.438 -8.289 -7.508 1 98.31 139 MET B N 1
ATOM 2558 C CA . MET B 1 139 ? 11.438 -9.344 -7.332 1 98.31 139 MET B CA 1
ATOM 2559 C C . MET B 1 139 ? 11.711 -10.508 -8.273 1 98.31 139 MET B C 1
ATOM 2561 O O . MET B 1 139 ? 11.711 -11.664 -7.848 1 98.31 139 MET B O 1
ATOM 2565 N N . LEU B 1 140 ? 11.945 -10.211 -9.547 1 98.62 140 LEU B N 1
ATOM 2566 C CA . LEU B 1 140 ? 12.148 -11.266 -10.531 1 98.62 140 LEU B CA 1
ATOM 2567 C C . LEU B 1 140 ? 13.406 -12.07 -10.211 1 98.62 140 LEU B C 1
ATOM 2569 O O . LEU B 1 140 ? 13.414 -13.289 -10.352 1 98.62 140 LEU B O 1
ATOM 2573 N N . HIS B 1 141 ? 14.391 -11.438 -9.805 1 98.44 141 HIS B N 1
ATOM 2574 C CA . HIS B 1 141 ? 15.617 -12.125 -9.438 1 98.44 141 HIS B CA 1
ATOM 2575 C C . HIS B 1 141 ? 15.406 -13.023 -8.227 1 98.44 141 HIS B C 1
ATOM 2577 O O . HIS B 1 141 ? 15.852 -14.172 -8.211 1 98.44 141 HIS B O 1
ATOM 2583 N N . ASP B 1 142 ? 14.805 -12.469 -7.191 1 98.75 142 ASP B N 1
ATOM 2584 C CA . ASP B 1 142 ? 14.539 -13.25 -5.988 1 98.75 142 ASP B CA 1
ATOM 2585 C C . ASP B 1 142 ? 13.648 -14.453 -6.301 1 98.75 142 ASP B C 1
ATOM 2587 O O . ASP B 1 142 ? 13.852 -15.539 -5.766 1 98.75 142 ASP B O 1
ATOM 2591 N N . ILE B 1 143 ? 12.641 -14.219 -7.129 1 98.88 143 ILE B N 1
ATOM 2592 C CA . ILE B 1 143 ? 11.758 -15.305 -7.543 1 98.88 143 ILE B CA 1
ATOM 2593 C C . ILE B 1 143 ? 12.57 -16.375 -8.273 1 98.88 143 ILE B C 1
ATOM 2595 O O . ILE B 1 143 ? 12.422 -17.578 -8 1 98.88 143 ILE B O 1
ATOM 2599 N N . HIS B 1 144 ? 13.367 -15.93 -9.227 1 98.75 144 HIS B N 1
ATOM 2600 C CA . HIS B 1 144 ? 14.203 -16.875 -9.961 1 98.75 144 HIS B CA 1
ATOM 2601 C C . HIS B 1 144 ? 15.031 -17.734 -9.016 1 98.75 144 HIS B C 1
ATOM 2603 O O . HIS B 1 144 ? 15.148 -18.953 -9.211 1 98.75 144 HIS B O 1
ATOM 2609 N N . GLN B 1 145 ? 15.516 -17.125 -7.996 1 98.25 145 GLN B N 1
ATOM 2610 C CA . GLN B 1 145 ? 16.359 -17.828 -7.031 1 98.25 145 GLN B CA 1
ATOM 2611 C C . GLN B 1 145 ? 15.539 -18.859 -6.234 1 98.25 145 GLN B C 1
ATOM 2613 O O . GLN B 1 145 ? 16.047 -19.906 -5.871 1 98.25 145 GLN B O 1
ATOM 2618 N N . GLN B 1 146 ? 14.305 -18.578 -6.027 1 98.75 146 GLN B N 1
ATOM 2619 C CA . GLN B 1 146 ? 13.547 -19.406 -5.105 1 98.75 146 GLN B CA 1
ATOM 2620 C C . GLN B 1 146 ? 12.531 -20.281 -5.852 1 98.75 146 GLN B C 1
ATOM 2622 O O . GLN B 1 146 ? 11.695 -20.938 -5.234 1 98.75 146 GLN B O 1
ATOM 2627 N N . LEU B 1 147 ? 12.57 -20.219 -7.152 1 98.75 147 LEU B N 1
ATOM 2628 C CA . LEU B 1 147 ? 11.766 -21.141 -7.949 1 98.75 147 LEU B CA 1
ATOM 2629 C C . LEU B 1 147 ? 12.508 -22.453 -8.164 1 98.75 147 LEU B C 1
ATOM 2631 O O . LEU B 1 147 ? 13.711 -22.469 -8.438 1 98.75 147 LEU B O 1
ATOM 2635 N N . ALA B 1 148 ? 11.75 -23.562 -8.078 1 98.44 148 ALA B N 1
ATOM 2636 C CA . ALA B 1 148 ? 12.312 -24.859 -8.422 1 98.44 148 ALA B CA 1
ATOM 2637 C C . ALA B 1 148 ? 12.547 -24.984 -9.93 1 98.44 148 ALA B C 1
ATOM 2639 O O . ALA B 1 148 ? 11.875 -24.312 -10.719 1 98.44 148 ALA B O 1
ATOM 2640 N N . PRO B 1 149 ? 13.539 -25.844 -10.25 1 98.12 149 PRO B N 1
ATOM 2641 C CA . PRO B 1 149 ? 13.633 -26.141 -11.688 1 98.12 149 PRO B CA 1
ATOM 2642 C C . PRO B 1 149 ? 12.312 -26.609 -12.289 1 98.12 149 PRO B C 1
ATOM 2644 O O . PRO B 1 149 ? 11.648 -27.469 -11.719 1 98.12 149 PRO B O 1
ATOM 2647 N N . GLY B 1 150 ? 11.961 -25.953 -13.336 1 98.25 150 GLY B N 1
ATOM 2648 C CA . GLY B 1 150 ? 10.695 -26.297 -13.969 1 98.25 150 GLY B CA 1
ATOM 2649 C C . GLY B 1 150 ? 9.516 -25.531 -13.375 1 98.25 150 GLY B C 1
ATOM 2650 O O . GLY B 1 150 ? 8.398 -25.625 -13.883 1 98.25 150 GLY B O 1
ATOM 2651 N N . GLY B 1 151 ? 9.828 -24.766 -12.328 1 98.69 151 GLY B N 1
ATOM 2652 C CA . GLY B 1 151 ? 8.789 -23.953 -11.703 1 98.69 151 GLY B CA 1
ATOM 2653 C C . GLY B 1 151 ? 8.344 -22.781 -12.555 1 98.69 151 GLY B C 1
ATOM 2654 O O . GLY B 1 151 ? 9.07 -22.359 -13.461 1 98.69 151 GLY B O 1
ATOM 2655 N N . GLN B 1 152 ? 7.145 -22.25 -12.258 1 98.81 152 GLN B N 1
ATOM 2656 C CA . GLN B 1 152 ? 6.598 -21.203 -13.102 1 98.81 152 GLN B CA 1
ATOM 2657 C C . GLN B 1 152 ? 6.359 -19.922 -12.297 1 98.81 152 GLN B C 1
ATOM 2659 O O . GLN B 1 152 ? 6.062 -19.984 -11.102 1 98.81 152 GLN B O 1
ATOM 2664 N N . LEU B 1 153 ? 6.527 -18.844 -12.961 1 98.94 153 LEU B N 1
ATOM 2665 C CA . LEU B 1 153 ? 5.996 -17.547 -12.578 1 98.94 153 LEU B CA 1
ATOM 2666 C C . LEU B 1 153 ? 4.859 -17.125 -13.5 1 98.94 153 LEU B C 1
ATOM 2668 O O . LEU B 1 153 ? 5.02 -17.109 -14.719 1 98.94 153 LEU B O 1
ATOM 2672 N N . VAL B 1 154 ? 3.699 -16.828 -12.938 1 98.94 154 VAL B N 1
ATOM 2673 C CA . VAL B 1 154 ? 2.555 -16.359 -13.711 1 98.94 154 VAL B CA 1
ATOM 2674 C C . VAL B 1 154 ? 2.025 -15.055 -13.102 1 98.94 154 VAL B C 1
ATOM 2676 O O . VAL B 1 154 ? 1.747 -14.992 -11.906 1 98.94 154 VAL B O 1
ATOM 2679 N N . VAL B 1 155 ? 1.904 -14.008 -13.969 1 98.88 155 VAL B N 1
ATOM 2680 C CA . VAL B 1 155 ? 1.441 -12.727 -13.445 1 98.88 155 VAL B CA 1
ATOM 2681 C C . VAL B 1 155 ? 0.308 -12.188 -14.32 1 98.88 155 VAL B C 1
ATOM 2683 O O . VAL B 1 155 ? 0.169 -12.586 -15.477 1 98.88 155 VAL B O 1
ATOM 2686 N N . VAL B 1 156 ? -0.515 -11.383 -13.758 1 98.88 156 VAL B N 1
ATOM 2687 C CA . VAL B 1 156 ? -1.517 -10.617 -14.5 1 98.88 156 VAL B CA 1
ATOM 2688 C C . VAL B 1 156 ? -1.242 -9.125 -14.352 1 98.88 156 VAL B C 1
ATOM 2690 O O . VAL B 1 156 ? -0.91 -8.648 -13.266 1 98.88 156 VAL B O 1
ATOM 2693 N N . THR B 1 157 ? -1.257 -8.422 -15.484 1 98.62 157 THR B N 1
ATOM 2694 C CA . THR B 1 157 ? -1.062 -6.977 -15.539 1 98.62 157 THR B CA 1
ATOM 2695 C C . THR B 1 157 ? -2.057 -6.336 -16.5 1 98.62 157 THR B C 1
ATOM 2697 O O . THR B 1 157 ? -2.703 -7.031 -17.297 1 98.62 157 THR B O 1
ATOM 2700 N N . ILE B 1 158 ? -2.166 -4.988 -16.375 1 98.19 158 ILE B N 1
ATOM 2701 C CA . ILE B 1 158 ? -2.906 -4.281 -17.406 1 98.19 158 ILE B CA 1
ATOM 2702 C C . ILE B 1 158 ? -2.217 -4.48 -18.75 1 98.19 158 ILE B C 1
ATOM 2704 O O . ILE B 1 158 ? -1.006 -4.707 -18.812 1 98.19 158 ILE B O 1
ATOM 2708 N N . ASN B 1 159 ? -2.98 -4.344 -19.828 1 98.44 159 ASN B N 1
ATOM 2709 C CA . ASN B 1 159 ? -2.455 -4.59 -21.172 1 98.44 159 ASN B CA 1
ATOM 2710 C C . ASN B 1 159 ? -1.264 -3.688 -21.469 1 98.44 159 ASN B C 1
ATOM 2712 O O . ASN B 1 159 ? -0.349 -4.086 -22.203 1 98.44 159 ASN B O 1
ATOM 2716 N N . GLY B 1 160 ? -1.21 -2.508 -20.969 1 97.56 160 GLY B N 1
ATOM 2717 C CA . GLY B 1 160 ? -0.157 -1.542 -21.25 1 97.56 160 GLY B CA 1
ATOM 2718 C C . GLY B 1 160 ? 1.209 -1.998 -20.766 1 97.56 160 GLY B C 1
ATOM 2719 O O . GLY B 1 160 ? 2.232 -1.476 -21.219 1 97.56 160 GLY B O 1
ATOM 2720 N N . LEU B 1 161 ? 1.264 -3.041 -19.938 1 98.06 161 LEU B N 1
ATOM 2721 C CA . LEU B 1 161 ? 2.527 -3.5 -19.375 1 98.06 161 LEU B CA 1
ATOM 2722 C C . LEU B 1 161 ? 3 -4.777 -20.047 1 98.06 161 LEU B C 1
ATOM 2724 O O . LEU B 1 161 ? 4.031 -5.344 -19.688 1 98.06 161 LEU B O 1
ATOM 2728 N N . ARG B 1 162 ? 2.316 -5.23 -21.016 1 97.81 162 ARG B N 1
ATOM 2729 C CA . ARG B 1 162 ? 2.611 -6.52 -21.625 1 97.81 162 ARG B CA 1
ATOM 2730 C C . ARG B 1 162 ? 4.047 -6.566 -22.141 1 97.81 162 ARG B C 1
ATOM 2732 O O . ARG B 1 162 ? 4.797 -7.492 -21.828 1 97.81 162 ARG B O 1
ATOM 2739 N N . GLN B 1 163 ? 4.395 -5.535 -22.969 1 98.25 163 GLN B N 1
ATOM 2740 C CA . GLN B 1 163 ? 5.727 -5.527 -23.562 1 98.25 163 GLN B CA 1
ATOM 2741 C C . GLN B 1 163 ? 6.801 -5.363 -22.484 1 98.25 163 GLN B C 1
ATOM 2743 O O . GLN B 1 163 ? 7.891 -5.93 -22.609 1 98.25 163 GLN B O 1
ATOM 2748 N N . TYR B 1 164 ? 6.473 -4.578 -21.531 1 98.12 164 TYR B N 1
ATOM 2749 C CA . TYR B 1 164 ? 7.367 -4.379 -20.391 1 98.12 164 TYR B CA 1
ATOM 2750 C C . TYR B 1 164 ? 7.648 -5.695 -19.672 1 98.12 164 TYR B C 1
ATOM 2752 O O . TYR B 1 164 ? 8.797 -6.012 -19.375 1 98.12 164 TYR B O 1
ATOM 2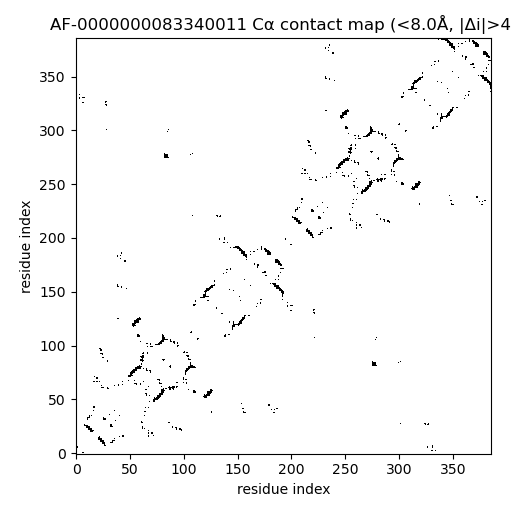760 N N . MET B 1 165 ? 6.668 -6.547 -19.438 1 98.38 165 MET B N 1
ATOM 2761 C CA . MET B 1 165 ? 6.82 -7.844 -18.781 1 98.38 165 MET B CA 1
ATOM 2762 C C . MET B 1 165 ? 7.566 -8.828 -19.672 1 98.38 165 MET B C 1
ATOM 2764 O O . MET B 1 165 ? 8.422 -9.578 -19.203 1 98.38 165 MET B O 1
ATOM 2768 N N . LYS B 1 166 ? 7.215 -8.812 -20.922 1 98.69 166 LYS B N 1
ATOM 2769 C CA . LYS B 1 166 ? 7.898 -9.688 -21.859 1 98.69 166 LYS B CA 1
ATOM 2770 C C . LYS B 1 166 ? 9.406 -9.469 -21.828 1 98.69 166 LYS B C 1
ATOM 2772 O O . LYS B 1 166 ? 10.18 -10.422 -21.719 1 98.69 166 LYS B O 1
ATOM 2777 N N . ARG B 1 167 ? 9.781 -8.227 -21.906 1 98.38 167 ARG B N 1
ATOM 2778 C CA . ARG B 1 167 ? 11.203 -7.887 -21.891 1 98.38 167 ARG B CA 1
ATOM 2779 C C . ARG B 1 167 ? 11.859 -8.344 -20.594 1 98.38 167 ARG B C 1
ATOM 2781 O O . ARG B 1 167 ? 12.93 -8.961 -20.625 1 98.38 167 ARG B O 1
ATOM 2788 N N . ASN B 1 168 ? 11.258 -8.102 -19.484 1 98.25 168 ASN B N 1
ATOM 2789 C CA . ASN B 1 168 ? 11.859 -8.406 -18.188 1 98.25 168 ASN B CA 1
ATOM 2790 C C . ASN B 1 168 ? 11.875 -9.906 -17.922 1 98.2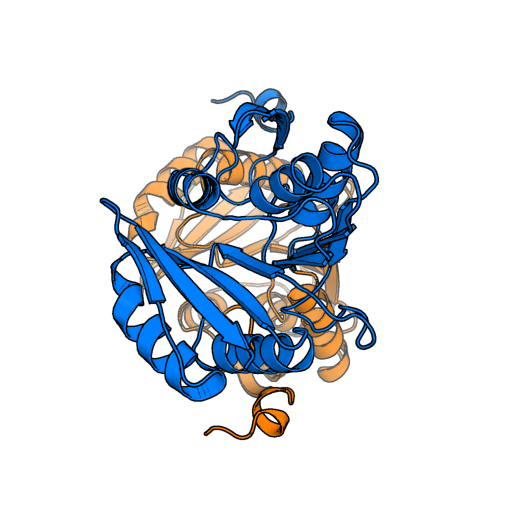5 168 ASN B C 1
ATOM 2792 O O . ASN B 1 168 ? 12.828 -10.422 -17.344 1 98.25 168 ASN B O 1
ATOM 2796 N N . PHE B 1 169 ? 10.805 -10.648 -18.328 1 98.75 169 PHE B N 1
ATOM 2797 C CA . PHE B 1 169 ? 10.789 -12.102 -18.188 1 98.75 169 PHE B CA 1
ATOM 2798 C C . PHE B 1 169 ? 11.914 -12.734 -19.016 1 98.75 169 PHE B C 1
ATOM 2800 O O . PHE B 1 169 ? 12.633 -13.602 -18.516 1 98.75 169 PHE B O 1
ATOM 2807 N N . ASN B 1 170 ? 12.039 -12.273 -20.266 1 98.69 170 ASN B N 1
ATOM 2808 C CA . ASN B 1 170 ? 13.102 -12.805 -21.109 1 98.69 170 ASN B CA 1
ATOM 2809 C C . ASN B 1 170 ? 14.484 -12.516 -20.531 1 98.69 170 ASN B C 1
ATOM 2811 O O . ASN B 1 170 ? 15.375 -13.359 -20.594 1 98.69 170 ASN B O 1
ATOM 2815 N N . GLU B 1 171 ? 14.617 -11.383 -20.016 1 97.81 171 GLU B N 1
ATOM 2816 C CA . GLU B 1 171 ? 15.898 -10.984 -19.453 1 97.81 171 GLU B CA 1
ATOM 2817 C C . GLU B 1 171 ? 16.281 -11.883 -18.266 1 97.81 171 GLU B C 1
ATOM 2819 O O . GLU B 1 171 ? 17.438 -12.281 -18.141 1 97.81 171 GLU B O 1
ATOM 2824 N N . VAL B 1 172 ? 15.383 -12.242 -17.422 1 98.12 172 VAL B N 1
ATOM 2825 C CA . VAL B 1 172 ? 15.711 -12.906 -16.156 1 98.12 172 VAL B CA 1
ATOM 2826 C C . VAL B 1 172 ? 15.555 -14.414 -16.312 1 98.12 172 VAL B C 1
ATOM 2828 O O . VAL B 1 172 ? 16.344 -15.188 -15.773 1 98.12 172 VAL B O 1
ATOM 2831 N N . PHE B 1 173 ? 14.586 -14.859 -17.078 1 98.44 173 PHE B N 1
ATOM 2832 C CA . PHE B 1 173 ? 14.258 -16.281 -17.141 1 98.44 173 PHE B CA 1
ATOM 2833 C C . PHE B 1 173 ? 14.625 -16.859 -18.484 1 98.44 173 PHE B C 1
ATOM 2835 O O . PHE B 1 173 ? 14.719 -18.094 -18.641 1 98.44 173 PHE B O 1
ATOM 2842 N N . GLY B 1 174 ? 14.742 -15.984 -19.5 1 98.5 174 GLY B N 1
ATOM 2843 C CA . GLY B 1 174 ? 15.109 -16.422 -20.828 1 98.5 174 GLY B CA 1
ATOM 2844 C C . GLY B 1 174 ? 13.922 -16.891 -21.656 1 98.5 174 GLY B C 1
ATOM 2845 O O . GLY B 1 174 ? 14.086 -17.391 -22.766 1 98.5 174 GLY B O 1
ATOM 2846 N N . ASN B 1 175 ? 12.703 -16.812 -21.078 1 98.75 175 ASN B N 1
ATOM 2847 C CA . ASN B 1 175 ? 11.492 -17.188 -21.812 1 98.75 175 ASN B CA 1
ATOM 2848 C C . ASN B 1 175 ? 10.289 -16.375 -21.359 1 98.75 175 ASN B C 1
ATOM 2850 O O . ASN B 1 175 ? 10.312 -15.766 -20.281 1 98.75 175 ASN B O 1
ATOM 2854 N N . TYR B 1 176 ? 9.32 -16.375 -22.203 1 98.75 176 TYR B N 1
ATOM 2855 C CA . TYR B 1 176 ? 8.07 -15.664 -22 1 98.75 176 TYR B CA 1
ATOM 2856 C C . TYR B 1 176 ? 6.934 -16.312 -22.781 1 98.75 176 TYR B C 1
ATOM 2858 O O . TYR B 1 176 ? 7.117 -16.719 -23.938 1 98.75 176 TYR B O 1
ATOM 2866 N N . GLU B 1 177 ? 5.793 -16.438 -22.109 1 98.81 177 GLU B N 1
ATOM 2867 C CA . GLU B 1 177 ? 4.559 -16.875 -22.75 1 98.81 177 GLU B CA 1
ATOM 2868 C C . GLU B 1 177 ? 3.4 -15.93 -22.438 1 98.81 177 GLU B C 1
ATOM 2870 O O . GLU B 1 177 ? 3.131 -15.641 -21.266 1 98.81 177 GLU B O 1
ATOM 2875 N N . LYS B 1 178 ? 2.762 -15.43 -23.453 1 98.75 178 LYS B N 1
ATOM 2876 C CA . LYS B 1 178 ? 1.478 -14.75 -23.281 1 98.75 178 LYS B CA 1
ATOM 2877 C C . LYS B 1 178 ? 0.342 -15.766 -23.141 1 98.75 178 LYS B C 1
ATOM 2879 O O . LYS B 1 178 ? -0.231 -16.203 -24.141 1 98.75 178 LYS B O 1
ATOM 2884 N N . VAL B 1 179 ? -0.064 -16.031 -21.953 1 98.88 179 VAL B N 1
ATOM 2885 C CA . VAL B 1 179 ? -1.039 -17.078 -21.688 1 98.88 179 VAL B CA 1
ATOM 2886 C C . VAL B 1 179 ? -2.414 -16.656 -22.188 1 98.88 179 VAL B C 1
ATOM 2888 O O . VAL B 1 179 ? -3.139 -17.453 -22.781 1 98.88 179 VAL B O 1
ATOM 2891 N N . LYS B 1 180 ? -2.838 -15.445 -21.938 1 98.69 180 LYS B N 1
ATOM 2892 C CA . LYS B 1 180 ? -4.129 -14.891 -22.328 1 98.69 180 LYS B CA 1
ATOM 2893 C C . LYS B 1 180 ? -4.094 -13.367 -22.328 1 98.69 180 LYS B C 1
ATOM 2895 O O . LYS B 1 180 ? -3.525 -12.758 -21.422 1 98.69 180 LYS B O 1
ATOM 2900 N N . GLN B 1 181 ? -4.566 -12.75 -23.359 1 98.19 181 GLN B N 1
ATOM 2901 C CA . GLN B 1 181 ? -4.832 -11.312 -23.375 1 98.19 181 GLN B CA 1
ATOM 2902 C C . GLN B 1 181 ? -6.332 -11.031 -23.422 1 98.19 181 GLN B C 1
ATOM 2904 O O . GLN B 1 181 ? -7.004 -11.359 -24.391 1 98.19 181 GLN B O 1
ATOM 2909 N N . GLY B 1 182 ? -6.781 -10.531 -22.312 1 97.69 182 GLY B N 1
ATOM 2910 C CA . GLY B 1 182 ? -8.18 -10.117 -22.266 1 97.69 182 GLY B CA 1
ATOM 2911 C C . GLY B 1 182 ? -8.383 -8.672 -22.672 1 97.69 182 GLY B C 1
ATOM 2912 O O . GLY B 1 182 ? -7.523 -8.078 -23.328 1 97.69 182 GLY B O 1
ATOM 2913 N N . LYS B 1 183 ? -9.586 -8.172 -22.391 1 97.19 183 LYS B N 1
ATOM 2914 C CA . LYS B 1 183 ? -9.969 -6.809 -22.766 1 97.19 183 LYS B CA 1
ATOM 2915 C C . LYS B 1 183 ? -9.023 -5.785 -22.141 1 97.19 183 LYS B C 1
ATOM 2917 O O . LYS B 1 183 ? -8.562 -4.863 -22.812 1 97.19 183 LYS B O 1
ATOM 2922 N N . ASP B 1 184 ? -8.68 -6.031 -20.828 1 98.12 184 ASP B N 1
ATOM 2923 C CA . ASP B 1 184 ? -7.949 -4.996 -20.109 1 98.12 184 ASP B CA 1
ATOM 2924 C C . ASP B 1 184 ? -6.656 -5.551 -19.516 1 98.12 184 ASP B C 1
ATOM 2926 O O . ASP B 1 184 ? -5.777 -4.789 -19.109 1 98.12 184 ASP B O 1
ATOM 2930 N N . TYR B 1 185 ? -6.531 -6.879 -19.516 1 98.62 185 TYR B N 1
ATOM 2931 C CA . TYR B 1 185 ? -5.441 -7.5 -18.766 1 98.62 185 TYR B CA 1
ATOM 2932 C C . TYR B 1 185 ? -4.73 -8.547 -19.625 1 98.62 185 TYR B C 1
ATOM 2934 O O . TYR B 1 185 ? -5.332 -9.141 -20.516 1 98.62 185 TYR B O 1
ATOM 2942 N N . THR B 1 186 ? -3.518 -8.781 -19.297 1 98.81 186 THR B N 1
ATOM 2943 C CA . THR B 1 186 ? -2.707 -9.828 -19.906 1 98.81 186 THR B CA 1
ATOM 2944 C C . THR B 1 186 ? -2.119 -10.75 -18.844 1 98.81 186 THR B C 1
ATOM 2946 O O . THR B 1 186 ? -1.623 -10.281 -17.812 1 98.81 186 THR B O 1
ATOM 2949 N N . ILE B 1 187 ? -2.219 -12.008 -19.047 1 98.94 187 ILE B N 1
ATOM 2950 C CA . ILE B 1 187 ? -1.558 -13.008 -18.219 1 98.94 187 ILE B CA 1
ATOM 2951 C C . ILE B 1 187 ? -0.24 -13.43 -18.859 1 98.94 187 ILE B C 1
ATOM 2953 O O . ILE B 1 187 ? -0.223 -13.898 -20 1 98.94 187 ILE B O 1
ATOM 2957 N N . SER B 1 188 ? 0.824 -13.242 -18.188 1 98.88 188 SER B N 1
ATOM 2958 C CA . SER B 1 188 ? 2.166 -13.594 -18.641 1 98.88 188 SER B CA 1
ATOM 2959 C C . SER B 1 188 ? 2.754 -14.727 -17.812 1 98.88 188 SER B C 1
ATOM 2961 O O . SER B 1 188 ? 2.547 -14.789 -16.594 1 98.88 188 SER B O 1
ATOM 2963 N N . ARG B 1 189 ? 3.516 -15.594 -18.469 1 98.88 189 ARG B N 1
ATOM 2964 C CA . ARG B 1 189 ? 4.117 -16.75 -17.797 1 98.88 189 ARG B CA 1
ATOM 2965 C C . ARG B 1 189 ? 5.566 -16.938 -18.234 1 98.88 189 ARG B C 1
ATOM 2967 O O . ARG B 1 189 ? 5.902 -16.703 -19.406 1 98.88 189 ARG B O 1
ATOM 2974 N N . CYS B 1 190 ? 6.391 -17.344 -17.344 1 98.81 190 CYS B N 1
ATOM 2975 C CA . CYS B 1 190 ? 7.719 -17.859 -17.641 1 98.81 190 CYS B CA 1
ATOM 2976 C C . CYS B 1 190 ? 8.047 -19.062 -16.75 1 98.81 190 CYS B C 1
ATOM 2978 O O . CYS B 1 190 ? 7.344 -19.312 -15.766 1 98.81 190 CYS B O 1
ATOM 2980 N N . VAL B 1 191 ? 9.078 -19.844 -17.125 1 98.62 191 VAL B N 1
ATOM 2981 C CA . VAL B 1 191 ? 9.469 -21.062 -16.422 1 98.62 191 VAL B CA 1
ATOM 2982 C C . VAL B 1 191 ? 10.969 -21.031 -16.141 1 98.62 191 VAL B C 1
ATOM 2984 O O . VAL B 1 191 ? 11.758 -20.594 -16.984 1 98.62 191 VAL B O 1
ATOM 2987 N N . LYS B 1 192 ? 11.273 -21.422 -14.953 1 98.12 192 LYS B N 1
ATOM 2988 C CA . LYS B 1 192 ? 12.695 -21.594 -14.664 1 98.12 192 LYS B CA 1
ATOM 2989 C C . LYS B 1 192 ? 13.242 -22.844 -15.336 1 98.12 192 LYS B C 1
ATOM 2991 O O . LYS B 1 192 ? 12.781 -23.953 -15.062 1 98.12 192 LYS B O 1
ATOM 2996 N N . GLN B 1 193 ? 14.234 -22.656 -16.203 1 94.62 193 GLN B N 1
ATOM 2997 C CA . GLN B 1 193 ? 14.836 -23.781 -16.922 1 94.62 193 GLN B CA 1
ATOM 2998 C C . GLN B 1 193 ? 16.047 -24.344 -16.172 1 94.62 193 GLN B C 1
ATOM 3000 O O . GLN B 1 193 ? 16.703 -23.609 -15.438 1 94.62 193 GLN B O 1
#

pLDDT: mean 97.72, std 4.32, range [52.56, 99.0]

Organism: NCBI:txid2580412

Nearest PDB structures (foldseek):
  1dus-assembly1_A  TM=9.317E-01  e=2.704E-20  Methanocaldococcus jannaschii
  3e05-assembly2_F  TM=7.963E-01  e=1.115E-08  Geobacter metallireducens GS-15
  3e05-assembly1_G  TM=7.668E-01  e=6.800E-09  Geobacter metallireducens GS-15
  5e72-assembly1_A  TM=7.912E-01  e=6.010E-09  Thermococcus kodakarensis KOD1
  3mgg-assembly1_A  TM=7.627E-01  e=3.834E-08  Methanosarcina mazei

Sequence (386 aa):
MDNIAQLKQDLTIHAELKGHALTFRSTWGIFSPREIDSGTDLFLKHLELAEDEICLDLGCGYGPIGLTMAACAPKGQVHMVDKDFVAIEYANKNAELNGLHNAKAYLSNGLSKVPKDIQFTTVVSNIPAKVGKEMLSIMLHDIHQQLAPGGQLVVVTINGLRQYMKRNFNEVFGNYEKVKQGKDYTISRCVKQMDNIAQLKQDLTIHAELKGHALTFRSTWGIFSPREIDSGTDLFLKHLELAEDEICLDLGCGYGPIGLTMAACAPKGQVHMVDKDFVAIEYANKNAELNGLHNAKAYLSNGLSKVPKDIQFTTVVSNIPAKVGKEMLSIMLHDIHQQLAPGGQLVVVTINGLRQYMKRNFNEVFGNYEKVKQGKDYTISRCVKQ

InterPro domains:
  IPR007848 Methyltransferase small domain [PF05175] (22-187)
  IPR029063 S-adenosyl-L-methionine-dependent methyltransferase superfamily [G3DSA:3.40.50.150] (3-192)
  IPR029063 S-adenosyl-L-methionine-dependent methyltransferase superfamily [SSF53335] (8-184)
  IPR046977 rRNA (guanine-N(2)-)-methyltransferase RsmC/RlmG [PTHR47816] (11-192)

Solvent-accessible surface area (backbone atoms only — not comparable to full-atom values): 20397 Å² total; per-residue (Å²): 127,83,57,58,73,62,68,70,45,72,37,75,35,80,44,74,50,84,87,37,81,44,55,37,50,31,42,76,87,47,81,60,42,80,47,85,46,68,56,59,54,57,39,54,73,69,60,84,79,56,44,61,37,31,34,36,20,46,60,27,44,48,22,69,65,39,50,45,50,28,69,59,11,75,72,21,38,24,39,26,23,22,39,35,55,65,26,29,53,29,20,42,52,23,27,61,72,60,67,37,80,48,44,48,48,41,70,18,68,69,62,74,61,51,70,80,86,53,62,25,44,34,36,34,30,66,51,61,89,80,66,47,71,66,43,49,51,49,39,54,51,54,47,60,70,30,38,30,82,69,11,35,42,40,37,30,32,47,51,90,44,48,66,60,48,45,53,52,34,32,71,77,51,68,34,66,39,82,76,44,75,58,98,59,28,28,31,40,33,35,47,38,118,129,83,58,60,73,60,66,71,44,74,37,74,36,80,45,74,51,86,88,38,82,45,56,37,51,33,42,74,86,48,83,60,42,79,47,86,46,68,55,58,54,56,42,51,73,69,59,84,78,57,44,60,38,30,34,37,20,47,60,26,44,49,21,70,65,38,50,44,49,28,69,59,10,75,72,22,39,24,39,26,23,22,39,36,55,65,26,29,53,30,20,42,51,23,25,60,72,61,68,38,81,46,44,50,48,42,72,19,68,70,62,74,62,52,70,80,85,51,62,24,43,33,37,36,30,66,52,62,89,78,65,48,70,66,44,49,51,48,40,53,51,54,46,60,69,30,38,30,83,70,11,35,42,41,36,29,33,48,53,90,43,47,68,61,49,44,54,52,34,31,72,75,52,68,34,65,40,81,76,44,74,59,97,60,28,28,29,39,34,35,47,39,119

Radius of gyration: 21.72 Å; Cα contacts (8 Å, |Δi|>4): 863; chains: 2; bounding box: 48×58×47 Å

Foldseek 3Di:
DPDVVVLQDWEWEWDQFPNDTFIFTAHPPWPPRHYDDPLLRVQRVQDDDDQAFAEEEEQQFLNSNQLSNLVSRVNYATEYEDQDVRRQVRVVVRCVVRVRPRYHYDYDLQCRPPDLPAEGQEYEYADDPPDDPVSVLVNLQSNLSRYDAFGKYKYKYFPVCVVVCQVSCCVRQVDKDFRDDDPTMTIIMGGHD/DPDVVVLQDWEWEWDQFPNDTFIFTAHPPWPPRHYDDPLLRVQRVQDDDDQAFAEEEEQQFLNSNQLVNLVSRVNYATEYEDQDVRRQVRVVVRCVVRVRPRYHYDYDLQCRPPDLPAEGQEYEYADDAPDDPVSVLVNLQSNLSRYDAFGKYKYKYFPVCVVVCQVSLCVRQVDKDFRDDDPTMTIIMGGHD